Protein AF-A0A8B9WIS3-F1 (afdb_monomer_lite)

Foldseek 3Di:
DDDDDDDDDDDDDDDYDDDDPDVVVVVVVVVVVVVVVVVVVVVVVVVVVVVVVVVVVVVVVVVVVVVVVVVVVVVVVVVVVVVVVVVVVVVVVVVVVVVVVVVVVVVVVVVVVVVVVVVVVVVVVVVVVVVVVVVVVVVVVVVVVVVVVVVVVVVVVVVVVVVVVVVVVVVVVVVVVVVVVVVVVVVVVVVVVVVVVVVVVVVVVVVVVVVVPVPDDDDDDPPPVVVVVVVVVVVVVVVVVVVVVVVVVVVVVVVVVVVVVVVVVVVVVVVVVVVVVVVVVVVVPDDPPVVVVVVVVVVVVVVVVVVVVVVVVVVVVVVVVVVVVVVVVVVVVVLVVVVVVLCVVCVVQDFDPPDDSVVRVVSSVVSVVVVVVPDDDDDCVVVVVVVVVVVVVVVVVVVVVVVVVVVVVVVVVVVVVVVVVVVVVVVVVVVVVVVVVVVVVVVVVVVVVVVVVVVVVVVVVVVVVVVVVVVVVVVVVVVVVVVVVVVVVVVVVVVVVVVVVVVVVVVVVVVVVVVVVVVVVVVVVVVVVVVVVVVVVVVVPDDDDDDDDDDDDDDVPPVVVVVVVVVVVVVVVVVVVVVVVVVVVVVVVVVVVVD

Secondary structure (DSSP, 8-state):
--------------------SSHHHHHHHHHHHHHHHHHHHHHHHHHHHHHHHHHHHHHHHHHHHHHHHHHHHHHHHHHHHHHHHHHHHHHHHHHHHHHHHHHHHHHHHHHHHHHHHHHHHHHHHHHHHHHHHHHHHHHHHHHHHHHHHHHHHHHHHHHHHHHHHHHHHHHHHHHHHHHHHHHHHHHHHHHHHHHHHHHHHHHHHHHHHHHHHSSS-----SHHHHHHHHHHHHHHHHHHHHHHHHHHHHHHHHHHHHHHHHHHHHHHHHHHHHHHHHHHHHHHSSPPHHHHHHHHHHHHHHHHHHHHHHHHHHHHHHHHHHHHHHHHHHHHHHHHHHHHHHHHH-TT----TTS-HHHHHHHHHHHHHHHHTT----STHHHHHHHHHHHHHHHHHHHHHHHHHHHHHHHHHHHHHHHHHHHHHHHHHHHHHHHHHHHHHHHHHHHHHHHHHHHHHHHHHHHHHHHHHHHHHHHHHHHHHHHHHHHHHHHHHHHHHHHHHHHHHHHHHHHHHHHHHHHHHHHHHHHHHHHHHHHHHHHTS-------------SSHHHHHHHHHHHHHHHHHHHHHHHHHHHHHHHHHHHHT--

pLDDT: mean 82.74, std 16.6, range [29.22, 98.38]

Radius of gyration: 84.64 Å; chains: 1; bounding box: 271×91×196 Å

Sequence (595 aa):
MVPSCCFFRCRKQKDNKYQPNKDVLEQMERCIQEKDEKLKTVEELLETGLIQVATKEEELNAIRTENSSLAKEVQDLKAKQNDQVSFASLVEELKKVIHEKDGKIKSVEELLEAELLKVANKEKTIQDLKQEIEALKEEIGNIQLEKAQQLSITSQVQELQNLLKGKEEQMNNMKTVLEEKEKDLHNRGRRLQDLQEENESLKTHVQEFAQHKFQEACSASQFEELQIVLKEKENEMKRLETMLKERESDLSYKTKLLQEVQDENKLFKSQIEELKQQNYQQASSFPPHEELLKVISEREKEITDLKNELDSLKDALEHQRKKNNERQQHVEAVQLEAKEVLKKLFPKVSVPSNLSYSEWLHEFEKKAKECVAAASGSEEVKDLEHKLKEADEMHTLLQLECEKYKSVLAETEGILQKLQRSVEQEENKWKVKVDESQKTIKQMQLSFTSLEQELDRLRRENKDTENLRREREHLEMELEKAEMERSTYVTEVRELKKQLNETHAKLRTEQSERQKVAGDLHKAQQSLDLIQSKIVKAAGDTTVIENSDVSQETESSEKETMSVSLNQTVTQLQQLLQAVNQQLTKEKEHYQVLE

InterPro domains:
  IPR024854 Kinectin [PTHR18864] (18-326)

Organism: Bos mutus grunniens (NCBI:txid30521)

Structure (mmCIF, N/CA/C/O backbone):
data_AF-A0A8B9WIS3-F1
#
_entry.id   AF-A0A8B9WIS3-F1
#
loop_
_atom_site.group_PDB
_atom_site.id
_atom_site.type_symbol
_atom_site.label_atom_id
_atom_site.label_alt_id
_atom_site.label_comp_id
_atom_site.label_asym_id
_atom_site.label_entity_id
_atom_site.label_seq_id
_atom_site.pdbx_PDB_ins_code
_atom_site.Cartn_x
_atom_site.Cartn_y
_atom_site.Cartn_z
_atom_site.occupancy
_atom_site.B_iso_or_equiv
_atom_site.auth_seq_id
_atom_site.auth_comp_id
_atom_site.auth_asym_id
_atom_site.auth_atom_id
_atom_site.pdbx_PDB_model_num
ATOM 1 N N . MET A 1 1 ? -176.287 -42.538 -71.273 1.00 44.88 1 MET A N 1
ATOM 2 C CA . MET A 1 1 ? -177.318 -43.446 -71.822 1.00 44.88 1 MET A CA 1
ATOM 3 C C . MET A 1 1 ? -176.622 -44.477 -72.713 1.00 44.88 1 MET A C 1
ATOM 5 O O . MET A 1 1 ? -175.680 -44.120 -73.399 1.00 44.88 1 MET A O 1
ATOM 9 N N . VAL A 1 2 ? -177.029 -45.738 -72.579 1.00 59.72 2 VAL A N 1
ATOM 10 C CA . VAL A 1 2 ? -176.623 -47.014 -73.245 1.00 59.72 2 VAL A CA 1
ATOM 11 C C . VAL A 1 2 ? -176.911 -46.980 -74.783 1.00 59.72 2 VAL A C 1
ATOM 13 O O . VAL A 1 2 ? -177.664 -46.061 -75.121 1.00 59.72 2 VAL A O 1
ATOM 16 N N . PRO A 1 3 ? -176.463 -47.890 -75.722 1.00 73.00 3 PRO A N 1
ATOM 17 C CA . PRO A 1 3 ? -175.775 -49.228 -75.645 1.00 73.00 3 PRO A CA 1
ATOM 18 C C . PRO A 1 3 ? -174.610 -49.597 -76.643 1.00 73.00 3 PRO A C 1
ATOM 20 O O . PRO A 1 3 ? -174.435 -48.943 -77.662 1.00 73.00 3 PRO A O 1
ATOM 23 N N . SER A 1 4 ? -173.990 -50.786 -76.384 1.00 48.97 4 SER A N 1
ATOM 24 C CA . SER A 1 4 ? -173.438 -51.876 -77.279 1.00 48.97 4 SER A CA 1
ATOM 25 C C . SER A 1 4 ? -172.237 -51.628 -78.232 1.00 48.97 4 SER A C 1
ATOM 27 O O . SER A 1 4 ? -172.102 -50.533 -78.745 1.00 48.97 4 SER A O 1
ATOM 29 N N . CYS A 1 5 ? -171.340 -52.567 -78.627 1.00 42.47 5 CYS A N 1
ATOM 30 C CA . CYS A 1 5 ? -171.064 -54.013 -78.402 1.00 42.47 5 CYS A CA 1
ATOM 31 C C . CYS A 1 5 ? -169.615 -54.372 -78.904 1.00 42.47 5 CYS A C 1
ATOM 33 O O . CYS A 1 5 ? -169.164 -53.728 -79.840 1.00 42.47 5 CYS A O 1
ATOM 35 N N . CYS A 1 6 ? -168.953 -55.403 -78.319 1.00 55.97 6 CYS A N 1
ATOM 36 C CA . CYS A 1 6 ? -168.168 -56.562 -78.880 1.00 55.97 6 CYS A CA 1
ATOM 37 C C . CYS A 1 6 ? -167.321 -56.458 -80.201 1.00 55.97 6 CYS A C 1
ATOM 39 O O . CYS A 1 6 ? -167.746 -55.783 -81.118 1.00 55.97 6 CYS A O 1
ATOM 41 N N . PHE A 1 7 ? -166.195 -57.159 -80.505 1.00 45.06 7 PHE A N 1
ATOM 42 C CA . PHE A 1 7 ? -165.603 -58.480 -80.143 1.00 45.06 7 PHE A CA 1
ATOM 43 C C . PHE A 1 7 ? -164.114 -58.635 -80.665 1.00 45.06 7 PHE A C 1
ATOM 45 O O . PHE A 1 7 ? -163.591 -57.745 -81.323 1.00 45.06 7 PHE A O 1
ATOM 52 N N . PHE A 1 8 ? -163.488 -59.801 -80.389 1.00 58.62 8 PHE A N 1
ATOM 53 C CA . PHE A 1 8 ? -162.146 -60.426 -80.663 1.00 58.62 8 PHE A CA 1
ATOM 54 C C . PHE A 1 8 ? -161.255 -60.170 -81.934 1.00 58.62 8 PHE A C 1
ATOM 56 O O . PHE A 1 8 ? -161.771 -60.014 -83.033 1.00 58.62 8 PHE A O 1
ATOM 63 N N . ARG A 1 9 ? -159.925 -60.465 -81.776 1.00 42.25 9 ARG A N 1
ATOM 64 C CA . ARG A 1 9 ? -159.011 -61.438 -82.505 1.00 42.25 9 ARG A CA 1
ATOM 65 C C . ARG A 1 9 ? -157.679 -60.928 -83.164 1.00 42.25 9 ARG A C 1
ATOM 67 O O . ARG A 1 9 ? -157.688 -60.036 -83.987 1.00 42.25 9 ARG A O 1
ATOM 74 N N . CYS A 1 10 ? -156.574 -61.647 -82.859 1.00 46.16 10 CYS A N 1
ATOM 75 C CA . CYS A 1 10 ? -155.385 -62.123 -83.641 1.00 46.16 10 CYS A CA 1
ATOM 76 C C . CYS A 1 10 ? -154.589 -61.313 -84.722 1.00 46.16 10 CYS A C 1
ATOM 78 O O . CYS A 1 10 ? -155.143 -60.902 -85.728 1.00 46.16 10 CYS A O 1
ATOM 80 N N . ARG A 1 11 ? -153.242 -61.480 -84.629 1.00 39.94 11 ARG A N 1
ATOM 81 C CA . ARG A 1 11 ? -152.211 -61.871 -85.654 1.00 39.94 11 ARG A CA 1
ATOM 82 C C . ARG A 1 11 ? -151.411 -60.834 -86.501 1.00 39.94 11 ARG A C 1
ATOM 84 O O . ARG A 1 11 ? -151.938 -60.216 -87.406 1.00 39.94 11 ARG A O 1
ATOM 91 N N . LYS A 1 12 ? -150.075 -60.923 -86.301 1.00 47.91 12 LYS A N 1
ATOM 92 C CA . LYS A 1 12 ? -148.908 -61.029 -87.236 1.00 47.91 12 LYS A CA 1
ATOM 93 C C . LYS A 1 12 ? -148.512 -59.917 -88.253 1.00 47.91 12 LYS A C 1
ATOM 95 O O . LYS A 1 12 ? -149.203 -59.704 -89.231 1.00 47.91 12 LYS A O 1
ATOM 100 N N . GLN A 1 13 ? -147.236 -59.501 -88.099 1.00 46.41 13 GLN A N 1
ATOM 101 C CA . GLN A 1 13 ? -146.096 -59.383 -89.057 1.00 46.41 13 GLN A CA 1
ATOM 102 C C . GLN A 1 13 ? -146.046 -58.371 -90.237 1.00 46.41 13 GLN A C 1
ATOM 104 O O . GLN A 1 13 ? -146.910 -58.396 -91.102 1.00 46.41 13 GLN A O 1
ATOM 109 N N . LYS A 1 14 ? -144.840 -57.747 -90.342 1.00 46.91 14 LYS A N 1
ATOM 110 C CA . LYS A 1 14 ? -144.046 -57.288 -91.529 1.00 46.91 14 LYS A CA 1
ATOM 111 C C . LYS A 1 14 ? -144.443 -55.959 -92.211 1.00 46.91 14 LYS A C 1
ATOM 113 O O . LYS A 1 14 ? -145.623 -55.671 -92.282 1.00 46.91 14 LYS A O 1
ATOM 118 N N . ASP A 1 15 ? -143.560 -55.120 -92.787 1.00 50.41 15 ASP A N 1
ATOM 119 C CA . ASP A 1 15 ? -142.086 -55.046 -92.991 1.00 50.41 15 ASP A CA 1
ATOM 120 C C . ASP A 1 15 ? -141.709 -53.639 -93.592 1.00 50.41 15 ASP A C 1
ATOM 122 O O . ASP A 1 15 ? -142.486 -53.144 -94.400 1.00 50.41 15 ASP A O 1
ATOM 126 N N . ASN A 1 16 ? -140.494 -53.102 -93.291 1.00 52.12 16 ASN A N 1
ATOM 127 C CA . ASN A 1 16 ? -139.504 -52.332 -94.134 1.00 52.12 16 ASN A CA 1
ATOM 128 C C . ASN A 1 16 ? -139.817 -50.926 -94.779 1.00 52.12 16 ASN A C 1
ATOM 130 O O . ASN A 1 16 ? -140.960 -50.679 -95.123 1.00 52.12 16 ASN A O 1
ATOM 134 N N . LYS A 1 17 ? -138.896 -49.956 -95.082 1.00 48.88 17 LYS A N 1
ATOM 135 C CA . LYS A 1 17 ? -137.399 -49.863 -95.200 1.00 48.88 17 LYS A CA 1
ATOM 136 C C . LYS A 1 17 ? -136.862 -48.401 -95.473 1.00 48.88 17 LYS A C 1
ATOM 138 O O . LYS A 1 17 ? -137.573 -47.645 -96.122 1.00 48.88 17 LYS A O 1
ATOM 143 N N . TYR A 1 18 ? -135.573 -48.129 -95.138 1.00 46.66 18 TYR A N 1
ATOM 144 C CA . TYR A 1 18 ? -134.562 -47.107 -95.610 1.00 46.66 18 TYR A CA 1
ATOM 145 C C . TYR A 1 18 ? -134.243 -45.786 -94.837 1.00 46.66 18 TYR A C 1
ATOM 147 O O . TYR A 1 18 ? -135.028 -44.851 -94.875 1.00 46.66 18 TYR A O 1
ATOM 155 N N . GLN A 1 19 ? -133.003 -45.689 -94.286 1.00 57.69 19 GLN A N 1
ATOM 156 C CA . GLN A 1 19 ? -132.217 -44.473 -93.906 1.00 57.69 19 GLN A CA 1
ATOM 157 C C . GLN A 1 19 ? -130.708 -44.842 -93.640 1.00 57.69 19 GLN A C 1
ATOM 159 O O . GLN A 1 19 ? -130.515 -45.719 -92.796 1.00 57.69 19 GLN A O 1
ATOM 164 N N . PRO A 1 20 ? -129.653 -44.315 -94.354 1.00 53.38 20 PRO A N 1
ATOM 165 C CA . PRO A 1 20 ? -128.285 -44.213 -93.749 1.00 53.38 20 PRO A CA 1
ATOM 166 C C . PRO A 1 20 ? -127.227 -43.135 -94.224 1.00 53.38 20 PRO A C 1
ATOM 168 O O . PRO A 1 20 ? -126.070 -43.309 -93.865 1.00 53.38 20 PRO A O 1
ATOM 171 N N . ASN A 1 21 ? -127.484 -42.054 -95.001 1.00 57.31 21 ASN A N 1
ATOM 172 C CA . ASN A 1 21 ? -126.378 -41.302 -95.694 1.00 57.31 21 ASN A CA 1
ATOM 173 C C . ASN A 1 21 ? -126.046 -39.834 -95.287 1.00 57.31 21 ASN A C 1
ATOM 175 O O . ASN A 1 21 ? -125.207 -39.213 -95.932 1.00 57.31 21 ASN A O 1
ATOM 179 N N . LYS A 1 22 ? -126.675 -39.236 -94.266 1.00 66.25 22 LYS A N 1
ATOM 180 C CA . LYS A 1 22 ? -126.443 -37.814 -93.900 1.00 66.25 22 LYS A CA 1
ATOM 181 C C . LYS A 1 22 ? -125.331 -37.621 -92.860 1.00 66.25 22 LYS A C 1
ATOM 183 O O . LYS A 1 22 ? -124.581 -36.653 -92.926 1.00 66.25 22 LYS A O 1
ATOM 188 N N . ASP A 1 23 ? -125.177 -38.581 -91.960 1.00 69.88 23 ASP A N 1
ATOM 189 C CA . ASP A 1 23 ? -124.314 -38.421 -90.788 1.00 69.88 23 ASP A CA 1
ATOM 190 C C . ASP A 1 23 ? -122.810 -38.478 -91.126 1.00 69.88 23 ASP A C 1
ATOM 192 O O . ASP A 1 23 ? -121.995 -37.936 -90.387 1.00 69.88 23 ASP A O 1
ATOM 196 N N . VAL A 1 24 ? -122.427 -39.068 -92.269 1.00 73.12 24 VAL A N 1
ATOM 197 C CA . VAL A 1 24 ? -121.014 -39.249 -92.669 1.00 73.12 24 VAL A CA 1
ATOM 198 C C . VAL A 1 24 ? -120.368 -37.948 -93.172 1.00 73.12 24 VAL A C 1
ATOM 200 O O . VAL A 1 24 ? -119.209 -37.678 -92.861 1.00 73.12 24 VAL A O 1
ATOM 203 N N . LEU A 1 25 ? -121.099 -37.109 -93.916 1.00 74.50 25 LEU A N 1
ATOM 204 C CA . LEU A 1 25 ? -120.571 -35.839 -94.443 1.00 74.50 25 LEU A CA 1
ATOM 205 C C . LEU A 1 25 ? -120.341 -34.814 -93.325 1.00 74.50 25 LEU A C 1
ATOM 207 O O . LEU A 1 25 ? -119.262 -34.231 -93.241 1.00 74.50 25 LEU A O 1
ATOM 211 N N . GLU A 1 26 ? -121.301 -34.685 -92.405 1.00 76.00 26 GLU A N 1
ATOM 212 C CA . GLU A 1 26 ? -121.160 -33.841 -91.208 1.00 76.00 26 GLU A CA 1
ATOM 213 C C . GLU A 1 26 ? -120.055 -34.345 -90.259 1.00 76.00 26 GLU A C 1
ATOM 215 O O . GLU A 1 26 ? -119.556 -33.600 -89.411 1.00 76.00 26 GLU A O 1
ATOM 220 N N . GLN A 1 27 ? -119.670 -35.620 -90.356 1.00 79.56 27 GLN A N 1
ATOM 221 C CA . GLN A 1 27 ? -118.542 -36.174 -89.609 1.00 79.56 27 GLN A CA 1
ATOM 222 C C . GLN A 1 27 ? -117.199 -35.827 -90.270 1.00 79.56 27 GLN A C 1
ATOM 224 O O . GLN A 1 27 ? -116.234 -35.517 -89.573 1.00 79.56 27 GLN A O 1
ATOM 229 N N . MET A 1 28 ? -117.141 -35.822 -91.604 1.00 80.81 28 MET A N 1
ATOM 230 C CA . MET A 1 28 ? -115.929 -35.491 -92.355 1.00 80.81 28 MET A CA 1
ATOM 231 C C . MET A 1 28 ? -115.600 -33.992 -92.300 1.00 80.81 28 MET A C 1
ATOM 233 O O . MET A 1 28 ? -114.440 -33.634 -92.117 1.00 80.81 28 MET A O 1
ATOM 237 N N . GLU A 1 29 ? -116.609 -33.122 -92.382 1.00 81.81 29 GLU A N 1
ATOM 238 C CA . GLU A 1 29 ? -116.431 -31.663 -92.314 1.00 81.81 29 GLU A CA 1
ATOM 239 C C . GLU A 1 29 ? -115.945 -31.204 -90.931 1.00 81.81 29 GLU A C 1
ATOM 241 O O . GLU A 1 29 ? -114.991 -30.431 -90.832 1.00 81.81 29 GLU A O 1
ATOM 246 N N . ARG A 1 30 ? -116.487 -31.796 -89.856 1.00 81.94 30 ARG A N 1
ATOM 247 C CA . ARG A 1 30 ? -115.936 -31.632 -88.500 1.00 81.94 30 ARG A CA 1
ATOM 248 C C . ARG A 1 30 ? -114.494 -32.113 -88.396 1.00 81.94 30 ARG A C 1
ATOM 250 O O . ARG A 1 30 ? -113.697 -31.459 -87.740 1.00 81.94 30 ARG A O 1
ATOM 257 N N . CYS A 1 31 ? -114.152 -33.230 -89.038 1.00 86.62 31 CYS A N 1
ATOM 258 C CA . CYS A 1 31 ? -112.796 -33.776 -88.991 1.00 86.62 31 CYS A CA 1
ATOM 259 C C . CYS A 1 31 ? -111.771 -32.860 -89.680 1.00 86.62 31 CYS A C 1
ATOM 261 O O . CYS A 1 31 ? -110.639 -32.759 -89.213 1.00 86.62 31 CYS A O 1
ATOM 263 N N . ILE A 1 32 ? -112.150 -32.187 -90.771 1.00 85.69 32 ILE A N 1
ATOM 264 C CA . ILE A 1 32 ? -111.270 -31.240 -91.469 1.00 85.69 32 ILE A CA 1
ATOM 265 C C . ILE A 1 32 ? -111.082 -29.975 -90.635 1.00 85.69 32 ILE A C 1
ATOM 267 O O . ILE A 1 32 ? -109.942 -29.616 -90.362 1.00 85.69 32 ILE A O 1
ATOM 271 N N . GLN A 1 33 ? -112.170 -29.367 -90.149 1.00 85.88 33 GLN A N 1
ATOM 272 C CA . GLN A 1 33 ? -112.071 -28.202 -89.262 1.00 85.88 33 GLN A CA 1
ATOM 273 C C . GLN A 1 33 ? -111.247 -28.515 -88.010 1.00 85.88 33 GLN A C 1
ATOM 275 O O . GLN A 1 33 ? -110.385 -27.736 -87.622 1.00 85.88 33 GLN A O 1
ATOM 280 N N . GLU A 1 34 ? -111.435 -29.694 -87.415 1.00 86.69 34 GLU A N 1
ATOM 281 C CA . GLU A 1 34 ? -110.630 -30.136 -86.276 1.00 86.69 34 GLU A CA 1
ATOM 282 C C . GLU A 1 34 ? -109.142 -30.283 -86.637 1.00 86.69 34 GLU A C 1
ATOM 284 O O . GLU A 1 34 ? -108.275 -29.995 -85.813 1.00 86.69 34 GLU A O 1
ATOM 289 N N . LYS A 1 35 ? -108.821 -30.733 -87.854 1.00 87.56 35 LYS A N 1
ATOM 290 C CA . LYS A 1 35 ? -107.435 -30.834 -88.327 1.00 87.56 35 LYS A CA 1
ATOM 291 C C . LYS A 1 35 ? -106.804 -29.476 -88.613 1.00 87.56 35 LYS A C 1
ATOM 293 O O . LYS A 1 35 ? -105.634 -29.319 -88.285 1.00 87.56 35 LYS A O 1
ATOM 298 N N . ASP A 1 36 ? -107.546 -28.524 -89.166 1.00 90.12 36 ASP A N 1
ATOM 299 C CA . ASP A 1 36 ? -107.038 -27.176 -89.438 1.00 90.12 36 ASP A CA 1
ATOM 300 C C . ASP A 1 36 ? -106.820 -26.392 -88.139 1.00 90.12 36 ASP A C 1
ATOM 302 O O . ASP A 1 36 ? -105.774 -25.773 -87.966 1.00 90.12 36 ASP A O 1
ATOM 306 N N . GLU A 1 37 ? -107.731 -26.508 -87.168 1.00 90.31 37 GLU A N 1
ATOM 307 C CA . GLU A 1 37 ? -107.530 -25.953 -85.822 1.00 90.31 37 GLU A CA 1
ATOM 308 C C . GLU A 1 37 ? -106.319 -26.596 -85.123 1.00 90.31 37 GLU A C 1
ATOM 310 O O . GLU A 1 37 ? -105.527 -25.907 -84.473 1.00 90.31 37 GLU A O 1
ATOM 315 N N . LYS A 1 38 ? -106.108 -27.911 -85.303 1.00 91.12 38 LYS A N 1
ATOM 316 C CA . LYS A 1 38 ? -104.893 -28.604 -84.832 1.00 91.12 38 LYS A CA 1
ATOM 317 C C . LYS A 1 38 ? -103.632 -28.126 -85.546 1.00 91.12 38 LYS A C 1
ATOM 319 O O . LYS A 1 38 ? -102.588 -28.022 -84.914 1.00 91.12 38 LYS A O 1
ATOM 324 N N . LEU A 1 39 ? -103.700 -27.853 -86.845 1.00 91.50 39 LEU A N 1
ATOM 325 C CA . LEU A 1 39 ? -102.554 -27.357 -87.601 1.00 91.50 39 LEU A CA 1
ATOM 326 C C . LEU A 1 39 ? -102.188 -25.946 -87.147 1.00 91.50 39 LEU A C 1
ATOM 328 O O . LEU A 1 39 ? -101.027 -25.687 -86.859 1.00 91.50 39 LEU A O 1
ATOM 332 N N . LYS A 1 40 ? -103.186 -25.076 -86.991 1.00 92.50 40 LYS A N 1
ATOM 333 C CA . LYS A 1 40 ? -102.991 -23.707 -86.521 1.00 92.50 40 LYS A CA 1
ATOM 334 C C . LYS A 1 40 ? -102.408 -23.667 -85.110 1.00 92.50 40 LYS A C 1
ATOM 336 O O . LYS A 1 40 ? -101.456 -22.937 -84.862 1.00 92.50 40 LYS A O 1
ATOM 341 N N . THR A 1 41 ? -102.900 -24.516 -84.206 1.00 90.31 41 THR A N 1
ATOM 342 C CA . THR A 1 41 ? -102.291 -24.662 -82.872 1.00 90.31 41 THR A CA 1
ATOM 343 C C . THR A 1 41 ? -100.865 -25.210 -82.939 1.00 90.31 41 THR A C 1
ATOM 345 O O . THR A 1 41 ? -100.018 -24.772 -82.167 1.00 90.31 41 THR A O 1
ATOM 348 N N . VAL A 1 42 ? -100.555 -26.127 -83.863 1.00 90.31 42 VAL A N 1
ATOM 349 C CA . VAL A 1 42 ? -99.175 -26.595 -84.084 1.00 90.31 42 VAL A CA 1
ATOM 350 C C . VAL A 1 42 ? -98.279 -25.473 -84.617 1.00 90.31 42 VAL A C 1
ATOM 352 O O . VAL A 1 42 ? -97.154 -25.339 -84.145 1.00 90.31 42 VAL A O 1
ATOM 355 N N . GLU A 1 43 ? -98.752 -24.655 -85.553 1.00 89.75 43 GLU A N 1
ATOM 356 C CA . GLU A 1 43 ? -97.998 -23.520 -86.099 1.00 89.75 43 GLU A CA 1
ATOM 357 C C . GLU A 1 43 ? -97.739 -22.444 -85.038 1.00 89.75 43 GLU A C 1
ATOM 359 O O . GLU A 1 43 ? -96.591 -22.042 -84.862 1.00 89.75 43 GLU A O 1
ATOM 364 N N . GLU A 1 44 ? -98.755 -22.056 -84.260 1.00 91.31 44 GLU A N 1
ATOM 365 C CA . GLU A 1 44 ? -98.607 -21.113 -83.141 1.00 91.31 44 GLU A CA 1
ATOM 366 C C . GLU A 1 44 ? -97.624 -21.644 -82.079 1.00 91.31 44 GLU A C 1
ATOM 368 O O . GLU A 1 44 ? -96.806 -20.890 -81.544 1.00 91.31 44 GLU A O 1
ATOM 373 N N . LEU A 1 45 ? -97.638 -22.955 -81.799 1.00 92.06 45 LEU A N 1
ATOM 374 C CA . LEU A 1 45 ? -96.668 -23.599 -80.906 1.00 92.06 45 LEU A CA 1
ATOM 375 C C . LEU A 1 45 ? -95.250 -23.609 -81.487 1.00 92.06 45 LEU A C 1
ATOM 377 O O . LEU A 1 45 ? -94.292 -23.434 -80.734 1.00 92.06 45 LEU A O 1
ATOM 381 N N . LEU A 1 46 ? -95.097 -23.810 -82.798 1.00 92.44 46 LEU A N 1
ATOM 382 C CA . LEU A 1 46 ? -93.796 -23.777 -83.468 1.00 92.44 46 LEU A CA 1
ATOM 383 C C . LEU A 1 46 ? -93.222 -22.362 -83.509 1.00 92.44 46 LEU A C 1
ATOM 385 O O . LEU A 1 46 ? -92.043 -22.191 -83.213 1.00 92.44 46 LEU A O 1
ATOM 389 N N . GLU A 1 47 ? -94.036 -21.352 -83.812 1.00 92.50 47 GLU A N 1
ATOM 390 C CA . GLU A 1 47 ? -93.621 -19.947 -83.778 1.00 92.50 47 GLU A CA 1
ATOM 391 C C . GLU A 1 47 ? -93.229 -19.533 -82.354 1.00 92.50 47 GLU A C 1
ATOM 393 O O . GLU A 1 47 ? -92.130 -19.020 -82.136 1.00 92.50 47 GLU A O 1
ATOM 398 N N . THR A 1 48 ? -94.061 -19.873 -81.361 1.00 92.25 48 THR A N 1
ATOM 399 C CA . THR A 1 48 ? -93.740 -19.667 -79.939 1.00 92.25 48 THR A CA 1
ATOM 400 C C . THR A 1 48 ? -92.450 -20.396 -79.551 1.00 92.25 48 THR A C 1
ATOM 402 O O . THR A 1 48 ? -91.613 -19.843 -78.836 1.00 92.25 48 THR A O 1
ATOM 405 N N . GLY A 1 49 ? -92.252 -21.621 -80.044 1.00 92.75 49 GLY A N 1
ATOM 406 C CA . GLY A 1 49 ? -91.049 -22.414 -79.814 1.00 92.75 49 GLY A CA 1
ATOM 407 C C . GLY A 1 49 ? -89.795 -21.785 -80.422 1.00 92.75 49 GLY A C 1
ATOM 408 O O . GLY A 1 49 ? -88.765 -21.717 -79.756 1.00 92.75 49 GLY A O 1
ATOM 409 N N . LEU A 1 50 ? -89.872 -21.276 -81.653 1.00 94.25 50 LEU A N 1
ATOM 410 C CA . LEU A 1 50 ? -88.752 -20.616 -82.326 1.00 94.25 50 LEU A CA 1
ATOM 411 C C . LEU A 1 50 ? -88.378 -19.293 -81.654 1.00 94.25 50 LEU A C 1
ATOM 413 O O . LEU A 1 50 ? -87.191 -19.045 -81.454 1.00 94.25 50 LEU A O 1
ATOM 417 N N . ILE A 1 51 ? -89.362 -18.486 -81.242 1.00 93.56 51 ILE A N 1
ATOM 418 C CA . ILE A 1 51 ? -89.112 -17.263 -80.465 1.00 93.56 51 ILE A CA 1
ATOM 419 C C . ILE A 1 51 ? -88.430 -17.621 -79.141 1.00 93.56 51 ILE A C 1
ATOM 421 O O . ILE A 1 51 ? -87.402 -17.037 -78.816 1.00 93.56 51 ILE A O 1
ATOM 425 N N . GLN A 1 52 ? -88.924 -18.631 -78.414 1.00 92.06 52 GLN A N 1
ATOM 426 C CA . GLN A 1 52 ? -88.278 -19.089 -77.178 1.00 92.06 52 GLN A CA 1
ATOM 427 C C . GLN A 1 52 ? -86.843 -19.576 -77.404 1.00 92.06 52 GLN A C 1
ATOM 429 O O . GLN A 1 52 ? -85.987 -19.346 -76.552 1.00 92.06 52 GLN A O 1
ATOM 434 N N . VAL A 1 53 ? -86.559 -20.251 -78.521 1.00 92.94 53 VAL A N 1
ATOM 435 C CA . VAL A 1 53 ? -85.194 -20.675 -78.869 1.00 92.94 53 VAL A CA 1
ATOM 436 C C . VAL A 1 53 ? -84.309 -19.468 -79.178 1.00 92.94 53 VAL A C 1
ATOM 438 O O . VAL A 1 53 ? -83.186 -19.426 -78.687 1.00 92.94 53 VAL A O 1
ATOM 441 N N . ALA A 1 54 ? -84.803 -18.474 -79.918 1.00 91.31 54 ALA A N 1
ATOM 442 C CA . ALA A 1 54 ? -84.056 -17.250 -80.203 1.00 91.31 54 ALA A CA 1
ATOM 443 C C . ALA A 1 54 ? -83.760 -16.453 -78.922 1.00 91.31 54 ALA A C 1
ATOM 445 O O . ALA A 1 54 ? -82.609 -16.098 -78.683 1.00 91.31 54 ALA A O 1
ATOM 446 N N . THR A 1 55 ? -84.758 -16.266 -78.049 1.00 92.25 55 THR A N 1
ATOM 447 C CA . THR A 1 55 ? -84.567 -15.613 -76.744 1.00 92.25 55 THR A CA 1
ATOM 448 C C . THR A 1 55 ? -83.558 -16.375 -75.884 1.00 92.25 55 THR A C 1
ATOM 450 O O . THR A 1 55 ? -82.647 -15.770 -75.329 1.00 92.25 55 THR A O 1
ATOM 453 N N . LYS A 1 56 ? -83.644 -17.712 -75.827 1.00 94.75 56 LYS A N 1
ATOM 454 C CA . LYS A 1 56 ? -82.661 -18.532 -75.098 1.00 94.75 56 LYS A CA 1
ATOM 455 C C . LYS A 1 56 ? -81.257 -18.465 -75.700 1.00 94.75 56 LYS A C 1
ATOM 457 O O . LYS A 1 56 ? -80.285 -18.527 -74.955 1.00 94.75 56 LYS A O 1
ATOM 462 N N . GLU A 1 57 ? -81.123 -18.355 -77.020 1.00 92.56 57 GLU A N 1
ATOM 463 C CA . GLU A 1 57 ? -79.819 -18.202 -77.675 1.00 92.56 57 GLU A CA 1
ATOM 464 C C . GLU A 1 57 ? -79.207 -16.821 -77.388 1.00 92.56 57 GLU A C 1
ATOM 466 O O . GLU A 1 57 ? -78.003 -16.717 -77.148 1.00 92.56 57 GLU A O 1
ATOM 471 N N . GLU A 1 58 ? -80.016 -15.761 -77.338 1.00 92.56 58 GLU A N 1
ATOM 472 C CA . GLU A 1 58 ? -79.577 -14.429 -76.902 1.00 92.56 58 GLU A CA 1
ATOM 473 C C . GLU A 1 58 ? -79.134 -14.431 -75.432 1.00 92.56 58 GLU A C 1
ATOM 475 O O . GLU A 1 58 ? -78.043 -13.945 -75.126 1.00 92.56 58 GLU A O 1
ATOM 480 N N . GLU A 1 59 ? -79.913 -15.049 -74.536 1.00 93.56 59 GLU A N 1
ATOM 481 C CA . GLU A 1 59 ? -79.545 -15.241 -73.125 1.00 93.56 59 GLU A CA 1
ATOM 482 C C . GLU A 1 59 ? -78.234 -16.031 -72.983 1.00 93.56 59 GLU A C 1
ATOM 484 O O . GLU A 1 59 ? -77.339 -15.631 -72.235 1.00 93.56 59 GLU A O 1
ATOM 489 N N . LEU A 1 60 ? -78.068 -17.123 -73.738 1.00 93.00 60 LEU A N 1
ATOM 490 C CA . LEU A 1 60 ? -76.830 -17.906 -73.747 1.00 93.00 60 LEU A CA 1
ATOM 491 C C . LEU A 1 60 ? -75.636 -17.090 -74.242 1.00 93.00 60 LEU A C 1
ATOM 493 O O . LEU A 1 60 ? -74.539 -17.223 -73.694 1.00 93.00 60 LEU A O 1
ATOM 497 N N . ASN A 1 61 ? -75.818 -16.247 -75.257 1.00 93.19 61 ASN A N 1
ATOM 498 C CA . ASN A 1 61 ? -74.751 -15.386 -75.754 1.00 93.19 61 ASN A CA 1
ATOM 499 C C . ASN A 1 61 ? -74.403 -14.273 -74.759 1.00 93.19 61 ASN A C 1
ATOM 501 O O . ASN A 1 61 ? -73.215 -14.037 -74.537 1.00 93.19 61 ASN A O 1
ATOM 505 N N . ALA A 1 62 ? -75.385 -13.676 -74.078 1.00 93.44 62 ALA A N 1
ATOM 506 C CA . ALA A 1 62 ? -75.141 -12.742 -72.980 1.00 93.44 62 ALA A CA 1
ATOM 507 C C . ALA A 1 62 ? -74.325 -13.409 -71.858 1.00 93.44 62 ALA A C 1
ATOM 509 O O . ALA A 1 62 ? -73.256 -12.912 -71.497 1.00 93.44 62 ALA A O 1
ATOM 510 N N . ILE A 1 63 ? -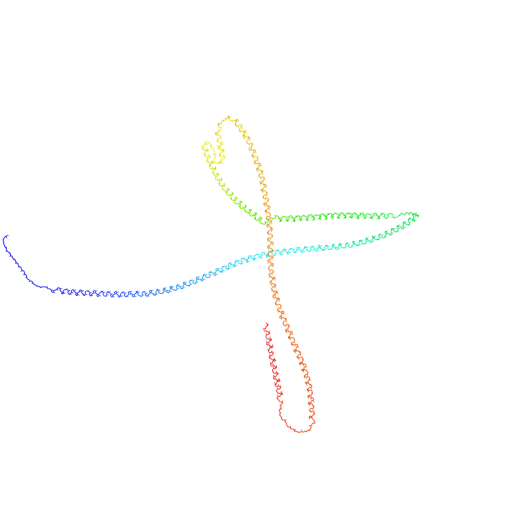74.733 -14.603 -71.413 1.00 92.81 63 ILE A N 1
ATOM 511 C CA . ILE A 1 63 ? -74.005 -15.392 -70.406 1.00 92.81 63 ILE A CA 1
ATOM 512 C C . ILE A 1 63 ? -72.592 -15.746 -70.890 1.00 92.81 63 ILE A C 1
ATOM 514 O O . ILE A 1 63 ? -71.641 -15.682 -70.115 1.00 92.81 63 ILE A O 1
ATOM 518 N N . ARG A 1 64 ? -72.400 -16.102 -72.167 1.00 93.00 64 ARG A N 1
ATOM 519 C CA . ARG A 1 64 ? -71.056 -16.354 -72.724 1.00 93.00 64 ARG A CA 1
ATOM 520 C C . ARG A 1 64 ? -70.183 -15.103 -72.685 1.00 93.00 64 ARG A C 1
ATOM 522 O O . ARG A 1 64 ? -69.007 -15.209 -72.337 1.00 93.00 64 ARG A O 1
ATOM 529 N N . THR A 1 65 ? -70.728 -13.938 -73.034 1.00 93.06 65 THR A N 1
ATOM 530 C CA . THR A 1 65 ? -69.972 -12.678 -72.983 1.00 93.06 65 THR A CA 1
ATOM 531 C C . THR A 1 65 ? -69.615 -12.289 -71.553 1.00 93.06 65 THR A C 1
ATOM 533 O O . THR A 1 65 ? -68.466 -11.933 -71.295 1.00 93.06 65 THR A O 1
ATOM 536 N N . GLU A 1 66 ? -70.545 -12.453 -70.612 1.00 93.25 66 GLU A N 1
ATOM 537 C CA . GLU A 1 66 ? -70.305 -12.220 -69.191 1.00 93.25 66 GLU A CA 1
ATOM 538 C C . GLU A 1 66 ? -69.257 -13.195 -68.648 1.00 93.25 66 GLU A C 1
ATOM 540 O O . GLU A 1 66 ? -68.277 -12.761 -68.054 1.00 93.25 66 GLU A O 1
ATOM 545 N N . ASN A 1 67 ? -69.362 -14.490 -68.962 1.00 90.00 67 ASN A N 1
ATOM 546 C CA . ASN A 1 67 ? -68.355 -15.489 -68.601 1.00 90.00 67 ASN A CA 1
ATOM 547 C C . ASN A 1 67 ? -66.974 -15.154 -69.175 1.00 90.00 67 ASN A C 1
ATOM 549 O O . ASN A 1 67 ? -65.966 -15.346 -68.499 1.00 90.00 67 ASN A O 1
ATOM 553 N N . SER A 1 68 ? -66.901 -14.628 -70.401 1.00 92.62 68 SER A N 1
ATOM 554 C CA . SER A 1 68 ? -65.634 -14.169 -70.972 1.00 92.62 68 SER A CA 1
ATOM 555 C C . SER A 1 68 ? -65.086 -12.929 -70.260 1.00 92.62 68 SER A C 1
ATOM 557 O O . SER A 1 68 ? -63.865 -12.793 -70.163 1.00 92.62 68 SER A O 1
ATOM 559 N N . SER A 1 69 ? -65.949 -12.023 -69.797 1.00 93.19 69 SER A N 1
ATOM 560 C CA . SER A 1 69 ? -65.551 -10.841 -69.026 1.00 93.19 69 SER A CA 1
ATOM 561 C C . SER A 1 69 ? -65.063 -11.237 -67.635 1.00 93.19 69 SER A C 1
ATOM 563 O O . SER A 1 69 ? -63.958 -10.868 -67.245 1.00 93.19 69 SER A O 1
ATOM 565 N N . LEU A 1 70 ? -65.830 -12.073 -66.932 1.00 94.25 70 LEU A N 1
ATOM 566 C CA . LEU A 1 70 ? -65.471 -12.629 -65.631 1.00 94.25 70 LEU A CA 1
ATOM 567 C C . LEU A 1 70 ? -64.172 -13.434 -65.712 1.00 94.25 70 LEU A C 1
ATOM 569 O O . LEU A 1 70 ? -63.323 -13.310 -64.838 1.00 94.25 70 LEU A O 1
ATOM 573 N N . ALA A 1 71 ? -63.956 -14.208 -66.780 1.00 91.38 71 ALA A N 1
ATOM 574 C CA . ALA A 1 71 ? -62.699 -14.927 -66.979 1.00 91.38 71 ALA A CA 1
ATOM 575 C C . ALA A 1 71 ? -61.491 -13.979 -67.090 1.00 91.38 71 ALA A C 1
ATOM 577 O O . ALA A 1 71 ? -60.444 -14.262 -66.505 1.00 91.38 71 ALA A O 1
ATOM 578 N N . LYS A 1 72 ? -61.633 -12.846 -67.795 1.00 93.25 72 LYS A N 1
ATOM 579 C CA . LYS A 1 72 ? -60.585 -11.814 -67.856 1.00 93.25 72 LYS A CA 1
ATOM 580 C C . LYS A 1 72 ? -60.359 -11.160 -66.496 1.00 93.25 72 LYS A C 1
ATOM 582 O O . LYS A 1 72 ? -59.218 -11.043 -66.072 1.00 93.25 72 LYS A O 1
ATOM 587 N N . GLU A 1 73 ? -61.423 -10.807 -65.783 1.00 91.38 73 GLU A N 1
ATOM 588 C CA . GLU A 1 73 ? -61.317 -10.189 -64.457 1.00 91.38 73 GLU A CA 1
ATOM 589 C C . GLU A 1 73 ? -60.664 -11.132 -63.434 1.00 91.38 73 GLU A C 1
ATOM 591 O O . GLU A 1 73 ? -59.784 -10.724 -62.676 1.00 91.38 73 GLU A O 1
ATOM 596 N N . VAL A 1 74 ? -61.002 -12.425 -63.470 1.00 88.19 74 VAL A N 1
ATOM 597 C CA . VAL A 1 74 ? -60.336 -13.465 -62.671 1.00 88.19 74 VAL A CA 1
ATOM 598 C C . VAL A 1 74 ? -58.852 -13.568 -63.027 1.00 88.19 74 VAL A C 1
ATOM 600 O O . VAL A 1 74 ? -58.018 -13.716 -62.132 1.00 88.19 74 VAL A O 1
ATOM 603 N N . GLN A 1 75 ? -58.492 -13.478 -64.310 1.00 89.69 75 GLN A N 1
ATOM 604 C CA . GLN A 1 75 ? -57.094 -13.494 -64.739 1.00 89.69 75 GLN A CA 1
ATOM 605 C C . GLN A 1 75 ? -56.327 -12.253 -64.251 1.00 89.69 75 GLN A C 1
ATOM 607 O O . GLN A 1 75 ? -55.215 -12.398 -63.739 1.00 89.69 75 GLN A O 1
ATOM 612 N N . ASP A 1 76 ? -56.926 -11.065 -64.333 1.00 88.69 76 ASP A N 1
ATOM 613 C CA . ASP A 1 76 ? -56.332 -9.809 -63.858 1.00 88.69 76 ASP A CA 1
ATOM 614 C C . ASP A 1 76 ? -56.169 -9.796 -62.331 1.00 88.69 76 ASP A C 1
ATOM 616 O O . ASP A 1 76 ? -55.131 -9.377 -61.811 1.00 88.69 76 ASP A O 1
ATOM 620 N N . LEU A 1 77 ? -57.157 -10.306 -61.588 1.00 86.56 77 LEU A N 1
ATOM 621 C CA . LEU A 1 77 ? -57.058 -10.487 -60.138 1.00 86.56 77 LEU A CA 1
ATOM 622 C C . LEU A 1 77 ? -55.970 -11.498 -59.772 1.00 86.56 77 LEU A C 1
ATOM 624 O O . LEU A 1 77 ? -55.220 -11.266 -58.826 1.00 86.56 77 LEU A O 1
ATOM 628 N N . LYS A 1 78 ? -55.826 -12.583 -60.540 1.00 85.69 78 LYS A N 1
ATOM 629 C CA . LYS A 1 78 ? -54.761 -13.572 -60.339 1.00 85.69 78 LYS A CA 1
ATOM 630 C C . LYS A 1 78 ? -53.373 -12.985 -60.610 1.00 85.69 78 LYS A C 1
ATOM 632 O O . LYS A 1 78 ? -52.441 -13.291 -59.870 1.00 85.69 78 LYS A O 1
ATOM 637 N N . ALA A 1 79 ? -53.232 -12.121 -61.617 1.00 83.31 79 ALA A N 1
ATOM 638 C CA . ALA A 1 79 ? -51.991 -11.387 -61.869 1.00 83.31 79 ALA A CA 1
ATOM 639 C C . ALA A 1 79 ? -51.655 -10.445 -60.699 1.00 83.31 79 ALA A C 1
ATOM 641 O O . ALA A 1 79 ? -50.560 -10.526 -60.148 1.00 83.31 79 ALA A O 1
ATOM 642 N N . LYS A 1 80 ? -52.630 -9.656 -60.226 1.00 84.69 80 LYS A N 1
ATOM 643 C CA . LYS A 1 80 ? -52.466 -8.785 -59.045 1.00 84.69 80 LYS A CA 1
ATOM 644 C C . LYS A 1 80 ? -52.141 -9.566 -57.766 1.00 84.69 80 LYS A C 1
ATOM 646 O O . LYS A 1 80 ? -51.327 -9.117 -56.965 1.00 84.69 80 LYS A O 1
ATOM 651 N N . GLN A 1 81 ? -52.744 -10.739 -57.570 1.00 79.06 81 GLN A N 1
ATOM 652 C CA . GLN A 1 81 ? -52.425 -11.629 -56.450 1.00 79.06 81 GLN A CA 1
ATOM 653 C C . GLN A 1 81 ? -50.977 -12.133 -56.535 1.00 79.06 81 GLN A C 1
ATOM 655 O O . GLN A 1 81 ? -50.291 -12.202 -55.518 1.00 79.06 81 GLN A O 1
ATOM 660 N N . ASN A 1 82 ? -50.490 -12.451 -57.735 1.00 76.12 82 ASN A N 1
ATOM 661 C CA . ASN A 1 82 ? -49.104 -12.865 -57.943 1.00 76.12 82 ASN A CA 1
ATOM 662 C C . ASN A 1 82 ? -48.114 -11.717 -57.657 1.00 76.12 82 ASN A C 1
ATOM 664 O O . ASN A 1 82 ? -47.082 -11.935 -57.023 1.00 76.12 82 ASN A O 1
ATOM 668 N N . ASP A 1 83 ? -48.465 -10.479 -58.014 1.00 78.06 83 ASP A N 1
ATOM 669 C CA . ASP A 1 83 ? -47.685 -9.292 -57.643 1.00 78.06 83 ASP A CA 1
ATOM 670 C C . ASP A 1 83 ? -47.698 -9.052 -56.122 1.00 78.06 83 ASP A C 1
ATOM 672 O O . ASP A 1 83 ? -46.672 -8.698 -55.539 1.00 78.06 83 ASP A O 1
ATOM 676 N N . GLN A 1 84 ? -48.809 -9.328 -55.430 1.00 75.75 84 GLN A N 1
ATOM 677 C CA . GLN A 1 84 ? -48.872 -9.282 -53.962 1.00 75.75 84 GLN A CA 1
ATOM 678 C C . GLN A 1 84 ? -47.931 -10.311 -53.304 1.00 75.75 84 GLN A C 1
ATOM 680 O O . GLN A 1 84 ? -47.326 -10.014 -52.272 1.00 75.75 84 GLN A O 1
ATOM 685 N N . VAL A 1 85 ? -47.744 -11.489 -53.913 1.00 70.62 85 VAL A N 1
ATOM 686 C CA . VAL A 1 85 ? -46.745 -12.481 -53.469 1.00 70.62 85 VAL A CA 1
ATOM 687 C C . VAL A 1 85 ? -45.315 -11.942 -53.635 1.00 70.62 85 VAL A C 1
ATOM 689 O O . VAL A 1 85 ? -44.467 -12.193 -52.778 1.00 70.62 85 VAL A O 1
ATOM 692 N N . SER A 1 86 ? -45.048 -11.123 -54.660 1.00 75.75 86 SER A N 1
ATOM 693 C CA . SER A 1 86 ? -43.745 -10.456 -54.826 1.00 75.75 86 SER A CA 1
ATOM 694 C C . SER A 1 86 ? -43.467 -9.415 -53.727 1.00 75.75 86 SER A C 1
ATOM 696 O O . SER A 1 86 ? -42.367 -9.378 -53.172 1.00 75.75 86 SER A O 1
ATOM 698 N N . PHE A 1 87 ? -44.483 -8.645 -53.312 1.00 75.56 87 PHE A N 1
ATOM 699 C CA . PHE A 1 87 ? -44.375 -7.740 -52.162 1.00 75.56 87 PHE A CA 1
ATOM 700 C C . PHE A 1 87 ? -44.184 -8.500 -50.848 1.00 75.56 87 PHE A C 1
ATOM 702 O O . PHE A 1 87 ? -43.394 -8.067 -50.011 1.00 75.56 87 PHE A O 1
ATOM 709 N N . ALA A 1 88 ? -44.850 -9.646 -50.669 1.00 79.50 88 ALA A N 1
ATOM 710 C CA . ALA A 1 88 ? -44.646 -10.495 -49.496 1.00 79.50 88 ALA A CA 1
ATOM 711 C C . ALA A 1 88 ? -43.191 -10.987 -49.397 1.00 79.50 88 ALA A C 1
ATOM 713 O O . ALA A 1 88 ? -42.611 -10.956 -48.313 1.00 79.50 88 ALA A O 1
ATOM 714 N N . SER A 1 89 ? -42.571 -11.352 -50.526 1.00 81.44 89 SER A N 1
ATOM 715 C CA . SER A 1 89 ? -41.149 -11.716 -50.571 1.00 81.44 89 SER A CA 1
ATOM 716 C C . SER A 1 89 ? -40.229 -10.547 -50.205 1.00 81.44 89 SER A C 1
ATOM 718 O O . SER A 1 89 ? -39.252 -10.750 -49.487 1.00 81.44 89 SER A O 1
ATOM 720 N N . LEU A 1 90 ? -40.525 -9.327 -50.668 1.00 84.50 90 LEU A N 1
ATOM 721 C CA . LEU A 1 90 ? -39.734 -8.139 -50.327 1.00 84.50 90 LEU A CA 1
ATOM 722 C C . LEU A 1 90 ? -39.857 -7.781 -48.839 1.00 84.50 90 LEU A C 1
ATOM 724 O O . LEU A 1 90 ? -38.868 -7.424 -48.203 1.00 84.50 90 LEU A O 1
ATOM 728 N N . VAL A 1 91 ? -41.061 -7.895 -48.275 1.00 84.56 91 VAL A N 1
ATOM 729 C CA . VAL A 1 91 ? -41.304 -7.680 -46.843 1.00 84.56 91 VAL A CA 1
ATOM 730 C C . VAL A 1 91 ? -40.534 -8.696 -46.005 1.00 84.56 91 VAL A C 1
ATOM 732 O O . VAL A 1 91 ? -39.969 -8.325 -44.979 1.00 84.56 91 VAL A O 1
ATOM 735 N N . GLU A 1 92 ? -40.473 -9.956 -46.432 1.00 86.25 92 GLU A N 1
ATOM 736 C CA . GLU A 1 92 ? -39.733 -10.984 -45.701 1.00 86.25 92 GLU A CA 1
ATOM 737 C C . GLU A 1 92 ? -38.214 -10.762 -45.762 1.00 86.25 92 GLU A C 1
ATOM 739 O O . GLU A 1 92 ? -37.536 -10.878 -44.740 1.00 86.25 92 GLU A O 1
ATOM 744 N N . GLU A 1 93 ? -37.682 -10.325 -46.908 1.00 88.19 93 GLU A N 1
ATOM 745 C CA . GLU A 1 93 ? -36.272 -9.931 -47.016 1.00 88.19 93 GLU A CA 1
ATOM 746 C C . GLU A 1 93 ? -35.963 -8.698 -46.148 1.00 88.19 93 GLU A C 1
ATOM 748 O O . GLU A 1 93 ? -34.967 -8.678 -45.427 1.00 88.19 93 GLU A O 1
ATOM 753 N N . LEU A 1 94 ? -36.849 -7.694 -46.123 1.00 91.38 94 LEU A N 1
ATOM 754 C CA . LEU A 1 94 ? -36.703 -6.533 -45.239 1.00 91.38 94 LEU A CA 1
ATOM 755 C C . LEU A 1 94 ? -36.725 -6.926 -43.758 1.00 91.38 94 LEU A C 1
ATOM 757 O O . LEU A 1 94 ? -35.904 -6.423 -42.993 1.00 91.38 94 LEU A O 1
ATOM 761 N N . LYS A 1 95 ? -37.602 -7.847 -43.339 1.00 91.12 95 LYS A N 1
ATOM 762 C CA . LYS A 1 95 ? -37.600 -8.370 -41.961 1.00 91.12 95 LYS A CA 1
ATOM 763 C C . LYS A 1 95 ? -36.291 -9.072 -41.624 1.00 91.12 95 LYS A C 1
ATOM 765 O O . LYS A 1 95 ? -35.766 -8.872 -40.532 1.00 91.12 95 LYS A O 1
ATOM 770 N N . LYS A 1 96 ? -35.755 -9.870 -42.550 1.00 91.75 96 LYS A N 1
ATOM 771 C CA . LYS A 1 96 ? -34.471 -10.553 -42.367 1.00 91.75 96 LYS A CA 1
ATOM 772 C C . LYS A 1 96 ? -33.328 -9.551 -42.204 1.00 91.75 96 LYS A C 1
ATOM 774 O O . LYS A 1 96 ? -32.529 -9.694 -41.281 1.00 91.75 96 LYS A O 1
ATOM 779 N N . VAL A 1 97 ? -33.290 -8.508 -43.037 1.00 94.06 97 VAL A N 1
ATOM 780 C CA . VAL A 1 97 ? -32.300 -7.426 -42.930 1.00 94.06 97 VAL A CA 1
ATOM 781 C C . VAL A 1 97 ? -32.451 -6.665 -41.614 1.00 94.06 97 VAL A C 1
ATOM 783 O O . VAL A 1 97 ? -31.445 -6.404 -40.962 1.00 94.06 97 VAL A O 1
ATOM 786 N N . ILE A 1 98 ? -33.675 -6.335 -41.190 1.00 91.69 98 ILE A N 1
ATOM 787 C CA . ILE A 1 98 ? -33.925 -5.686 -39.893 1.00 91.69 98 ILE A CA 1
ATOM 788 C C . ILE A 1 98 ? -33.406 -6.568 -38.759 1.00 91.69 98 ILE A C 1
ATOM 790 O O . ILE A 1 98 ? -32.637 -6.090 -37.936 1.00 91.69 98 ILE A O 1
ATOM 794 N N . HIS A 1 99 ? -33.720 -7.864 -38.765 1.00 91.19 99 HIS A N 1
ATOM 795 C CA . HIS A 1 99 ? -33.250 -8.785 -37.733 1.00 91.19 99 HIS A CA 1
ATOM 796 C C . HIS A 1 99 ? -31.717 -8.899 -37.694 1.00 91.19 99 HIS A C 1
ATOM 798 O O . HIS A 1 99 ? -31.117 -8.907 -36.620 1.00 91.19 99 HIS A O 1
ATOM 804 N N . GLU A 1 100 ? -31.061 -8.937 -38.858 1.00 92.62 100 GLU A N 1
ATOM 805 C CA . GLU A 1 100 ? -29.598 -8.925 -38.942 1.00 92.62 100 GLU A CA 1
ATOM 806 C C . GLU A 1 100 ? -29.010 -7.610 -38.407 1.00 92.62 100 GLU A C 1
ATOM 808 O O . GLU A 1 100 ? -28.002 -7.615 -37.698 1.00 92.62 100 GLU A O 1
ATOM 813 N N . LYS A 1 101 ? -29.631 -6.471 -38.734 1.00 93.50 101 LYS A N 1
ATOM 814 C CA . LYS A 1 101 ? -29.210 -5.152 -38.245 1.00 93.50 101 LYS A CA 1
ATOM 815 C C . LYS A 1 101 ? -29.421 -5.021 -36.741 1.00 93.50 101 LYS A C 1
ATOM 817 O O . LYS A 1 101 ? -28.498 -4.568 -36.078 1.00 93.50 101 LYS A O 1
ATOM 822 N N . ASP A 1 102 ? -30.543 -5.488 -36.206 1.00 93.12 102 ASP A N 1
ATOM 823 C CA . ASP A 1 102 ? -30.817 -5.529 -34.767 1.00 93.12 102 ASP A CA 1
ATOM 824 C C . ASP A 1 102 ? -29.799 -6.409 -34.036 1.00 93.12 102 ASP A C 1
ATOM 826 O O . ASP A 1 102 ? -29.299 -6.035 -32.978 1.00 93.12 102 ASP A O 1
ATOM 830 N N . GLY A 1 103 ? -29.429 -7.555 -34.619 1.00 94.06 103 GLY A N 1
ATOM 831 C CA . GLY A 1 103 ? -28.351 -8.398 -34.099 1.00 94.06 103 GLY A CA 1
ATOM 832 C C . GLY A 1 103 ? -27.010 -7.661 -34.053 1.00 94.06 103 GLY A C 1
ATOM 833 O O . GLY A 1 103 ? -26.333 -7.674 -33.028 1.00 94.06 103 GLY A O 1
ATOM 834 N N . LYS A 1 104 ? -26.648 -6.955 -35.132 1.00 94.38 104 LYS A N 1
ATOM 835 C CA . LYS A 1 104 ? -25.423 -6.136 -35.178 1.00 94.38 104 LYS A CA 1
ATOM 836 C C . LYS A 1 104 ? -25.457 -4.978 -34.182 1.00 94.38 104 LYS A C 1
ATOM 838 O O . LYS A 1 104 ? -24.428 -4.694 -33.581 1.00 94.38 104 LYS A O 1
ATOM 843 N N . ILE A 1 105 ? -26.607 -4.327 -34.006 1.00 92.62 105 ILE A N 1
ATOM 844 C CA . ILE A 1 105 ? -26.794 -3.254 -33.021 1.00 92.62 105 ILE A CA 1
ATOM 845 C C . ILE A 1 105 ? -26.532 -3.798 -31.619 1.00 92.62 105 ILE A C 1
ATOM 847 O O . ILE A 1 105 ? -25.687 -3.243 -30.927 1.00 92.62 105 ILE A O 1
ATOM 851 N N . LYS A 1 106 ? -27.131 -4.939 -31.255 1.00 94.75 106 LYS A N 1
ATOM 852 C CA . LYS A 1 106 ? -26.887 -5.582 -29.955 1.00 94.75 106 LYS A CA 1
ATOM 853 C C . LYS A 1 106 ? -25.415 -5.916 -29.732 1.00 94.75 106 LYS A C 1
ATOM 855 O O . LYS A 1 106 ? -24.874 -5.600 -28.682 1.00 94.75 106 LYS A O 1
ATOM 860 N N . SER A 1 107 ? -24.732 -6.483 -30.730 1.00 92.44 107 SER A N 1
ATOM 861 C CA . SER A 1 107 ? -23.293 -6.758 -30.608 1.00 92.44 107 SER A CA 1
ATOM 862 C C . SER A 1 107 ? -22.457 -5.484 -30.430 1.00 92.44 107 SER A C 1
ATOM 864 O O . SER A 1 107 ? -21.464 -5.501 -29.710 1.00 92.44 107 SER A O 1
ATOM 866 N N . VAL A 1 108 ? -22.833 -4.374 -31.072 1.00 93.25 108 VAL A N 1
ATOM 867 C CA . VAL A 1 108 ? -22.157 -3.079 -30.884 1.00 93.25 108 VAL A CA 1
ATOM 868 C C . VAL A 1 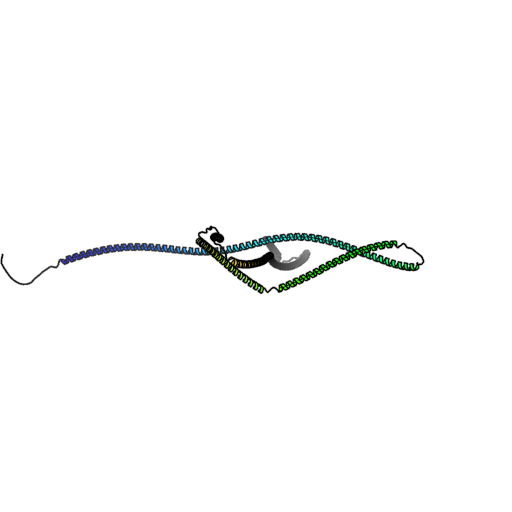108 ? -22.451 -2.494 -29.502 1.00 93.25 108 VAL A C 1
ATOM 870 O O . VAL A 1 108 ? -21.536 -1.962 -28.882 1.00 93.25 108 VAL A O 1
ATOM 873 N N . GLU A 1 109 ? -23.682 -2.609 -29.006 1.00 90.81 109 GLU A N 1
ATOM 874 C CA . GLU A 1 109 ? -24.067 -2.181 -27.654 1.00 90.81 109 GLU A CA 1
ATOM 875 C C . GLU A 1 109 ? -23.284 -2.953 -26.584 1.00 90.81 109 GLU A C 1
ATOM 877 O O . GLU A 1 109 ? -22.681 -2.335 -25.710 1.00 90.81 109 GLU A O 1
ATOM 882 N N . GLU A 1 110 ? -23.190 -4.280 -26.710 1.00 93.94 110 GLU A N 1
ATOM 883 C CA . GLU A 1 110 ? -22.396 -5.134 -25.815 1.00 93.94 110 GLU A CA 1
ATOM 884 C C . GLU A 1 110 ? -20.903 -4.762 -25.841 1.00 93.94 110 GLU A C 1
ATOM 886 O O . GLU A 1 110 ? -20.253 -4.676 -24.795 1.00 93.94 110 GLU A O 1
ATOM 891 N N . LEU A 1 111 ? -20.344 -4.497 -27.030 1.00 95.25 111 LEU A N 1
ATOM 892 C CA . LEU A 1 111 ? -18.960 -4.033 -27.163 1.00 95.25 111 LEU A CA 1
ATOM 893 C C . LEU A 1 111 ? -18.755 -2.653 -26.528 1.00 95.25 111 LEU A C 1
ATOM 895 O O . LEU A 1 111 ? -17.736 -2.431 -25.873 1.00 95.25 111 LEU A O 1
ATOM 899 N N . LEU A 1 112 ? -19.703 -1.731 -26.702 1.00 93.00 112 LEU A N 1
ATOM 900 C CA . LEU A 1 112 ? -19.633 -0.393 -26.121 1.00 93.00 112 LEU A CA 1
ATOM 901 C C . LEU A 1 112 ? -19.702 -0.451 -24.592 1.00 93.00 112 LEU A C 1
ATOM 903 O O . LEU A 1 112 ? -18.931 0.234 -23.924 1.00 93.00 112 LEU A O 1
ATOM 907 N N . GLU A 1 113 ? -20.567 -1.295 -24.032 1.00 94.31 113 GLU A N 1
ATOM 908 C CA . GLU A 1 113 ? -20.674 -1.500 -22.586 1.00 94.31 113 GLU A CA 1
ATOM 909 C C . GLU A 1 113 ? -19.394 -2.121 -22.003 1.00 94.31 113 GLU A C 1
ATOM 911 O O . GLU A 1 113 ? -18.881 -1.661 -20.978 1.00 94.31 113 GLU A O 1
ATOM 916 N N . ALA A 1 114 ? -18.796 -3.087 -22.707 1.00 93.50 114 ALA A N 1
ATOM 917 C CA . ALA A 1 114 ? -17.495 -3.637 -22.335 1.00 93.50 114 ALA A CA 1
ATOM 918 C C . ALA A 1 114 ? -16.378 -2.575 -22.365 1.00 93.50 114 ALA A C 1
ATOM 920 O O . ALA A 1 114 ? -15.521 -2.553 -21.478 1.00 93.50 114 ALA A O 1
ATOM 921 N N . GLU A 1 115 ? -16.375 -1.677 -23.355 1.00 89.88 115 GLU A N 1
ATOM 922 C CA . GLU A 1 115 ? -15.417 -0.568 -23.411 1.00 89.88 115 GLU A CA 1
ATOM 923 C C . GLU A 1 115 ? -15.667 0.483 -22.320 1.00 89.88 115 GLU A C 1
ATOM 925 O O . GLU A 1 115 ? -14.704 0.958 -21.720 1.00 89.88 115 GLU A O 1
ATOM 930 N N . LEU A 1 116 ? -16.922 0.792 -21.974 1.00 92.31 116 LEU A N 1
ATOM 931 C CA . LEU A 1 116 ? -17.243 1.674 -20.845 1.00 92.31 116 LEU A CA 1
ATOM 932 C C . LEU A 1 116 ? -16.710 1.112 -19.522 1.00 92.31 116 LEU A C 1
ATOM 934 O O . LEU A 1 116 ? -16.094 1.847 -18.749 1.00 92.31 116 LEU A O 1
ATOM 938 N N . LEU A 1 117 ? -16.853 -0.197 -19.290 1.00 94.19 117 LEU A N 1
ATOM 939 C CA . LEU A 1 117 ? -16.264 -0.861 -18.123 1.00 94.19 117 LEU A CA 1
ATOM 940 C C . LEU A 1 117 ? -14.729 -0.795 -18.134 1.00 94.19 117 LEU A C 1
ATOM 942 O O . LEU A 1 117 ? -14.111 -0.545 -17.096 1.00 94.19 117 LEU A O 1
ATOM 946 N N . LYS A 1 118 ? -14.085 -0.968 -19.296 1.00 94.50 118 LYS A N 1
ATOM 947 C CA . LYS A 1 118 ? -12.624 -0.808 -19.418 1.00 94.50 118 LYS A CA 1
ATOM 948 C C . LYS A 1 118 ? -12.178 0.624 -19.138 1.00 94.50 118 LYS A C 1
ATOM 950 O O . LYS A 1 118 ? -11.149 0.807 -18.491 1.00 94.50 118 LYS A O 1
ATOM 955 N N . VAL A 1 119 ? -12.914 1.626 -19.617 1.00 93.06 119 VAL A N 1
ATOM 956 C CA . VAL A 1 119 ? -12.622 3.043 -19.359 1.00 93.06 119 VAL A CA 1
ATOM 957 C C . VAL A 1 119 ? -12.780 3.358 -17.875 1.00 93.06 119 VAL A C 1
ATOM 959 O O . VAL A 1 119 ? -11.853 3.917 -17.299 1.00 93.06 119 VAL A O 1
ATOM 962 N N . ALA A 1 120 ? -13.861 2.913 -17.233 1.00 94.25 120 ALA A N 1
ATOM 963 C CA . ALA A 1 120 ? -14.065 3.097 -15.795 1.00 94.25 120 ALA A CA 1
ATOM 964 C C . ALA A 1 120 ? -12.938 2.458 -14.960 1.00 94.25 120 ALA A C 1
ATOM 966 O O . ALA A 1 120 ? -12.425 3.068 -14.022 1.00 94.25 120 ALA A O 1
ATOM 967 N N . ASN A 1 121 ? -12.486 1.256 -15.337 1.00 92.69 121 ASN A N 1
ATOM 968 C CA . ASN A 1 121 ? -11.343 0.609 -14.689 1.00 92.69 121 ASN A CA 1
ATOM 969 C C . ASN A 1 121 ? -10.044 1.401 -14.888 1.00 92.69 121 ASN A C 1
ATOM 971 O O . ASN A 1 121 ? -9.299 1.602 -13.931 1.00 92.69 121 ASN A O 1
ATOM 975 N N . LYS A 1 122 ? -9.778 1.887 -16.109 1.00 93.94 122 LYS A N 1
ATOM 976 C CA . LYS A 1 122 ? -8.617 2.748 -16.386 1.00 93.94 122 LYS A CA 1
ATOM 977 C C . LYS A 1 122 ? -8.677 4.046 -15.580 1.00 93.94 122 LYS A C 1
ATOM 979 O O . LYS A 1 122 ? -7.665 4.463 -15.029 1.00 93.94 122 LYS A O 1
ATOM 984 N N . GLU A 1 123 ? -9.846 4.660 -15.460 1.00 92.31 123 GLU A N 1
ATOM 985 C CA . GLU A 1 123 ? -10.039 5.886 -14.685 1.00 92.31 123 GLU A CA 1
ATOM 986 C C . GLU A 1 123 ? -9.763 5.667 -13.196 1.00 92.31 123 GLU A C 1
ATOM 988 O O . GLU A 1 123 ? -9.026 6.447 -12.592 1.00 92.31 123 GLU A O 1
ATOM 993 N N . LYS A 1 124 ? -10.224 4.541 -12.636 1.00 93.81 124 LYS A N 1
ATOM 994 C CA . LYS A 1 124 ? -9.864 4.134 -11.274 1.00 93.81 124 LYS A CA 1
ATOM 995 C C . LYS A 1 124 ? -8.348 3.978 -11.110 1.00 93.81 124 LYS A C 1
ATOM 997 O O . LYS A 1 124 ? -7.779 4.565 -10.199 1.00 93.81 124 LYS A O 1
ATOM 1002 N N . THR A 1 125 ? -7.673 3.287 -12.036 1.00 92.19 125 THR A N 1
ATOM 1003 C CA . THR A 1 125 ? -6.205 3.145 -11.966 1.00 92.19 125 THR A CA 1
ATOM 1004 C C . THR A 1 125 ? -5.470 4.482 -12.076 1.00 92.19 125 THR A C 1
ATOM 1006 O O . THR A 1 125 ? -4.458 4.682 -11.412 1.00 92.19 125 THR A O 1
ATOM 1009 N N . ILE A 1 126 ? -5.978 5.429 -12.872 1.00 90.81 126 ILE A N 1
ATOM 1010 C CA . ILE A 1 126 ? -5.407 6.779 -12.970 1.00 90.81 126 ILE A CA 1
ATOM 1011 C C . ILE A 1 126 ? -5.596 7.539 -11.652 1.00 90.81 126 ILE A C 1
ATOM 1013 O O . ILE A 1 126 ? -4.692 8.258 -11.227 1.00 90.81 126 ILE A O 1
ATOM 1017 N N . GLN A 1 127 ? -6.747 7.387 -10.996 1.00 92.94 127 GLN A N 1
ATOM 1018 C CA . GLN A 1 127 ? -7.007 8.000 -9.697 1.00 92.94 127 GLN A CA 1
ATOM 1019 C C . GLN A 1 127 ? -6.076 7.445 -8.611 1.00 92.94 127 GLN A C 1
ATOM 1021 O O . GLN A 1 127 ? -5.516 8.235 -7.850 1.00 92.94 127 GLN A O 1
ATOM 1026 N N . ASP A 1 128 ? -5.861 6.129 -8.590 1.00 92.06 128 ASP A N 1
ATOM 1027 C CA . ASP A 1 128 ? -4.949 5.467 -7.652 1.00 92.06 128 ASP A CA 1
ATOM 1028 C C . ASP A 1 128 ? -3.497 5.940 -7.877 1.00 92.06 128 ASP A C 1
ATOM 1030 O O . ASP A 1 128 ? -2.842 6.408 -6.944 1.00 92.06 128 ASP A O 1
ATOM 1034 N N . LEU A 1 129 ? -3.028 5.966 -9.134 1.00 94.00 129 LEU A N 1
ATOM 1035 C CA . LEU A 1 129 ? -1.699 6.493 -9.489 1.00 94.00 129 LEU A CA 1
ATOM 1036 C C . LEU A 1 129 ? -1.535 7.974 -9.119 1.00 94.00 129 LEU A C 1
ATOM 1038 O O . LEU A 1 129 ? -0.455 8.411 -8.725 1.00 94.00 129 LEU A O 1
ATOM 1042 N N . LYS A 1 130 ? -2.597 8.777 -9.235 1.00 94.44 130 LYS A N 1
ATOM 1043 C CA . LYS A 1 130 ? -2.563 10.190 -8.842 1.00 94.44 130 LYS A CA 1
ATOM 1044 C C . LYS A 1 130 ? -2.378 10.356 -7.331 1.00 94.44 130 LYS A C 1
ATOM 1046 O O . LYS A 1 130 ? -1.677 11.278 -6.921 1.00 94.44 130 LYS A O 1
ATOM 1051 N N . GLN A 1 131 ? -2.996 9.496 -6.520 1.00 93.75 131 GLN A N 1
ATOM 1052 C CA . GLN A 1 131 ? -2.811 9.501 -5.066 1.00 93.75 131 GLN A CA 1
ATOM 1053 C C . GLN A 1 131 ? -1.391 9.070 -4.684 1.00 93.75 131 GLN A C 1
ATOM 1055 O O . GLN A 1 131 ? -0.772 9.716 -3.843 1.00 93.75 131 GLN A O 1
ATOM 1060 N N . GLU A 1 132 ? -0.849 8.051 -5.355 1.00 94.31 132 GLU A N 1
ATOM 1061 C CA . GLU A 1 132 ? 0.534 7.595 -5.166 1.00 94.31 132 GLU A CA 1
ATOM 1062 C C . GLU A 1 132 ? 1.554 8.695 -5.505 1.00 94.31 132 GLU A C 1
ATOM 1064 O O . GLU A 1 132 ? 2.465 8.958 -4.724 1.00 94.31 132 GLU A O 1
ATOM 1069 N N . ILE A 1 133 ? 1.363 9.420 -6.616 1.00 89.75 133 ILE A N 1
ATOM 1070 C CA . ILE A 1 133 ? 2.223 10.560 -6.981 1.00 89.75 133 ILE A CA 1
ATOM 1071 C C . ILE A 1 133 ? 2.210 11.647 -5.899 1.00 89.75 133 ILE A C 1
ATOM 1073 O O . ILE A 1 133 ? 3.246 12.254 -5.632 1.00 89.75 133 ILE A O 1
ATOM 1077 N N . GLU A 1 134 ? 1.056 11.932 -5.295 1.00 93.94 134 GLU A N 1
ATOM 1078 C CA . GLU A 1 134 ? 0.961 12.966 -4.264 1.00 93.94 134 GLU A CA 1
ATOM 1079 C C . GLU A 1 134 ? 1.631 12.527 -2.953 1.00 93.94 134 GLU A C 1
ATOM 1081 O O . GLU A 1 134 ? 2.363 13.315 -2.358 1.00 93.94 134 GLU A O 1
ATOM 1086 N N . ALA A 1 135 ? 1.484 11.254 -2.570 1.00 93.56 135 ALA A N 1
ATOM 1087 C CA . ALA A 1 135 ? 2.190 10.676 -1.426 1.00 93.56 135 ALA A CA 1
ATOM 1088 C C . ALA A 1 135 ? 3.718 10.698 -1.621 1.00 93.56 135 ALA A C 1
ATOM 1090 O O . ALA A 1 135 ? 4.451 11.142 -0.736 1.00 93.56 135 ALA A O 1
ATOM 1091 N N . LEU A 1 136 ? 4.206 10.316 -2.808 1.00 93.38 136 LEU A N 1
ATOM 1092 C CA . LEU A 1 136 ? 5.636 10.355 -3.131 1.00 93.38 136 LEU A CA 1
ATOM 1093 C C . LEU A 1 136 ? 6.203 11.782 -3.108 1.00 93.38 136 LEU A C 1
ATOM 1095 O O . LEU A 1 136 ? 7.342 11.989 -2.692 1.00 93.38 136 LEU A O 1
ATOM 1099 N N . LYS A 1 137 ? 5.432 12.795 -3.526 1.00 93.69 137 LYS A N 1
ATOM 1100 C CA . LYS A 1 137 ? 5.864 14.199 -3.400 1.00 93.69 137 LYS A CA 1
ATOM 1101 C C . LYS A 1 137 ? 6.030 14.621 -1.943 1.00 93.69 137 LYS A C 1
ATOM 1103 O O . LYS A 1 137 ? 6.978 15.344 -1.640 1.00 93.69 137 LYS A O 1
ATOM 1108 N N . GLU A 1 138 ? 5.121 14.201 -1.066 1.00 93.25 138 GLU A N 1
ATOM 1109 C CA . GLU A 1 138 ? 5.207 14.491 0.367 1.00 93.25 138 GLU A CA 1
ATOM 1110 C C . GLU A 1 138 ? 6.433 13.809 0.990 1.00 93.25 138 GLU A C 1
ATOM 1112 O O . GLU A 1 138 ? 7.200 14.451 1.711 1.00 93.25 138 GLU A O 1
ATOM 1117 N N . GLU A 1 139 ? 6.697 12.553 0.625 1.00 95.00 139 GLU A N 1
ATOM 1118 C CA . GLU A 1 139 ? 7.880 11.813 1.070 1.00 95.00 139 GLU A CA 1
ATOM 1119 C C . GLU A 1 139 ? 9.188 12.462 0.591 1.00 95.00 139 GLU A C 1
ATOM 1121 O O . GLU A 1 139 ? 10.101 12.676 1.390 1.00 95.00 139 GLU A O 1
ATOM 1126 N N . ILE A 1 140 ? 9.265 12.886 -0.677 1.00 91.25 140 ILE A N 1
ATOM 1127 C CA . ILE A 1 140 ? 10.410 13.652 -1.196 1.00 91.25 140 ILE A CA 1
ATOM 1128 C C . ILE A 1 140 ? 10.601 14.955 -0.404 1.00 91.25 140 ILE A C 1
ATOM 1130 O O . ILE A 1 140 ? 11.738 15.323 -0.096 1.00 91.25 140 ILE A O 1
ATOM 1134 N N . GLY A 1 141 ? 9.513 15.649 -0.055 1.00 92.75 141 GLY A N 1
ATOM 1135 C CA . GLY A 1 141 ? 9.556 16.847 0.786 1.00 92.75 141 GLY A CA 1
ATOM 1136 C C . GLY A 1 141 ? 10.144 16.573 2.174 1.00 92.75 141 GLY A C 1
ATOM 1137 O O . GLY A 1 141 ? 11.023 17.309 2.630 1.00 92.75 141 GLY A O 1
ATOM 1138 N N . ASN A 1 142 ? 9.728 15.477 2.811 1.00 93.19 142 ASN A N 1
ATOM 1139 C CA . ASN A 1 142 ? 10.240 15.053 4.116 1.00 93.19 142 ASN A CA 1
ATOM 1140 C C . ASN A 1 142 ? 11.724 14.662 4.054 1.00 93.19 142 ASN A C 1
ATOM 1142 O O . ASN A 1 142 ? 12.514 15.144 4.867 1.00 93.19 142 ASN A O 1
ATOM 1146 N N . ILE A 1 143 ? 12.139 13.889 3.043 1.00 93.12 143 ILE A N 1
ATOM 1147 C CA . ILE A 1 143 ? 13.547 13.509 2.832 1.00 93.12 143 ILE A CA 1
ATOM 1148 C C . ILE A 1 143 ? 14.429 14.752 2.638 1.00 93.12 143 ILE A C 1
ATOM 1150 O O . ILE A 1 143 ? 15.553 14.810 3.140 1.00 93.12 143 ILE A O 1
ATOM 1154 N N . GLN A 1 144 ? 13.947 15.777 1.928 1.00 89.19 144 GLN A N 1
ATOM 1155 C CA . GLN A 1 144 ? 14.690 17.033 1.775 1.00 89.19 144 GLN A CA 1
ATOM 1156 C C . GLN A 1 144 ? 14.860 17.775 3.107 1.00 89.19 144 GLN A C 1
ATOM 1158 O O . GLN A 1 144 ? 15.941 18.312 3.368 1.00 89.19 144 GLN A O 1
ATOM 1163 N N . LEU A 1 145 ? 13.829 17.782 3.957 1.00 92.44 145 LEU A N 1
ATOM 1164 C CA . LEU A 1 145 ? 13.889 18.384 5.288 1.00 92.44 145 LEU A CA 1
ATOM 1165 C C . LEU A 1 145 ? 14.868 17.629 6.202 1.00 92.44 145 LEU A C 1
ATOM 1167 O O . LEU A 1 145 ? 15.719 18.256 6.837 1.00 92.44 145 LEU A O 1
ATOM 1171 N N . GLU A 1 146 ? 14.815 16.296 6.213 1.00 90.81 146 GLU A N 1
ATOM 1172 C CA . GLU A 1 146 ? 15.766 15.452 6.947 1.00 90.81 146 GLU A CA 1
ATOM 1173 C C . GLU A 1 146 ? 17.201 15.647 6.450 1.00 90.81 146 GLU A C 1
ATOM 1175 O O . GLU A 1 146 ? 18.122 15.794 7.253 1.00 90.81 146 GLU A O 1
ATOM 1180 N N . LYS A 1 147 ? 17.411 15.746 5.132 1.00 92.69 147 LYS A N 1
ATOM 1181 C CA . LYS A 1 147 ? 18.730 16.039 4.554 1.00 92.69 147 LYS A CA 1
ATOM 1182 C C . LYS A 1 147 ? 19.262 17.398 5.013 1.00 92.69 147 LYS A C 1
ATOM 1184 O O . LYS A 1 147 ? 20.447 17.515 5.328 1.00 92.69 147 LYS A O 1
ATOM 1189 N N . ALA A 1 148 ? 18.412 18.424 5.084 1.00 89.88 148 ALA A N 1
ATOM 1190 C CA . ALA A 1 148 ? 18.802 19.733 5.607 1.00 89.88 148 ALA A CA 1
ATOM 1191 C C . ALA A 1 148 ? 19.199 19.656 7.094 1.00 89.88 148 ALA A C 1
ATOM 1193 O O . ALA A 1 148 ? 20.212 20.234 7.497 1.00 89.88 148 ALA A O 1
ATOM 1194 N N . GLN A 1 149 ? 18.459 18.886 7.897 1.00 93.19 149 GLN A N 1
ATOM 1195 C CA . GLN A 1 149 ? 18.807 18.627 9.296 1.00 93.19 149 GLN A CA 1
ATOM 1196 C C . GLN A 1 149 ? 20.129 17.855 9.424 1.00 93.19 149 GLN A C 1
ATOM 1198 O O . GLN A 1 149 ? 20.984 18.233 10.226 1.00 93.19 149 GLN A O 1
ATOM 1203 N N . GLN A 1 150 ? 20.355 16.830 8.598 1.00 91.19 150 GLN A N 1
ATOM 1204 C CA . GLN A 1 150 ? 21.593 16.049 8.593 1.00 91.19 150 GLN A CA 1
ATOM 1205 C C . GLN A 1 150 ? 22.817 16.915 8.257 1.00 91.19 150 GLN A C 1
ATOM 1207 O O . GLN A 1 150 ? 23.862 16.781 8.899 1.00 91.19 150 GLN A O 1
ATOM 1212 N N . LEU A 1 151 ? 22.694 17.828 7.287 1.00 89.69 151 LEU A N 1
ATOM 1213 C CA . LEU A 1 151 ? 23.750 18.788 6.947 1.00 89.69 151 LEU A CA 1
ATOM 1214 C C . LEU A 1 151 ? 24.068 19.718 8.126 1.00 89.69 151 LEU A C 1
ATOM 1216 O O . LEU A 1 151 ? 25.241 19.947 8.422 1.00 89.69 151 LEU A O 1
ATOM 1220 N N . SER A 1 152 ? 23.045 20.190 8.845 1.00 92.88 152 SER A N 1
ATOM 1221 C CA . SER A 1 152 ? 23.232 20.985 10.066 1.00 92.88 152 SER A CA 1
ATOM 1222 C C . SER A 1 152 ? 23.971 20.198 11.153 1.00 92.88 152 SER A C 1
ATOM 1224 O O . SER A 1 152 ? 24.914 20.713 11.753 1.00 92.88 152 SER A O 1
ATOM 1226 N N . ILE A 1 153 ? 23.584 18.941 11.394 1.00 91.81 153 ILE A N 1
ATOM 1227 C CA . ILE A 1 153 ? 24.248 18.071 12.380 1.00 91.81 153 ILE A CA 1
ATOM 1228 C C . ILE A 1 153 ? 25.697 17.801 11.964 1.00 91.81 153 ILE A C 1
ATOM 1230 O O . ILE A 1 153 ? 26.599 17.872 12.792 1.00 91.81 153 ILE A O 1
ATOM 1234 N N . THR A 1 154 ? 25.946 17.554 10.678 1.00 92.12 154 THR A N 1
ATOM 1235 C CA . THR A 1 154 ? 27.297 17.307 10.155 1.00 92.12 154 THR A CA 1
ATOM 1236 C C . THR A 1 154 ? 28.198 18.526 10.354 1.00 92.12 154 THR A C 1
ATOM 1238 O O . THR A 1 154 ? 29.343 18.368 10.771 1.00 92.12 154 THR A O 1
ATOM 1241 N N . SER A 1 155 ? 27.677 19.742 10.152 1.00 90.25 155 SER A N 1
ATOM 1242 C CA . SER A 1 155 ? 28.412 20.976 10.458 1.00 90.25 155 SER A CA 1
ATOM 1243 C C . SER A 1 155 ? 28.780 21.071 11.942 1.00 90.25 155 SER A C 1
ATOM 1245 O O . SER A 1 155 ? 29.933 21.344 12.270 1.00 90.25 155 SER A O 1
ATOM 1247 N N . GLN A 1 156 ? 27.837 20.784 12.847 1.00 94.56 156 GLN A N 1
ATOM 1248 C CA . GLN A 1 156 ? 28.100 20.799 14.294 1.00 94.56 156 GLN A CA 1
ATOM 1249 C C . GLN A 1 156 ? 29.131 19.739 14.705 1.00 94.56 156 GLN A C 1
ATOM 1251 O O . GLN A 1 156 ? 30.027 20.013 15.503 1.00 94.56 156 GLN A O 1
ATOM 1256 N N . VAL A 1 157 ? 29.049 18.532 14.139 1.00 91.12 157 VAL A N 1
ATOM 1257 C CA . VAL A 1 157 ? 30.033 17.467 14.383 1.00 91.12 157 VAL A CA 1
ATOM 1258 C C . VAL A 1 157 ? 31.419 17.889 13.893 1.00 91.12 157 VAL A C 1
ATOM 1260 O O . VAL A 1 157 ? 32.399 17.673 14.605 1.00 91.12 157 VAL A O 1
ATOM 1263 N N . GLN A 1 158 ? 31.514 18.535 12.728 1.00 92.50 158 GLN A N 1
ATOM 1264 C CA . GLN A 1 158 ? 32.783 19.038 12.200 1.00 92.50 158 GLN A CA 1
ATOM 1265 C C . GLN A 1 158 ? 33.398 20.115 13.108 1.00 92.50 158 GLN A C 1
ATOM 1267 O O . GLN A 1 158 ? 34.606 20.097 13.356 1.00 92.50 158 GLN A O 1
ATOM 1272 N N . GLU A 1 159 ? 32.586 21.033 13.639 1.00 93.56 159 GLU A N 1
ATOM 1273 C CA . GLU A 1 159 ? 33.038 22.037 14.610 1.00 93.56 159 GLU A CA 1
ATOM 1274 C C . GLU A 1 159 ? 33.567 21.389 15.896 1.00 93.56 159 GLU A C 1
ATOM 1276 O O . GLU A 1 159 ? 34.661 21.729 16.356 1.00 93.56 159 GLU A O 1
ATOM 1281 N N . LEU A 1 160 ? 32.845 20.405 16.441 1.00 93.62 160 LEU A N 1
ATOM 1282 C CA . LEU A 1 160 ? 33.275 19.665 17.630 1.00 93.62 160 LEU A CA 1
ATOM 1283 C C . LEU A 1 160 ? 34.564 18.869 17.386 1.00 93.62 160 LEU A C 1
ATOM 1285 O O . LEU A 1 160 ? 35.441 18.856 18.250 1.00 93.62 160 LEU A O 1
ATOM 1289 N N . GLN A 1 161 ? 34.723 18.250 16.214 1.00 92.75 161 GLN A N 1
ATOM 1290 C CA . GLN A 1 161 ? 35.957 17.552 15.837 1.00 92.75 161 GLN A CA 1
ATOM 1291 C C . GLN A 1 161 ? 37.153 18.506 15.749 1.00 92.75 161 GLN A C 1
ATOM 1293 O O . GLN A 1 161 ? 38.230 18.186 16.252 1.00 92.75 161 GLN A O 1
ATOM 1298 N N . ASN A 1 162 ? 36.967 19.693 15.164 1.00 93.00 162 ASN A N 1
ATOM 1299 C CA . ASN A 1 162 ? 38.017 20.711 15.103 1.00 93.00 162 ASN A CA 1
ATOM 1300 C C . ASN A 1 162 ? 38.425 21.175 16.510 1.00 93.00 162 ASN A C 1
ATOM 1302 O O . ASN A 1 162 ? 39.616 21.312 16.800 1.00 93.00 162 ASN A O 1
ATOM 1306 N N . LEU A 1 163 ? 37.448 21.366 17.405 1.00 95.50 163 LEU A N 1
ATOM 1307 C CA . LEU A 1 163 ? 37.702 21.731 18.798 1.00 95.50 163 LEU A CA 1
ATOM 1308 C C . LEU A 1 163 ? 38.463 20.624 19.547 1.00 95.50 163 LEU A C 1
ATOM 1310 O O . LEU A 1 163 ? 39.413 20.913 20.277 1.00 95.50 163 LEU A O 1
ATOM 1314 N N . LEU A 1 164 ? 38.069 19.361 19.344 1.00 92.31 164 LEU A N 1
ATOM 1315 C CA . LEU A 1 164 ? 38.722 18.191 19.934 1.00 92.31 164 LEU A CA 1
ATOM 1316 C C . LEU A 1 164 ? 40.181 18.086 19.476 1.00 92.31 164 LEU A C 1
ATOM 1318 O O . LEU A 1 164 ? 41.069 17.958 20.315 1.00 92.31 164 LEU A O 1
ATOM 1322 N N . LYS A 1 165 ? 40.438 18.227 18.170 1.00 93.75 165 LYS A N 1
ATOM 1323 C CA . LYS A 1 165 ? 41.794 18.209 17.607 1.00 93.75 165 LYS A CA 1
ATOM 1324 C C . LYS A 1 165 ? 42.673 19.307 18.211 1.00 93.75 165 LYS A C 1
ATOM 1326 O O . LYS A 1 165 ? 43.794 19.036 18.630 1.00 93.75 165 LYS A O 1
ATOM 1331 N N . GLY A 1 166 ? 42.144 20.525 18.347 1.00 91.44 166 GLY A N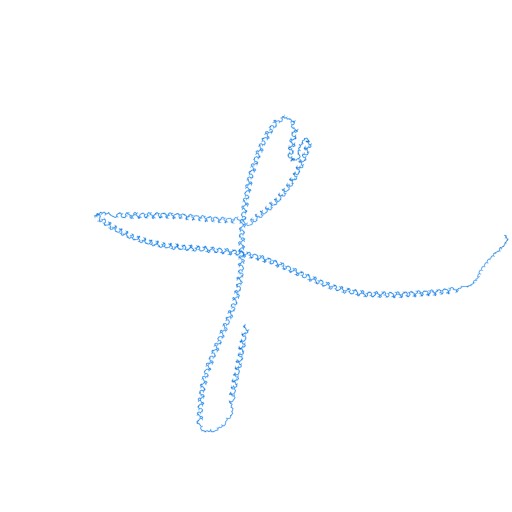 1
ATOM 1332 C CA . GLY A 1 166 ? 42.859 21.615 19.017 1.00 91.44 166 GLY A CA 1
ATOM 1333 C C . GLY A 1 166 ? 43.178 21.310 20.488 1.00 91.44 166 GLY A C 1
ATOM 1334 O O . GLY A 1 166 ? 44.244 21.678 20.985 1.00 91.44 166 GLY A O 1
ATOM 1335 N N . LYS A 1 167 ? 42.290 20.601 21.200 1.00 91.38 167 LYS A N 1
ATOM 1336 C CA . LYS A 1 167 ? 42.546 20.143 22.577 1.00 91.38 167 LYS A CA 1
ATOM 1337 C C . LYS A 1 167 ? 43.577 19.020 22.650 1.00 91.38 167 LYS A C 1
ATOM 1339 O O . LYS A 1 167 ? 44.381 19.012 23.579 1.00 91.38 167 LYS A O 1
ATOM 1344 N N . GLU A 1 168 ? 43.590 18.116 21.681 1.00 91.19 168 GLU A N 1
ATOM 1345 C CA . GLU A 1 168 ? 44.581 17.044 21.577 1.00 91.19 168 GLU A CA 1
ATOM 1346 C C . GLU A 1 168 ? 45.985 17.596 21.289 1.00 91.19 168 GLU A C 1
ATOM 1348 O O . GLU A 1 168 ? 46.948 17.219 21.956 1.00 91.19 168 GLU A O 1
ATOM 1353 N N . GLU A 1 169 ? 46.103 18.576 20.390 1.00 93.31 169 GLU A N 1
ATOM 1354 C CA . GLU A 1 169 ? 47.357 19.300 20.143 1.00 93.31 169 GLU A CA 1
ATOM 1355 C C . GLU A 1 169 ? 47.855 20.020 21.410 1.00 93.31 169 GLU A C 1
ATOM 1357 O O . GLU A 1 169 ? 49.034 19.926 21.759 1.00 93.31 169 GLU A O 1
ATOM 1362 N N . GLN A 1 170 ? 46.956 20.672 22.162 1.00 93.44 170 GLN A N 1
ATOM 1363 C CA . GLN A 1 170 ? 47.296 21.266 23.463 1.00 93.44 170 GLN A CA 1
ATOM 1364 C C . GLN A 1 170 ? 47.788 20.217 24.472 1.00 93.44 170 GLN A C 1
ATOM 1366 O O . GLN A 1 170 ? 48.757 20.468 25.191 1.00 93.44 170 GLN A O 1
ATOM 1371 N N . MET A 1 171 ? 47.148 19.047 24.527 1.00 90.69 171 MET A N 1
ATOM 1372 C CA . MET A 1 171 ? 47.538 17.954 25.419 1.00 90.69 171 MET A CA 1
ATOM 1373 C C . MET A 1 171 ? 48.915 17.389 25.054 1.00 90.69 171 MET A C 1
ATOM 1375 O O . MET A 1 171 ? 49.740 17.186 25.944 1.00 90.69 171 MET A O 1
ATOM 1379 N N . ASN A 1 172 ? 49.190 17.195 23.764 1.00 92.06 172 ASN A N 1
ATOM 1380 C CA . ASN A 1 172 ? 50.484 16.716 23.281 1.00 92.06 172 ASN A CA 1
ATOM 1381 C C . ASN A 1 172 ? 51.610 17.706 23.601 1.00 92.06 172 ASN A C 1
ATOM 1383 O O . ASN A 1 172 ? 52.638 17.293 24.132 1.00 92.06 172 ASN A O 1
ATOM 1387 N N . ASN A 1 173 ? 51.386 19.007 23.388 1.00 93.19 173 ASN A N 1
ATOM 1388 C CA . ASN A 1 173 ? 52.344 20.047 23.778 1.00 93.19 173 ASN A CA 1
ATOM 1389 C C . ASN A 1 173 ? 52.595 20.059 25.295 1.00 93.19 173 ASN A C 1
ATOM 1391 O O . ASN A 1 173 ? 53.727 20.229 25.745 1.00 93.19 173 ASN A O 1
ATOM 1395 N N . MET A 1 174 ? 51.552 19.862 26.109 1.00 91.12 174 MET A N 1
ATOM 1396 C CA . MET A 1 174 ? 51.710 19.771 27.563 1.00 91.12 174 MET A CA 1
ATOM 1397 C C . MET A 1 174 ? 52.511 18.525 27.964 1.00 91.12 174 MET A C 1
ATOM 1399 O O . MET A 1 174 ? 53.377 18.601 28.833 1.00 91.12 174 MET A O 1
ATOM 1403 N N . LYS A 1 175 ? 52.264 17.385 27.309 1.00 93.69 175 LYS A N 1
ATOM 1404 C CA . LYS A 1 175 ? 52.986 16.131 27.547 1.00 93.69 175 LYS A CA 1
ATOM 1405 C C . LYS A 1 175 ? 54.479 16.265 27.243 1.00 93.69 175 LYS A C 1
ATOM 1407 O O . LYS A 1 175 ? 55.289 15.877 28.079 1.00 93.69 175 LYS A O 1
ATOM 1412 N N . THR A 1 176 ? 54.853 16.861 26.110 1.00 90.19 176 THR A N 1
ATOM 1413 C CA . THR A 1 176 ? 56.270 17.076 25.769 1.00 90.19 176 THR A CA 1
ATOM 1414 C C . THR A 1 176 ? 56.968 17.978 26.785 1.00 90.19 176 THR A C 1
ATOM 1416 O O . THR A 1 176 ? 58.083 17.679 27.205 1.00 90.19 176 THR A O 1
ATOM 1419 N N . VAL A 1 177 ? 56.293 19.037 27.252 1.00 93.50 177 VAL A N 1
ATOM 1420 C CA . VAL A 1 177 ? 56.828 19.916 28.306 1.00 93.50 177 VAL A CA 1
ATOM 1421 C C . VAL A 1 177 ? 57.032 19.151 29.618 1.00 93.50 177 VAL A C 1
ATOM 1423 O O . VAL A 1 177 ? 58.036 19.359 30.297 1.00 93.50 177 VAL A O 1
ATOM 1426 N N . LEU A 1 178 ? 56.113 18.253 29.985 1.00 90.44 178 LEU A N 1
ATOM 1427 C CA . LEU A 1 178 ? 56.264 17.420 31.181 1.00 90.44 178 LEU A CA 1
ATOM 1428 C C . LEU A 1 178 ? 57.448 16.449 31.063 1.00 90.44 178 LEU A C 1
ATOM 1430 O O . LEU A 1 178 ? 58.250 16.377 31.991 1.00 90.44 178 LEU A O 1
ATOM 1434 N N . GLU A 1 179 ? 57.622 15.777 29.924 1.00 92.31 179 GLU A N 1
ATOM 1435 C CA . GLU A 1 179 ? 58.759 14.872 29.683 1.00 92.31 179 GLU A CA 1
ATOM 1436 C C . GLU A 1 179 ? 60.113 15.605 29.740 1.00 92.31 179 GLU A C 1
ATOM 1438 O O . GLU A 1 179 ? 61.100 15.080 30.264 1.00 92.31 179 GLU A O 1
ATOM 1443 N N . GLU A 1 180 ? 60.184 16.839 29.231 1.00 92.38 180 GLU A N 1
ATOM 1444 C CA . GLU A 1 180 ? 61.368 17.693 29.378 1.00 92.38 180 GLU A CA 1
ATOM 1445 C C . GLU A 1 180 ? 61.641 18.034 30.847 1.00 92.38 180 GLU A C 1
ATOM 1447 O O . GLU A 1 180 ? 62.780 17.922 31.309 1.00 92.38 180 GLU A O 1
ATOM 1452 N N . LYS A 1 181 ? 60.600 18.382 31.616 1.00 92.50 181 LYS A N 1
ATOM 1453 C CA . LYS A 1 181 ? 60.737 18.653 33.054 1.00 92.50 181 LYS A CA 1
ATOM 1454 C C . LYS A 1 181 ? 61.173 17.426 33.845 1.00 92.50 181 LYS A C 1
ATOM 1456 O O . LYS A 1 181 ? 61.984 17.567 34.758 1.00 92.50 181 LYS A O 1
ATOM 1461 N N . GLU A 1 182 ? 60.701 16.236 33.495 1.00 90.50 182 GLU A N 1
ATOM 1462 C CA . GLU A 1 182 ? 61.156 14.985 34.107 1.00 90.50 182 GLU A CA 1
ATOM 1463 C C . GLU A 1 182 ? 62.642 14.723 33.833 1.00 90.50 182 GLU A C 1
ATOM 1465 O O . GLU A 1 182 ? 63.387 14.391 34.757 1.00 90.50 182 GLU A O 1
ATOM 1470 N N . LYS A 1 183 ? 63.112 14.948 32.597 1.00 92.44 183 LYS A N 1
ATOM 1471 C CA . LYS A 1 183 ? 64.542 14.845 32.254 1.00 92.44 183 LYS A CA 1
ATOM 1472 C C . LYS A 1 183 ? 65.387 15.858 33.028 1.00 92.44 183 LYS A C 1
ATOM 1474 O O . LYS A 1 183 ? 66.436 15.491 33.561 1.00 92.44 183 LYS A O 1
ATOM 1479 N N . ASP A 1 184 ? 64.927 17.104 33.136 1.00 91.62 184 ASP A N 1
ATOM 1480 C CA . ASP A 1 184 ? 65.583 18.145 33.936 1.00 91.62 184 ASP A CA 1
ATOM 1481 C C . ASP A 1 184 ? 65.679 17.751 35.415 1.00 91.62 184 ASP A C 1
ATOM 1483 O O . ASP A 1 184 ? 66.733 17.907 36.039 1.00 91.62 184 ASP A O 1
ATOM 1487 N N . LEU A 1 185 ? 64.593 17.221 35.986 1.00 90.25 185 LEU A N 1
ATOM 1488 C CA . LEU A 1 185 ? 64.562 16.742 37.367 1.00 90.25 185 LEU A CA 1
ATOM 1489 C C . LEU A 1 185 ? 65.500 15.555 37.571 1.00 90.25 185 LEU A C 1
ATOM 1491 O O . LEU A 1 185 ? 66.234 15.536 38.555 1.00 90.25 185 LEU A O 1
ATOM 1495 N N . HIS A 1 186 ? 65.541 14.609 36.635 1.00 90.31 186 HIS A N 1
ATOM 1496 C CA . HIS A 1 186 ? 66.457 13.474 36.697 1.00 90.31 186 HIS A CA 1
ATOM 1497 C C . HIS A 1 186 ? 67.928 13.916 36.620 1.00 90.31 186 HIS A C 1
ATOM 1499 O O . HIS A 1 186 ? 68.757 13.455 37.404 1.00 90.31 186 HIS A O 1
ATOM 1505 N N . ASN A 1 187 ? 68.255 14.866 35.736 1.00 92.69 187 ASN A N 1
ATOM 1506 C CA . ASN A 1 187 ? 69.593 15.462 35.652 1.00 92.69 187 ASN A CA 1
ATOM 1507 C C . ASN A 1 187 ? 69.984 16.182 36.950 1.00 92.69 187 ASN A C 1
ATOM 1509 O O . ASN A 1 187 ? 71.108 16.028 37.429 1.00 92.69 187 ASN A O 1
ATOM 1513 N N . ARG A 1 188 ? 69.054 16.942 37.546 1.00 92.31 188 ARG A N 1
ATOM 1514 C CA . ARG A 1 188 ? 69.256 17.560 38.865 1.00 92.31 188 ARG A CA 1
ATOM 1515 C C . ARG A 1 188 ? 69.435 16.509 39.958 1.00 92.31 188 ARG A C 1
ATOM 1517 O O . ARG A 1 188 ? 70.293 16.697 40.809 1.00 92.31 188 ARG A O 1
ATOM 1524 N N . GLY A 1 189 ? 68.679 15.414 39.909 1.00 90.25 189 GLY A N 1
ATOM 1525 C CA . GLY A 1 189 ? 68.803 14.275 40.817 1.00 90.25 189 GLY A CA 1
ATOM 1526 C C . GLY A 1 189 ? 70.185 13.630 40.758 1.00 90.25 189 GLY A C 1
ATOM 1527 O O . GLY A 1 189 ? 70.809 13.472 41.799 1.00 90.25 189 GLY A O 1
ATOM 1528 N N . ARG A 1 190 ? 70.713 13.358 39.556 1.00 90.38 190 ARG A N 1
ATOM 1529 C CA . ARG A 1 190 ? 72.096 12.875 39.390 1.00 90.38 190 ARG A CA 1
ATOM 1530 C C . ARG A 1 190 ? 73.116 13.843 39.968 1.00 90.38 190 ARG A C 1
ATOM 1532 O O . ARG A 1 190 ? 73.944 13.434 40.762 1.00 90.38 190 ARG A O 1
ATOM 1539 N N . ARG A 1 191 ? 73.000 15.138 39.660 1.00 91.62 191 ARG A N 1
ATOM 1540 C CA . ARG A 1 191 ? 73.910 16.146 40.219 1.00 91.62 191 ARG A CA 1
ATOM 1541 C C . ARG A 1 191 ? 73.842 16.205 41.747 1.00 91.62 191 ARG A C 1
ATOM 1543 O O . ARG A 1 191 ? 74.859 16.427 42.389 1.00 91.62 191 ARG A O 1
ATOM 1550 N N . LEU A 1 192 ? 72.654 16.036 42.329 1.00 88.31 192 LEU A N 1
ATOM 1551 C CA . LEU A 1 192 ? 72.493 15.941 43.779 1.00 88.31 192 LEU A CA 1
ATOM 1552 C C . LEU A 1 192 ? 73.142 14.673 44.336 1.00 88.31 192 LEU A C 1
ATOM 1554 O O . LEU A 1 192 ? 73.763 14.756 45.386 1.00 88.31 192 LEU A O 1
ATOM 1558 N N . GLN A 1 193 ? 73.037 13.542 43.638 1.00 88.81 193 GLN A N 1
ATOM 1559 C CA . GLN A 1 193 ? 73.716 12.306 44.014 1.00 88.81 193 GLN A CA 1
ATOM 1560 C C . GLN A 1 193 ? 75.240 12.457 43.937 1.00 88.81 193 GLN A C 1
ATOM 1562 O O . GLN A 1 193 ? 75.902 12.143 44.917 1.00 88.81 193 GLN A O 1
ATOM 1567 N N . ASP A 1 194 ? 75.782 13.009 42.848 1.00 87.38 194 ASP A N 1
ATOM 1568 C CA . ASP A 1 194 ? 77.218 13.285 42.703 1.00 87.38 194 ASP A CA 1
ATOM 1569 C C . ASP A 1 194 ? 77.710 14.180 43.852 1.00 87.38 194 ASP A C 1
ATOM 1571 O O . ASP A 1 194 ? 78.710 13.887 44.501 1.00 87.38 194 ASP A O 1
ATOM 1575 N N . LEU A 1 195 ? 76.955 15.242 44.165 1.00 90.31 195 LEU A N 1
ATOM 1576 C CA . LEU A 1 195 ? 77.235 16.117 45.305 1.00 90.31 195 LEU A CA 1
ATOM 1577 C C . LEU A 1 195 ? 77.095 15.392 46.647 1.00 90.31 195 LEU A C 1
ATOM 1579 O O . LEU A 1 195 ? 77.759 15.763 47.608 1.00 90.31 195 LEU A O 1
ATOM 1583 N N . GLN A 1 196 ? 76.217 14.399 46.765 1.00 88.12 196 GLN A N 1
ATOM 1584 C CA . GLN A 1 196 ? 76.038 13.625 47.990 1.00 88.12 196 GLN A CA 1
ATOM 1585 C C . GLN A 1 196 ? 77.169 12.610 48.180 1.00 88.12 196 GLN A C 1
ATOM 1587 O O . GLN A 1 196 ? 77.640 12.448 49.300 1.00 88.12 196 GLN A O 1
ATOM 1592 N N . GLU A 1 197 ? 77.647 11.986 47.106 1.00 86.62 197 GLU A N 1
ATOM 1593 C CA . GLU A 1 197 ? 78.835 11.130 47.101 1.00 86.62 197 GLU A CA 1
ATOM 1594 C C . GLU A 1 197 ? 80.098 11.948 47.393 1.00 86.62 197 GLU A C 1
ATOM 1596 O O . GLU A 1 197 ? 80.910 11.544 48.224 1.00 86.62 197 GLU A O 1
ATOM 1601 N N . GLU A 1 198 ? 80.225 13.142 46.805 1.00 87.94 198 GLU A N 1
ATOM 1602 C CA . GLU A 1 198 ? 81.279 14.101 47.141 1.00 87.94 198 GLU A CA 1
ATOM 1603 C C . GLU A 1 198 ? 81.185 14.522 48.611 1.00 87.94 198 GLU A C 1
ATOM 1605 O O . GLU A 1 198 ? 82.191 14.498 49.314 1.00 87.94 198 GLU A O 1
ATOM 1610 N N . ASN A 1 199 ? 79.988 14.838 49.116 1.00 82.25 199 ASN A N 1
ATOM 1611 C CA . ASN A 1 199 ? 79.793 15.186 50.523 1.00 82.25 199 ASN A CA 1
ATOM 1612 C C . ASN A 1 199 ? 80.081 14.017 51.466 1.00 82.25 199 ASN A C 1
ATOM 1614 O O . ASN A 1 199 ? 80.660 14.253 52.518 1.00 82.25 199 ASN A O 1
ATOM 1618 N N . GLU A 1 200 ? 79.717 12.777 51.136 1.00 86.81 200 GLU A N 1
ATOM 1619 C CA . GLU A 1 200 ? 80.069 11.614 51.959 1.00 86.81 200 GLU A CA 1
ATOM 1620 C C . GLU A 1 200 ? 81.573 11.325 51.887 1.00 86.81 200 GLU A C 1
ATOM 1622 O O . GLU A 1 200 ? 82.169 11.056 52.923 1.00 86.81 200 GLU A O 1
ATOM 1627 N N . SER A 1 201 ? 82.220 11.494 50.728 1.00 85.56 201 SER A N 1
ATOM 1628 C CA . SER A 1 201 ? 83.682 11.416 50.595 1.00 85.56 201 SER A CA 1
ATOM 1629 C C . SER A 1 201 ? 84.384 12.505 51.412 1.00 85.56 201 SER A C 1
ATOM 1631 O O . SER A 1 201 ? 85.364 12.244 52.114 1.00 85.56 201 SER A O 1
ATOM 1633 N N . LEU A 1 202 ? 83.880 13.740 51.352 1.00 86.12 202 LEU A N 1
ATOM 1634 C CA . LEU A 1 202 ? 84.353 14.856 52.163 1.00 86.12 202 LEU A CA 1
ATOM 1635 C C . LEU A 1 202 ? 84.061 14.615 53.637 1.00 86.12 202 LEU A C 1
ATOM 1637 O O . LEU A 1 202 ? 84.888 14.961 54.463 1.00 86.12 202 LEU A O 1
ATOM 1641 N N . LYS A 1 203 ? 82.940 13.990 53.992 1.00 86.31 203 LYS A N 1
ATOM 1642 C CA . LYS A 1 203 ? 82.592 13.629 55.365 1.00 86.31 203 LYS A CA 1
ATOM 1643 C C . LYS A 1 203 ? 83.469 12.507 55.890 1.00 86.31 203 LYS A C 1
ATOM 1645 O O . LYS A 1 203 ? 83.883 12.613 57.032 1.00 86.31 203 LYS A O 1
ATOM 1650 N N . THR A 1 204 ? 83.831 11.500 55.093 1.00 80.19 204 THR A N 1
ATOM 1651 C CA . THR A 1 204 ? 84.858 10.518 55.471 1.00 80.19 204 THR A CA 1
ATOM 1652 C C . THR A 1 204 ? 86.211 11.191 55.623 1.00 80.19 204 THR A C 1
ATOM 1654 O O . THR A 1 204 ? 86.867 10.968 56.630 1.00 80.19 204 THR A O 1
ATOM 1657 N N . HIS A 1 205 ? 86.580 12.111 54.726 1.00 80.56 205 HIS A N 1
ATOM 1658 C CA . HIS A 1 205 ? 87.819 12.875 54.859 1.00 80.56 205 HIS A CA 1
ATOM 1659 C C . HIS A 1 205 ? 87.801 13.782 56.096 1.00 80.56 205 HIS A C 1
ATOM 1661 O O . HIS A 1 205 ? 88.788 13.865 56.813 1.00 80.56 205 HIS A O 1
ATOM 1667 N N . VAL A 1 206 ? 86.666 14.414 56.406 1.00 75.50 206 VAL A N 1
ATOM 1668 C CA . VAL A 1 206 ? 86.436 15.217 57.612 1.00 75.50 206 VAL A CA 1
ATOM 1669 C C . VAL A 1 206 ? 86.355 14.331 58.847 1.00 75.50 206 VAL A C 1
ATOM 1671 O O . VAL A 1 206 ? 86.757 14.790 59.897 1.00 75.50 206 VAL A O 1
ATOM 1674 N N . GLN A 1 207 ? 85.892 13.084 58.773 1.00 72.00 207 GLN A N 1
ATOM 1675 C CA . GLN A 1 207 ? 85.822 12.145 59.896 1.00 72.00 207 GLN A CA 1
ATOM 1676 C C . GLN A 1 207 ? 87.191 11.518 60.187 1.00 72.00 207 GLN A C 1
ATOM 1678 O O . GLN A 1 207 ? 87.550 11.389 61.353 1.00 72.00 207 GLN A O 1
ATOM 1683 N N . GLU A 1 208 ? 87.989 11.232 59.157 1.00 69.94 208 GLU A N 1
ATOM 1684 C CA . GLU A 1 208 ? 89.413 10.890 59.251 1.00 69.94 208 GLU A CA 1
ATOM 1685 C C . GLU A 1 208 ? 90.215 12.087 59.784 1.00 69.94 208 GLU A C 1
ATOM 1687 O O . GLU A 1 208 ? 91.007 11.956 60.717 1.00 69.94 208 GLU A O 1
ATOM 1692 N N . PHE A 1 209 ? 89.935 13.291 59.278 1.00 62.53 209 PHE A N 1
ATOM 1693 C CA . PHE A 1 209 ? 90.524 14.538 59.760 1.00 62.53 209 PHE A CA 1
ATOM 1694 C C . PHE A 1 209 ? 90.033 14.919 61.165 1.00 62.53 209 PHE A C 1
ATOM 1696 O O . PHE A 1 209 ? 90.811 15.468 61.930 1.00 62.53 209 PHE A O 1
ATOM 1703 N N . ALA A 1 210 ? 88.797 14.602 61.563 1.00 56.69 210 ALA A N 1
ATOM 1704 C CA . ALA A 1 210 ? 88.225 14.873 62.889 1.00 56.69 210 ALA A CA 1
ATOM 1705 C C . ALA A 1 210 ? 88.627 13.813 63.923 1.00 56.69 210 ALA A C 1
ATOM 1707 O O . ALA A 1 210 ? 88.795 14.158 65.089 1.00 56.69 210 ALA A O 1
ATOM 1708 N N . GLN A 1 211 ? 88.889 12.564 63.515 1.00 54.31 211 GLN A N 1
ATOM 1709 C CA . GLN A 1 211 ? 89.655 11.601 64.319 1.00 54.31 211 GLN A CA 1
ATOM 1710 C C . GLN A 1 211 ? 91.105 12.068 64.515 1.00 54.31 211 GLN A C 1
ATOM 1712 O O . GLN A 1 211 ? 91.697 11.785 65.553 1.00 54.31 211 GLN A O 1
ATOM 1717 N N . HIS A 1 212 ? 91.646 12.848 63.574 1.00 47.50 212 HIS A N 1
ATOM 1718 C CA . HIS A 1 212 ? 92.975 13.461 63.654 1.00 47.50 212 HIS A CA 1
ATOM 1719 C C . HIS A 1 212 ? 92.992 14.864 64.319 1.00 47.50 212 HIS A C 1
ATOM 1721 O O . HIS A 1 212 ? 94.049 15.332 64.735 1.00 47.50 212 HIS A O 1
ATOM 1727 N N . LYS A 1 213 ? 91.842 15.544 64.459 1.00 44.38 213 LYS A N 1
ATOM 1728 C CA . LYS A 1 213 ? 91.696 16.902 65.034 1.00 44.38 213 LYS A CA 1
ATOM 1729 C C . LYS A 1 213 ? 90.714 17.008 66.208 1.00 44.38 213 LYS A C 1
ATOM 1731 O O . LYS A 1 213 ? 90.403 18.105 66.663 1.00 44.38 213 LYS A O 1
ATOM 1736 N N . PHE A 1 214 ? 90.389 15.886 66.854 1.00 41.28 214 PHE A N 1
ATOM 1737 C CA . PHE A 1 214 ? 90.153 15.835 68.309 1.00 41.28 214 PHE A CA 1
ATOM 1738 C C . PHE A 1 214 ? 91.497 15.908 69.078 1.00 41.28 214 PHE A C 1
ATOM 1740 O O . PHE A 1 214 ? 91.756 15.207 70.048 1.00 41.28 214 PHE A O 1
ATOM 1747 N N . GLN A 1 215 ? 92.358 16.789 68.570 1.00 37.22 215 GLN A N 1
ATOM 1748 C CA . GLN A 1 215 ? 93.452 17.528 69.161 1.00 37.22 215 GLN A CA 1
ATOM 1749 C C . GLN A 1 215 ? 93.387 18.856 68.376 1.00 37.22 215 GLN A C 1
ATOM 1751 O O . GLN A 1 215 ? 93.671 18.870 67.185 1.00 37.22 215 GLN A O 1
ATOM 1756 N N . GLU A 1 216 ? 92.894 19.918 69.031 1.00 33.69 216 GLU A N 1
ATOM 1757 C CA . GLU A 1 216 ? 92.587 21.275 68.504 1.00 33.69 216 GLU A CA 1
ATOM 1758 C C . GLU A 1 216 ? 91.162 21.582 67.970 1.00 33.69 216 GLU A C 1
ATOM 1760 O O . GLU A 1 216 ? 90.927 21.768 66.782 1.00 33.69 216 GLU A O 1
ATOM 1765 N N . ALA A 1 217 ? 90.253 21.774 68.937 1.00 33.94 217 ALA A N 1
ATOM 1766 C CA . ALA A 1 217 ? 89.385 22.953 69.144 1.00 33.94 217 ALA A CA 1
ATOM 1767 C C . ALA A 1 217 ? 88.331 23.433 68.096 1.00 33.94 217 ALA A C 1
ATOM 1769 O O . ALA A 1 217 ? 88.649 24.018 67.071 1.00 33.94 217 ALA A O 1
ATOM 1770 N N . CYS A 1 218 ? 87.066 23.370 68.555 1.00 29.22 218 CYS A N 1
ATOM 1771 C CA . CYS A 1 218 ? 85.986 24.390 68.600 1.00 29.22 218 CYS A CA 1
ATOM 1772 C C . CYS A 1 218 ? 85.270 25.018 67.368 1.00 29.22 218 CYS A C 1
ATOM 1774 O O . CYS A 1 218 ? 85.867 25.617 66.482 1.00 29.22 218 CYS A O 1
ATOM 1776 N N . SER A 1 219 ? 83.930 25.085 67.557 1.00 41.16 219 SER A N 1
ATOM 1777 C CA . SER A 1 219 ? 82.888 26.070 67.142 1.00 41.16 219 SER A CA 1
ATOM 1778 C C . SER A 1 219 ? 82.458 26.143 65.663 1.00 41.16 219 SER A C 1
ATOM 1780 O O . SER A 1 219 ? 83.250 26.489 64.802 1.00 41.16 219 SER A O 1
ATOM 1782 N N . ALA A 1 220 ? 81.238 25.735 65.271 1.00 49.38 220 ALA A N 1
ATOM 1783 C CA . ALA A 1 220 ? 79.883 26.247 65.590 1.00 49.38 220 ALA A CA 1
ATOM 1784 C C . ALA A 1 220 ? 79.509 27.546 64.839 1.00 49.38 220 ALA A C 1
ATOM 1786 O O . ALA A 1 220 ? 79.497 28.623 65.422 1.00 49.38 220 ALA A O 1
ATOM 1787 N N . SER A 1 221 ? 79.188 27.427 63.541 1.00 49.38 221 SER A N 1
ATOM 1788 C CA . SER A 1 221 ? 78.553 28.510 62.759 1.00 49.38 221 SER A CA 1
ATOM 1789 C C . SER A 1 221 ? 77.711 28.052 61.541 1.00 49.38 221 SER A C 1
ATOM 1791 O O . SER A 1 221 ? 77.155 28.904 60.860 1.00 49.38 221 SER A O 1
ATOM 1793 N N . GLN A 1 222 ? 77.572 26.749 61.242 1.00 49.94 222 GLN A N 1
ATOM 1794 C CA . GLN A 1 222 ? 76.869 26.253 60.030 1.00 49.94 222 GLN A CA 1
ATOM 1795 C C . GLN A 1 222 ? 75.516 25.553 60.294 1.00 49.94 222 GLN A C 1
ATOM 1797 O O . GLN A 1 222 ? 74.914 24.997 59.380 1.00 49.94 222 GLN A O 1
ATOM 1802 N N . PHE A 1 223 ? 75.014 25.563 61.534 1.00 53.03 223 PHE A N 1
ATOM 1803 C CA . PHE A 1 223 ? 73.795 24.825 61.905 1.00 53.03 223 PHE A CA 1
ATOM 1804 C C . PHE A 1 223 ? 72.492 25.609 61.642 1.00 53.03 223 PHE A C 1
ATOM 1806 O O . PHE A 1 223 ? 71.463 25.006 61.349 1.00 53.03 223 PHE A O 1
ATOM 1813 N N . GLU A 1 224 ? 72.534 26.945 61.676 1.00 54.19 224 GLU A N 1
ATOM 1814 C CA . GLU A 1 224 ? 71.340 27.803 61.554 1.00 54.19 224 GLU A CA 1
ATOM 1815 C C . GLU A 1 224 ? 70.763 27.816 60.121 1.00 54.19 224 GLU A C 1
ATOM 1817 O O . GLU A 1 224 ? 69.549 27.800 59.921 1.00 54.19 224 GLU A O 1
ATOM 1822 N N . GLU A 1 225 ? 71.626 27.783 59.100 1.00 54.75 225 GLU A N 1
ATOM 1823 C CA . GLU A 1 225 ? 71.225 27.912 57.689 1.00 54.75 225 GLU A CA 1
ATOM 1824 C C . GLU A 1 225 ? 70.617 26.610 57.134 1.00 54.75 225 GLU A C 1
ATOM 1826 O O . GLU A 1 225 ? 69.615 26.626 56.414 1.00 54.75 225 GLU A O 1
ATOM 1831 N N . LEU A 1 226 ? 71.150 25.457 57.555 1.00 59.06 226 LEU A N 1
ATOM 1832 C CA . LEU A 1 226 ? 70.621 24.138 57.193 1.00 59.06 226 LEU A CA 1
ATOM 1833 C C . LEU A 1 226 ? 69.278 23.836 57.875 1.00 59.06 226 LEU A C 1
ATOM 1835 O O . LEU A 1 226 ? 68.451 23.121 57.308 1.00 59.06 226 LEU A O 1
ATOM 1839 N N . GLN A 1 227 ? 69.016 24.418 59.049 1.00 64.38 227 GLN A N 1
ATOM 1840 C CA . GLN A 1 227 ? 67.756 24.228 59.767 1.00 64.38 227 GLN A CA 1
ATOM 1841 C C . GLN A 1 227 ? 66.571 24.932 59.082 1.00 64.38 227 GLN A C 1
ATOM 1843 O O . GLN A 1 227 ? 65.451 24.415 59.105 1.00 64.38 227 GLN A O 1
ATOM 1848 N N . ILE A 1 228 ? 66.805 26.073 58.423 1.00 68.62 228 ILE A N 1
ATOM 1849 C CA . ILE A 1 228 ? 65.767 26.814 57.686 1.00 68.62 228 ILE A CA 1
ATOM 1850 C C . ILE A 1 228 ? 65.399 26.082 56.389 1.00 68.62 228 ILE A C 1
ATOM 1852 O O . ILE A 1 228 ? 64.218 25.854 56.121 1.00 68.62 228 ILE A O 1
ATOM 1856 N N . VAL A 1 229 ? 66.400 25.631 55.628 1.00 67.94 229 VAL A N 1
ATOM 1857 C CA . VAL A 1 229 ? 66.189 24.935 54.347 1.00 67.94 229 VAL A CA 1
ATOM 1858 C C . VAL A 1 229 ? 65.535 23.561 54.546 1.00 67.94 229 VAL A C 1
ATOM 1860 O O . VAL A 1 229 ? 64.651 23.182 53.773 1.00 67.94 229 VAL A O 1
ATOM 1863 N N . LEU A 1 230 ? 65.893 22.831 55.611 1.00 73.12 230 LEU A N 1
ATOM 1864 C CA . LEU A 1 230 ? 65.223 21.574 55.969 1.00 73.12 230 LEU A CA 1
ATOM 1865 C C . LEU A 1 230 ? 63.742 21.788 56.297 1.00 73.12 230 LEU A C 1
ATOM 1867 O O . LEU A 1 230 ? 62.896 21.033 55.822 1.00 73.12 230 LEU A O 1
ATOM 1871 N N . LYS A 1 231 ? 63.411 22.850 57.039 1.00 76.50 231 LYS A N 1
ATOM 1872 C CA . LYS A 1 231 ? 62.026 23.153 57.423 1.00 76.50 231 LYS A CA 1
ATOM 1873 C C . LYS A 1 231 ? 61.157 23.539 56.222 1.00 76.50 231 LYS A C 1
ATOM 1875 O O . LYS A 1 231 ? 59.980 23.190 56.175 1.00 76.50 231 LYS A O 1
ATOM 1880 N N . GLU A 1 232 ? 61.726 24.218 55.228 1.00 73.38 232 GLU A N 1
ATOM 1881 C CA . GLU A 1 232 ? 61.025 24.571 53.989 1.00 73.38 232 GLU A CA 1
ATOM 1882 C C . GLU A 1 232 ? 60.754 23.346 53.104 1.00 73.38 232 GLU A C 1
ATOM 1884 O O . GLU A 1 232 ? 59.640 23.168 52.607 1.00 73.38 232 GLU A O 1
ATOM 1889 N N . LYS A 1 233 ? 61.737 22.447 52.966 1.00 74.19 233 LYS A N 1
ATOM 1890 C CA . LYS A 1 233 ? 61.570 21.194 52.214 1.00 74.19 233 LYS A CA 1
ATOM 1891 C C . LYS A 1 233 ? 60.629 20.212 52.893 1.00 74.19 233 LYS A C 1
ATOM 1893 O O . LYS A 1 233 ? 59.867 19.541 52.201 1.00 74.19 233 LYS A O 1
ATOM 1898 N N . GLU A 1 234 ? 60.616 20.175 54.219 1.00 77.50 234 GLU A N 1
ATOM 1899 C CA . GLU A 1 234 ? 59.666 19.356 54.965 1.00 77.50 234 GLU A CA 1
ATOM 1900 C C . GLU A 1 234 ? 58.219 19.848 54.786 1.00 77.50 234 GLU A C 1
ATOM 1902 O O . GLU A 1 234 ? 57.298 19.043 54.647 1.00 77.50 234 GLU A O 1
ATOM 1907 N N . ASN A 1 235 ? 58.002 21.164 54.708 1.00 77.31 235 ASN A N 1
ATOM 1908 C CA . ASN A 1 235 ? 56.678 21.725 54.430 1.00 77.31 235 ASN A CA 1
ATOM 1909 C C . ASN A 1 235 ? 56.213 21.453 52.992 1.00 77.31 235 ASN A C 1
ATOM 1911 O O . ASN A 1 235 ? 55.039 21.159 52.772 1.00 77.31 235 ASN A O 1
ATOM 1915 N N . GLU A 1 236 ? 57.120 21.513 52.017 1.00 77.62 236 GLU A N 1
ATOM 1916 C CA . GLU A 1 236 ? 56.808 21.182 50.623 1.00 77.62 236 GLU A CA 1
ATOM 1917 C C . GLU A 1 236 ? 56.495 19.683 50.454 1.00 77.62 236 GLU A C 1
ATOM 1919 O O . GLU A 1 236 ? 55.547 19.315 49.759 1.00 77.62 236 GLU A O 1
ATOM 1924 N N . MET A 1 237 ? 57.228 18.818 51.163 1.00 77.88 237 MET A N 1
ATOM 1925 C CA . MET A 1 237 ? 56.972 17.376 51.205 1.00 77.88 237 MET A CA 1
ATOM 1926 C C . MET A 1 237 ? 55.593 17.070 51.798 1.00 77.88 237 MET A C 1
ATOM 1928 O O . MET A 1 237 ? 54.833 16.315 51.195 1.00 77.88 237 MET A O 1
ATOM 1932 N N . LYS A 1 238 ? 55.215 17.736 52.898 1.00 84.62 238 LYS A N 1
ATOM 1933 C CA . LYS A 1 238 ? 53.875 17.604 53.497 1.00 84.62 238 LYS A CA 1
ATOM 1934 C C . LYS A 1 238 ? 52.754 18.024 52.539 1.00 84.62 238 LYS A C 1
ATOM 1936 O O . LYS A 1 238 ? 51.716 17.372 52.511 1.00 84.62 238 LYS A O 1
ATOM 1941 N N . ARG A 1 239 ? 52.954 19.067 51.718 1.00 81.56 239 ARG A N 1
ATOM 1942 C CA . ARG A 1 239 ? 51.969 19.498 50.700 1.00 81.56 239 ARG A CA 1
ATOM 1943 C C . ARG A 1 239 ? 51.792 18.466 49.585 1.00 81.56 239 ARG A C 1
ATOM 1945 O O . ARG A 1 239 ? 50.664 18.170 49.189 1.00 81.56 239 ARG A O 1
ATOM 1952 N N . LEU A 1 240 ? 52.895 17.916 49.081 1.00 77.25 240 LEU A N 1
ATOM 1953 C CA . LEU A 1 240 ? 52.850 16.874 48.053 1.00 77.25 240 LEU A CA 1
ATOM 1954 C C . LEU A 1 240 ? 52.192 15.599 48.587 1.00 77.25 240 LEU A C 1
ATOM 1956 O O . LEU A 1 240 ? 51.352 15.024 47.902 1.00 77.25 240 LEU A O 1
ATOM 1960 N N . GLU A 1 241 ? 52.501 15.216 49.824 1.00 85.25 241 GLU A N 1
ATOM 1961 C CA . GLU A 1 241 ? 51.902 14.061 50.494 1.00 85.25 241 GLU A CA 1
ATOM 1962 C C . GLU A 1 241 ? 50.379 14.218 50.656 1.00 85.25 241 GLU A C 1
ATOM 1964 O O . GLU A 1 241 ? 49.630 13.284 50.364 1.00 85.25 241 GLU A O 1
ATOM 1969 N N . THR A 1 242 ? 49.890 15.415 51.011 1.00 82.06 242 THR A N 1
ATOM 1970 C CA . THR A 1 242 ? 48.442 15.684 51.059 1.00 82.06 242 THR A CA 1
ATOM 1971 C C . THR A 1 242 ? 47.762 15.568 49.693 1.00 82.06 242 THR A C 1
ATOM 1973 O O . THR A 1 242 ? 46.722 14.919 49.596 1.00 82.06 242 THR A O 1
ATOM 1976 N N . MET A 1 243 ? 48.358 16.106 48.622 1.00 83.25 243 MET A N 1
ATOM 1977 C CA . MET A 1 243 ? 47.776 15.996 47.275 1.00 83.25 243 MET A CA 1
ATOM 1978 C C . MET A 1 243 ? 47.771 14.555 46.753 1.00 83.25 243 MET A C 1
ATOM 1980 O O . MET A 1 243 ? 46.841 14.150 46.056 1.00 83.25 243 MET A O 1
ATOM 1984 N N . LEU A 1 244 ? 48.800 13.770 47.077 1.00 81.25 244 LEU A N 1
ATOM 1985 C CA . LEU A 1 244 ? 48.891 12.368 46.669 1.00 81.25 244 LEU A CA 1
ATOM 1986 C C . LEU A 1 244 ? 47.794 11.545 47.353 1.00 81.25 244 LEU A C 1
ATOM 1988 O O . LEU A 1 244 ? 47.081 10.799 46.686 1.00 81.25 244 LEU A O 1
ATOM 1992 N N . LYS A 1 245 ? 47.566 11.789 48.648 1.00 87.62 245 LYS A N 1
ATOM 1993 C CA . LYS A 1 245 ? 46.502 11.146 49.425 1.00 87.62 245 LYS A CA 1
ATOM 1994 C C . LYS A 1 245 ? 45.097 11.493 48.917 1.00 87.62 245 LYS A C 1
ATOM 1996 O O . LYS A 1 245 ? 44.233 10.619 48.860 1.00 87.62 245 LYS A O 1
ATOM 2001 N N . GLU A 1 246 ? 44.865 12.740 48.502 1.00 86.19 246 GLU A N 1
ATOM 2002 C CA . GLU A 1 246 ? 43.608 13.147 47.853 1.00 86.19 246 GLU A CA 1
ATOM 2003 C C . GLU A 1 246 ? 43.399 12.405 46.525 1.00 86.19 246 GLU A C 1
ATOM 2005 O O . GLU A 1 246 ? 42.333 11.833 46.294 1.00 86.19 246 GLU A O 1
ATOM 2010 N N . ARG A 1 247 ? 44.431 12.316 45.676 1.00 84.00 247 ARG A N 1
ATOM 2011 C CA . ARG A 1 247 ? 44.342 11.594 44.394 1.00 84.00 247 ARG A CA 1
ATOM 2012 C C . ARG A 1 247 ? 44.176 10.087 44.559 1.00 84.00 247 ARG A C 1
ATOM 2014 O O . ARG A 1 247 ? 43.426 9.484 43.794 1.00 84.00 247 ARG A O 1
ATOM 2021 N N . GLU A 1 248 ? 44.815 9.483 45.556 1.00 83.56 248 GLU A N 1
ATOM 2022 C CA . GLU A 1 248 ? 44.585 8.082 45.928 1.00 83.56 248 GLU A CA 1
ATOM 2023 C C . GLU A 1 248 ? 43.136 7.853 46.370 1.00 83.56 248 GLU A C 1
ATOM 2025 O O . GLU A 1 248 ? 42.519 6.861 45.974 1.00 83.56 248 GLU A O 1
ATOM 2030 N N . SER A 1 249 ? 42.559 8.787 47.133 1.00 87.81 249 SER A N 1
ATOM 2031 C CA . SER A 1 249 ? 41.158 8.702 47.550 1.00 87.81 249 SER A CA 1
ATOM 2032 C C . SER A 1 249 ? 40.181 8.831 46.371 1.00 87.81 249 SER A C 1
ATOM 2034 O O . SER A 1 249 ? 39.254 8.026 46.262 1.00 87.81 249 SER A O 1
ATOM 2036 N N . ASP A 1 250 ? 40.445 9.740 45.425 1.00 89.44 250 ASP A N 1
ATOM 2037 C CA . ASP A 1 250 ? 39.661 9.903 44.193 1.00 89.44 250 ASP A CA 1
ATOM 2038 C C . ASP A 1 250 ? 39.738 8.666 43.290 1.00 89.44 250 ASP A C 1
ATOM 2040 O O . ASP A 1 250 ? 38.727 8.221 42.739 1.00 89.44 250 ASP A O 1
ATOM 2044 N N . LEU A 1 251 ? 40.932 8.087 43.128 1.00 86.38 251 LEU A N 1
ATOM 2045 C CA . LEU A 1 251 ? 41.121 6.858 42.355 1.00 86.38 251 LEU A CA 1
ATOM 2046 C C . LEU A 1 251 ? 40.421 5.671 43.019 1.00 86.38 251 LEU A C 1
ATOM 2048 O O . LEU A 1 251 ? 39.789 4.872 42.327 1.00 86.38 251 LEU A O 1
ATOM 2052 N N . SER A 1 252 ? 40.472 5.578 44.349 1.00 92.00 252 SER A N 1
ATOM 2053 C CA . SER A 1 252 ? 39.744 4.563 45.115 1.00 92.00 252 SER A CA 1
ATOM 2054 C C . SER A 1 252 ? 38.229 4.694 44.928 1.00 92.00 252 SER A C 1
ATOM 2056 O O . SER A 1 252 ? 37.550 3.700 44.662 1.00 92.00 252 SER A O 1
ATOM 2058 N N . TYR A 1 253 ? 37.694 5.919 44.966 1.00 92.88 253 TYR A N 1
ATOM 2059 C CA . TYR A 1 253 ? 36.278 6.186 44.706 1.00 92.88 253 TYR A CA 1
ATOM 2060 C C . TYR A 1 253 ? 35.867 5.802 43.277 1.00 92.88 253 TYR A C 1
ATOM 2062 O O . TYR A 1 253 ? 34.904 5.059 43.089 1.00 92.88 253 TYR A O 1
ATOM 2070 N N . LYS A 1 254 ? 36.635 6.225 42.264 1.00 90.69 254 LYS A N 1
ATOM 2071 C CA . LYS A 1 254 ? 36.370 5.860 40.862 1.00 90.69 254 LYS A CA 1
ATOM 2072 C C . LYS A 1 254 ? 36.456 4.353 40.625 1.00 90.69 254 LYS A C 1
ATOM 2074 O O . LYS A 1 254 ? 35.648 3.820 39.874 1.00 90.69 254 LYS A O 1
ATOM 2079 N N . THR A 1 255 ? 37.387 3.664 41.285 1.00 87.19 255 THR A N 1
ATOM 2080 C CA . THR A 1 255 ? 37.520 2.200 41.198 1.00 87.19 255 THR A CA 1
ATOM 2081 C C . THR A 1 255 ? 36.281 1.496 41.754 1.00 87.19 255 THR A C 1
ATOM 2083 O O . THR A 1 255 ? 35.796 0.551 41.138 1.00 87.19 255 THR A O 1
ATOM 2086 N N . LYS A 1 256 ? 35.717 1.984 42.869 1.00 91.19 256 LYS A N 1
ATOM 2087 C CA . LYS A 1 256 ? 34.455 1.459 43.419 1.00 91.19 256 LYS A CA 1
ATOM 2088 C C . LYS A 1 256 ? 33.271 1.685 42.479 1.00 91.19 256 LYS A C 1
ATOM 2090 O O . LYS A 1 256 ? 32.537 0.741 42.218 1.00 91.19 256 LYS A O 1
ATOM 2095 N N . LEU A 1 257 ? 33.135 2.885 41.913 1.00 90.00 257 LEU A N 1
ATOM 2096 C CA . LEU A 1 257 ? 32.055 3.191 40.968 1.00 90.00 257 LEU A CA 1
ATOM 2097 C C . LEU A 1 257 ? 32.124 2.304 39.710 1.00 90.00 257 LEU A C 1
ATOM 2099 O O . LEU A 1 257 ? 31.110 1.840 39.199 1.00 90.00 257 LEU A O 1
ATOM 2103 N N . LEU A 1 258 ? 33.336 2.025 39.223 1.00 86.12 258 LEU A N 1
ATOM 2104 C CA . LEU A 1 258 ? 33.550 1.150 38.069 1.00 86.12 258 LEU A CA 1
ATOM 2105 C C . LEU A 1 258 ? 33.201 -0.314 38.394 1.00 86.12 258 LEU A C 1
ATOM 2107 O O . LEU A 1 258 ? 32.635 -1.009 37.552 1.00 86.12 258 LEU A O 1
ATOM 2111 N N . GLN A 1 259 ? 33.470 -0.754 39.628 1.00 89.25 259 GLN A N 1
ATOM 2112 C CA . GLN A 1 259 ? 33.073 -2.071 40.130 1.00 89.25 259 GLN A CA 1
ATOM 2113 C C . GLN A 1 259 ? 31.544 -2.213 40.227 1.00 89.25 259 GLN A C 1
ATOM 2115 O O . GLN A 1 259 ? 31.008 -3.227 39.786 1.00 89.25 259 GLN A O 1
ATOM 2120 N N . GLU A 1 260 ? 30.837 -1.188 40.715 1.00 90.81 260 GLU A N 1
ATOM 2121 C CA . GLU A 1 260 ? 29.365 -1.160 40.779 1.00 90.81 260 GLU A CA 1
ATOM 2122 C C . GLU A 1 260 ? 28.738 -1.297 39.383 1.00 90.81 260 GLU A C 1
ATOM 2124 O O . GLU A 1 260 ? 27.917 -2.185 39.155 1.00 90.81 260 GLU A O 1
ATOM 2129 N N . VAL A 1 261 ? 29.210 -0.516 38.405 1.00 84.81 261 VAL A N 1
ATOM 2130 C CA . VAL A 1 261 ? 28.755 -0.609 37.002 1.00 84.81 261 VAL A CA 1
ATOM 2131 C C . VAL A 1 261 ? 29.055 -1.984 36.388 1.00 84.81 261 VAL A C 1
ATOM 2133 O O . VAL A 1 261 ? 28.304 -2.492 35.545 1.00 84.81 261 VAL A O 1
ATOM 2136 N N . GLN A 1 262 ? 30.162 -2.613 36.783 1.00 85.69 262 GLN A N 1
ATOM 2137 C CA . GLN A 1 262 ? 30.521 -3.945 36.307 1.00 85.69 262 GLN A CA 1
ATOM 2138 C C . GLN A 1 262 ? 29.618 -5.032 36.905 1.00 85.69 262 GLN A C 1
ATOM 2140 O O . GLN A 1 262 ? 29.283 -5.995 36.207 1.00 85.69 262 GLN A O 1
ATOM 2145 N N . ASP A 1 263 ? 29.193 -4.878 38.157 1.00 90.25 263 ASP A N 1
ATOM 2146 C CA . ASP A 1 263 ? 28.278 -5.806 38.817 1.00 90.25 263 ASP A CA 1
ATOM 2147 C C . ASP A 1 263 ? 26.826 -5.621 38.338 1.00 90.25 263 ASP A C 1
ATOM 2149 O O . ASP A 1 263 ? 26.153 -6.618 38.067 1.00 90.25 263 ASP A O 1
ATOM 2153 N N . GLU A 1 264 ? 26.383 -4.388 38.068 1.00 89.00 264 GLU A N 1
ATOM 2154 C CA . GLU A 1 264 ? 25.110 -4.114 37.380 1.00 89.00 264 GLU A CA 1
ATOM 2155 C C . GLU A 1 264 ? 25.065 -4.752 35.982 1.00 89.00 264 GLU A C 1
ATOM 2157 O O . GLU A 1 264 ? 24.087 -5.404 35.617 1.00 89.00 264 GLU A O 1
ATOM 2162 N N . ASN A 1 265 ? 26.153 -4.670 35.209 1.00 81.75 265 ASN A N 1
ATOM 2163 C CA . ASN A 1 265 ? 26.234 -5.335 33.904 1.00 81.75 265 ASN A CA 1
ATOM 2164 C C . ASN A 1 265 ? 26.132 -6.866 33.995 1.00 81.75 265 ASN A C 1
ATOM 2166 O O . ASN A 1 265 ? 25.550 -7.502 33.110 1.00 81.75 265 ASN A O 1
ATOM 2170 N N . LYS A 1 266 ? 26.689 -7.488 35.044 1.00 90.81 266 LYS A N 1
ATOM 2171 C CA . LYS A 1 266 ? 26.523 -8.934 35.283 1.00 90.81 266 LYS A CA 1
ATOM 2172 C C . LYS A 1 266 ? 25.078 -9.272 35.649 1.00 90.81 266 LYS A C 1
ATOM 2174 O O . LYS A 1 266 ? 24.563 -10.294 35.188 1.00 90.81 266 LYS A O 1
ATOM 2179 N N . LEU A 1 267 ? 24.427 -8.415 36.436 1.00 91.75 267 LEU A N 1
ATOM 2180 C CA . LEU A 1 267 ? 23.024 -8.573 36.806 1.00 91.75 267 LEU A CA 1
ATOM 2181 C C . LEU A 1 267 ? 22.115 -8.487 35.572 1.00 91.75 267 LEU A C 1
ATOM 2183 O O . LEU A 1 267 ? 21.312 -9.392 35.351 1.00 91.75 267 LEU A O 1
ATOM 2187 N N . PHE A 1 268 ? 22.305 -7.480 34.714 1.00 86.69 268 PHE A N 1
ATOM 2188 C CA . PHE A 1 268 ? 21.545 -7.349 33.466 1.00 86.69 268 PHE A CA 1
ATOM 2189 C C . PHE A 1 268 ? 21.765 -8.529 32.520 1.00 86.69 268 PHE A C 1
ATOM 2191 O O . PHE A 1 268 ? 20.806 -9.038 31.944 1.00 86.69 268 PHE A O 1
ATOM 2198 N N . LYS A 1 269 ? 23.000 -9.030 32.393 1.00 88.88 269 LYS A N 1
ATOM 2199 C CA . LYS A 1 269 ? 23.268 -10.245 31.605 1.00 88.88 269 LYS A CA 1
ATOM 2200 C C . LYS A 1 269 ? 22.512 -11.463 32.134 1.00 88.88 269 LYS A C 1
ATOM 2202 O O . LYS A 1 269 ? 21.973 -12.221 31.336 1.00 88.88 269 LYS A O 1
ATOM 2207 N N . SER A 1 270 ? 22.448 -11.626 33.454 1.00 87.31 270 SER A N 1
ATOM 2208 C CA . SER A 1 270 ? 21.724 -12.738 34.081 1.00 87.31 270 SER A CA 1
ATOM 2209 C C . SER A 1 270 ? 20.210 -12.622 33.854 1.00 87.31 270 SER A C 1
ATOM 2211 O O . SER A 1 270 ? 19.579 -13.607 33.486 1.00 87.31 270 SER A O 1
ATOM 2213 N N . GLN A 1 271 ? 19.645 -11.413 33.962 1.00 88.62 271 GLN A N 1
ATOM 2214 C CA . GLN A 1 271 ? 18.227 -11.156 33.665 1.00 88.62 271 GLN A CA 1
ATOM 2215 C C . GLN A 1 271 ? 17.872 -11.412 32.192 1.00 88.62 271 GLN A C 1
ATOM 2217 O O . GLN A 1 271 ? 16.817 -11.970 31.898 1.00 88.62 271 GLN A O 1
ATOM 2222 N N . ILE A 1 272 ? 18.747 -11.039 31.252 1.00 79.19 272 ILE A N 1
ATOM 2223 C CA . ILE A 1 272 ? 18.535 -11.303 29.818 1.00 79.19 272 ILE A CA 1
ATOM 2224 C C . ILE A 1 272 ? 18.517 -12.811 29.532 1.00 79.19 272 ILE A C 1
ATOM 2226 O O . ILE A 1 272 ? 17.706 -13.274 28.728 1.00 79.19 272 ILE A O 1
ATOM 2230 N N . GLU A 1 273 ? 19.393 -13.581 30.180 1.00 84.75 273 GLU A N 1
ATOM 2231 C CA . GLU A 1 273 ? 19.452 -15.036 30.010 1.00 84.75 273 GLU A CA 1
ATOM 2232 C C . GLU A 1 273 ? 18.219 -15.734 30.611 1.00 84.75 273 GLU A C 1
ATOM 2234 O O . GLU A 1 273 ? 17.650 -16.637 29.995 1.00 84.75 273 GLU A O 1
ATOM 2239 N N . GLU A 1 274 ? 17.736 -15.259 31.763 1.00 87.00 274 GLU A N 1
ATOM 2240 C CA . GLU A 1 274 ? 16.511 -15.754 32.402 1.00 87.00 274 GLU A CA 1
ATOM 2241 C C . GLU A 1 274 ? 15.263 -15.477 31.545 1.00 87.00 274 GLU A C 1
ATOM 2243 O O . GLU A 1 274 ? 14.455 -16.380 31.309 1.00 87.00 274 GLU A O 1
ATOM 2248 N N . LEU A 1 275 ? 15.146 -14.269 30.979 1.00 79.50 275 LEU A N 1
ATOM 2249 C CA . LEU A 1 275 ? 14.063 -13.923 30.050 1.00 79.50 275 LEU A CA 1
ATOM 2250 C C . LEU A 1 275 ? 14.103 -14.771 28.772 1.00 79.50 275 LEU A C 1
ATOM 2252 O O . LEU A 1 275 ? 13.055 -15.171 28.263 1.00 79.50 275 LEU A O 1
ATOM 2256 N N . LYS A 1 276 ? 15.297 -15.098 28.260 1.00 78.44 276 LYS A N 1
ATOM 2257 C CA . LYS A 1 276 ? 15.440 -16.018 27.121 1.00 78.44 276 LYS A CA 1
ATOM 2258 C C . LYS A 1 276 ? 14.960 -17.428 27.456 1.00 78.44 276 LYS A C 1
ATOM 2260 O O . LYS A 1 276 ? 14.259 -18.021 26.637 1.00 78.44 276 LYS A O 1
ATOM 2265 N N . GLN A 1 277 ? 15.291 -17.956 28.636 1.00 80.06 277 GLN A N 1
ATOM 2266 C CA . GLN A 1 277 ? 14.809 -19.273 29.068 1.00 80.06 277 GLN A CA 1
ATOM 2267 C C . GLN A 1 277 ? 13.292 -19.299 29.277 1.00 80.06 277 GLN A C 1
ATOM 2269 O O . GLN A 1 277 ? 12.645 -20.249 28.832 1.00 80.06 277 GLN A O 1
ATOM 2274 N N . GLN A 1 278 ? 12.709 -18.254 29.873 1.00 77.12 278 GLN A N 1
ATOM 2275 C CA . GLN A 1 278 ? 11.252 -18.137 30.016 1.00 77.12 278 GLN A CA 1
ATOM 2276 C C . GLN A 1 278 ? 10.543 -18.121 28.658 1.00 77.12 278 GLN A C 1
ATOM 2278 O O . GLN A 1 278 ? 9.536 -18.805 28.481 1.00 77.12 278 GLN A O 1
ATOM 2283 N N . ASN A 1 279 ? 11.098 -17.407 27.678 1.00 70.62 279 ASN A N 1
ATOM 2284 C CA . ASN A 1 279 ? 10.528 -17.333 26.334 1.00 70.62 279 ASN A CA 1
ATOM 2285 C C . ASN A 1 279 ? 10.618 -18.688 25.596 1.00 70.62 279 ASN A C 1
ATOM 2287 O O . ASN A 1 279 ? 9.677 -19.106 24.924 1.00 70.62 279 ASN A O 1
ATOM 2291 N N . TYR A 1 280 ? 11.707 -19.440 25.799 1.00 69.06 280 TYR A N 1
ATOM 2292 C CA . TYR A 1 280 ? 11.855 -20.796 25.252 1.00 69.06 280 TYR A CA 1
ATOM 2293 C C . TYR A 1 280 ? 10.866 -21.796 25.878 1.00 69.06 280 TYR A C 1
ATOM 2295 O O . TYR A 1 280 ? 10.318 -22.650 25.181 1.00 69.06 280 TYR A O 1
ATOM 2303 N N . GLN A 1 281 ? 10.591 -21.674 27.181 1.00 67.88 281 GLN A N 1
ATOM 2304 C CA . GLN A 1 281 ? 9.599 -22.506 27.870 1.00 67.88 281 GLN A CA 1
ATOM 2305 C C . GLN A 1 281 ? 8.162 -22.150 27.454 1.00 67.88 281 GLN A C 1
ATOM 2307 O O . GLN A 1 281 ? 7.372 -23.062 27.206 1.00 67.88 281 GLN A O 1
ATOM 2312 N N . GLN A 1 282 ? 7.848 -20.860 27.278 1.00 58.69 282 GLN A N 1
ATOM 2313 C CA . GLN A 1 282 ? 6.550 -20.392 26.768 1.00 58.69 282 GLN A CA 1
ATOM 2314 C C . GLN A 1 282 ? 6.277 -20.842 25.326 1.00 58.69 282 GLN A C 1
ATOM 2316 O O . GLN A 1 282 ? 5.147 -21.202 25.005 1.00 58.69 282 GLN A O 1
ATOM 2321 N N . ALA A 1 283 ? 7.298 -20.895 24.465 1.00 54.97 283 ALA A N 1
ATOM 2322 C CA . ALA A 1 283 ? 7.152 -21.406 23.101 1.00 54.97 283 ALA A CA 1
ATOM 2323 C C . ALA A 1 283 ? 6.860 -22.921 23.050 1.00 54.97 283 ALA A C 1
ATOM 2325 O O . ALA A 1 283 ? 6.217 -23.388 22.114 1.00 54.97 283 ALA A O 1
ATOM 2326 N N . SER A 1 284 ? 7.291 -23.689 24.061 1.00 54.69 284 SER A N 1
ATOM 2327 C CA . SER A 1 284 ? 7.050 -25.140 24.146 1.00 54.69 284 SER A CA 1
ATOM 2328 C C . SER A 1 284 ? 5.705 -25.526 24.777 1.00 54.69 284 SER A C 1
ATOM 2330 O O . SER A 1 284 ? 5.275 -26.667 24.632 1.00 54.69 284 SER A O 1
ATOM 2332 N N . SER A 1 285 ? 5.036 -24.592 25.468 1.00 53.16 285 SER A N 1
ATOM 2333 C CA . SER A 1 285 ? 3.736 -24.825 26.111 1.00 53.16 285 SER A CA 1
ATOM 2334 C C . SER A 1 285 ? 2.542 -24.420 25.243 1.00 53.16 285 SER A C 1
ATOM 2336 O O . SER A 1 285 ? 1.409 -24.458 25.722 1.00 53.16 285 SER A O 1
ATOM 2338 N N . PHE A 1 286 ? 2.772 -23.985 23.999 1.00 50.28 286 PHE A N 1
ATOM 2339 C CA . PHE A 1 286 ? 1.686 -23.731 23.061 1.00 50.28 286 PHE A CA 1
ATOM 2340 C C . PHE A 1 286 ? 1.136 -25.071 22.557 1.00 50.28 286 PHE A C 1
ATOM 2342 O O . PHE A 1 286 ? 1.898 -25.858 21.987 1.00 50.28 286 PHE A O 1
ATOM 2349 N N . PRO A 1 287 ? -0.163 -25.358 22.761 1.00 57.16 287 PRO A N 1
ATOM 2350 C CA . PRO A 1 287 ? -0.755 -26.578 22.245 1.00 57.16 287 PRO A CA 1
ATOM 2351 C C . PRO A 1 287 ? -0.696 -26.569 20.709 1.00 57.16 287 PRO A C 1
ATOM 2353 O O . PRO A 1 287 ? -0.735 -25.491 20.100 1.00 57.16 287 PRO A O 1
ATOM 2356 N N . PRO A 1 288 ? -0.596 -27.742 20.058 1.00 63.69 288 PRO A N 1
ATOM 2357 C CA . PRO A 1 288 ? -0.634 -27.829 18.606 1.00 63.69 288 PRO A CA 1
ATOM 2358 C C . PRO A 1 288 ? -1.873 -27.100 18.080 1.00 63.69 288 PRO A C 1
ATOM 2360 O O . PRO A 1 288 ? -2.943 -27.172 18.681 1.00 63.69 288 PRO A O 1
ATOM 2363 N N . HIS A 1 289 ? -1.741 -26.424 16.939 1.00 61.03 289 HIS A N 1
ATOM 2364 C CA . HIS A 1 289 ? -2.798 -25.648 16.271 1.00 61.03 289 HIS A CA 1
ATOM 2365 C C . HIS A 1 289 ? -4.166 -26.375 16.182 1.00 61.03 289 HIS A C 1
ATOM 2367 O O . HIS A 1 289 ? -5.220 -25.746 16.136 1.00 61.03 289 HIS A O 1
ATOM 2373 N N . GLU A 1 290 ? -4.156 -27.707 16.208 1.00 61.50 290 GLU A N 1
ATOM 2374 C CA . GLU A 1 290 ? -5.328 -28.584 16.201 1.00 61.50 290 GLU A CA 1
ATOM 2375 C C . GLU A 1 290 ? -6.146 -28.571 17.509 1.00 61.50 290 GLU A C 1
ATOM 2377 O O . GLU A 1 290 ? -7.375 -28.607 17.469 1.00 61.50 290 GLU A O 1
ATOM 2382 N N . GLU A 1 291 ? -5.503 -28.427 18.671 1.00 67.12 291 GLU A N 1
ATOM 2383 C CA . GLU A 1 291 ? -6.189 -28.295 19.965 1.00 67.12 291 GLU A CA 1
ATOM 2384 C C . GLU A 1 291 ? -6.867 -26.925 20.093 1.00 67.12 291 GLU A C 1
ATOM 2386 O O . GLU A 1 291 ? -7.983 -26.820 20.601 1.00 67.12 291 GLU A O 1
ATOM 2391 N N . LEU A 1 292 ? -6.236 -25.880 19.547 1.00 71.31 292 LEU A N 1
ATOM 2392 C CA . LEU A 1 292 ? -6.798 -24.532 19.525 1.00 71.31 292 LEU A CA 1
ATOM 2393 C C . LEU A 1 292 ? -8.047 -24.459 18.630 1.00 71.31 292 LEU A C 1
ATOM 2395 O O . LEU A 1 292 ? -9.051 -23.877 19.029 1.00 71.31 292 LEU A O 1
ATOM 2399 N N . LEU A 1 293 ? -8.014 -25.099 17.455 1.00 72.38 293 LEU A N 1
ATOM 2400 C CA . LEU A 1 293 ? -9.175 -25.209 16.563 1.00 72.38 293 LEU A CA 1
ATOM 2401 C C . LEU A 1 293 ? -10.336 -25.969 17.213 1.00 72.38 293 LEU A C 1
ATOM 2403 O O . LEU A 1 293 ? -11.491 -25.572 17.061 1.00 72.38 293 LEU A O 1
ATOM 2407 N N . LYS A 1 294 ? -10.039 -27.030 17.972 1.00 78.75 294 LYS A N 1
ATOM 2408 C CA . LYS A 1 294 ? -11.056 -27.790 18.705 1.00 78.75 294 LYS A CA 1
ATOM 2409 C C . LYS A 1 294 ? -11.712 -26.949 19.801 1.00 78.75 294 LYS A C 1
ATOM 2411 O O . LYS A 1 294 ? -12.936 -26.922 19.887 1.00 78.75 294 LYS A O 1
ATOM 2416 N N . VAL A 1 295 ? -10.917 -26.208 20.574 1.00 78.38 295 VAL A N 1
ATOM 2417 C CA . VAL A 1 295 ? -11.433 -25.289 21.601 1.00 78.38 295 VAL A CA 1
ATOM 2418 C C . VAL A 1 295 ? -12.262 -24.171 20.968 1.00 78.38 295 VAL A C 1
ATOM 2420 O O . VAL A 1 295 ? -13.325 -23.844 21.485 1.00 78.38 295 VAL A O 1
ATOM 2423 N N . ILE A 1 296 ? -11.833 -23.611 19.833 1.00 76.25 296 ILE A N 1
ATOM 2424 C CA . ILE A 1 296 ? -12.609 -22.589 19.115 1.00 76.25 296 ILE A CA 1
ATOM 2425 C C . ILE A 1 296 ? -13.956 -23.163 18.655 1.00 76.25 296 ILE A C 1
ATOM 2427 O O . ILE A 1 296 ? -14.986 -22.555 18.926 1.00 76.25 296 ILE A O 1
ATOM 2431 N N . SER A 1 297 ? -13.975 -24.363 18.067 1.00 81.81 297 SER A N 1
ATOM 2432 C CA . SER A 1 297 ? -15.216 -25.020 17.632 1.00 81.81 297 SER A CA 1
ATOM 2433 C C . SER A 1 297 ? -16.167 -25.344 18.796 1.00 81.81 297 SER A C 1
ATOM 2435 O O . SER A 1 297 ? -17.379 -25.154 18.678 1.00 81.81 297 SER A O 1
ATOM 2437 N N . GLU A 1 298 ? -15.642 -25.791 19.941 1.00 84.31 298 GLU A N 1
ATOM 2438 C CA . GLU A 1 298 ? -16.440 -26.037 21.151 1.00 84.31 298 GLU A CA 1
ATOM 2439 C C . GLU A 1 298 ? -17.041 -24.736 21.705 1.00 84.31 298 GLU A C 1
ATOM 2441 O O . GLU A 1 298 ? -18.222 -24.705 22.058 1.00 84.31 298 GLU A O 1
ATOM 2446 N N . ARG A 1 299 ? -16.272 -23.639 21.707 1.00 86.06 299 ARG A N 1
ATOM 2447 C CA . ARG A 1 299 ? -16.759 -22.321 22.144 1.00 86.06 299 ARG A CA 1
ATOM 2448 C C . ARG A 1 299 ? -17.771 -21.712 21.180 1.00 86.06 299 ARG A C 1
ATOM 2450 O O . ARG A 1 299 ? -18.731 -21.096 21.630 1.00 86.06 299 ARG A O 1
ATOM 2457 N N . GLU A 1 300 ? -17.607 -21.904 19.875 1.00 85.12 300 GLU A N 1
ATOM 2458 C CA . GLU A 1 300 ? -18.602 -21.488 18.879 1.00 85.12 300 GLU A CA 1
ATOM 2459 C C . GLU A 1 300 ? -19.936 -22.213 19.086 1.00 85.12 300 GLU A C 1
ATOM 2461 O O . GLU A 1 300 ? -20.995 -21.585 19.011 1.00 85.12 300 GLU A O 1
ATOM 2466 N N . LYS A 1 301 ? -19.888 -23.506 19.431 1.00 89.50 301 LYS A N 1
ATOM 2467 C CA . LYS A 1 301 ? -21.081 -24.291 19.757 1.00 89.50 301 LYS A CA 1
ATOM 2468 C C . LYS A 1 301 ? -21.771 -23.794 21.034 1.00 89.50 301 LYS A C 1
ATOM 2470 O O . LYS A 1 301 ? -22.982 -23.580 21.022 1.00 89.50 301 LYS A O 1
ATOM 2475 N N . GLU A 1 302 ? -21.014 -23.527 22.098 1.00 91.56 302 GLU A N 1
ATOM 2476 C CA . GLU A 1 302 ? -21.545 -22.924 23.333 1.00 91.56 302 GLU A CA 1
ATOM 2477 C C . GLU A 1 302 ? -22.218 -21.570 23.072 1.00 91.56 302 GLU A C 1
ATOM 2479 O O . GLU A 1 302 ? -23.295 -21.297 23.598 1.00 91.56 302 GLU A O 1
ATOM 2484 N N . ILE A 1 303 ? -21.625 -20.733 22.215 1.00 84.62 303 ILE A N 1
ATOM 2485 C CA . ILE A 1 303 ? -22.217 -19.447 21.833 1.00 84.62 303 ILE A CA 1
ATOM 2486 C C . ILE A 1 303 ? -23.548 -19.660 21.106 1.00 84.62 303 ILE A C 1
ATOM 2488 O O . ILE A 1 303 ? -24.502 -18.930 21.377 1.00 84.62 303 ILE A O 1
ATOM 2492 N N . THR A 1 304 ? -23.647 -20.643 20.204 1.00 87.38 304 THR A N 1
ATOM 2493 C CA . THR A 1 304 ? -24.921 -20.947 19.535 1.00 87.38 304 THR A CA 1
ATOM 2494 C C . THR A 1 304 ? -25.982 -21.475 20.498 1.00 87.38 304 THR A C 1
ATOM 2496 O O . THR A 1 304 ? -27.132 -21.047 20.408 1.00 87.38 304 THR A O 1
ATOM 2499 N N . ASP A 1 305 ? -25.605 -22.326 21.452 1.00 88.25 305 ASP A N 1
ATOM 2500 C CA . ASP A 1 305 ? -26.531 -22.889 22.439 1.00 88.25 305 ASP A CA 1
ATOM 2501 C C . ASP A 1 305 ? -27.062 -21.796 23.384 1.00 88.25 305 ASP A C 1
ATOM 2503 O O . ASP A 1 305 ? -28.276 -21.654 23.545 1.00 88.25 305 ASP A O 1
ATOM 2507 N N . LEU A 1 306 ? -26.184 -20.924 23.896 1.00 89.19 306 LEU A N 1
ATOM 2508 C CA . LEU A 1 306 ? -26.575 -19.773 24.722 1.00 89.19 306 LEU A CA 1
ATOM 2509 C C . LEU A 1 306 ? -27.470 -18.780 23.971 1.00 89.19 306 LEU A C 1
ATOM 2511 O O . LEU A 1 306 ? -28.364 -18.169 24.558 1.00 89.19 306 LEU A O 1
ATOM 2515 N N . LYS A 1 307 ? -27.253 -18.609 22.664 1.00 86.94 307 LYS A N 1
ATOM 2516 C CA . LYS A 1 307 ? -28.080 -17.729 21.831 1.00 86.94 307 LYS A CA 1
ATOM 2517 C C . LYS A 1 307 ? -29.502 -18.278 21.680 1.00 86.94 307 LYS A C 1
ATOM 2519 O O . LYS A 1 307 ? -30.458 -17.521 21.824 1.00 86.94 307 LYS A O 1
ATOM 2524 N N . ASN A 1 308 ? -29.634 -19.591 21.492 1.00 88.56 308 ASN A N 1
ATOM 2525 C CA . ASN A 1 308 ? -30.930 -20.272 21.441 1.00 88.56 308 ASN A CA 1
ATOM 2526 C C . ASN A 1 308 ? -31.662 -20.233 22.796 1.00 88.56 308 ASN A C 1
ATOM 2528 O O . ASN A 1 308 ? -32.884 -20.063 22.841 1.00 88.56 308 ASN A O 1
ATOM 2532 N N . GLU A 1 309 ? -30.933 -20.360 23.910 1.00 91.31 309 GLU A N 1
ATOM 2533 C CA . GLU A 1 309 ? -31.500 -20.202 25.255 1.00 91.31 309 GLU A CA 1
ATOM 2534 C C . GLU A 1 309 ? -31.991 -18.773 25.506 1.00 91.31 309 GLU A C 1
ATOM 2536 O O . GLU A 1 309 ? -33.072 -18.585 26.068 1.00 91.31 309 GLU A O 1
ATOM 2541 N N . LEU A 1 310 ? -31.243 -17.763 25.053 1.00 84.38 310 LEU A N 1
ATOM 2542 C CA . LEU A 1 310 ? -31.635 -16.361 25.182 1.00 84.38 310 LEU A CA 1
ATOM 2543 C C . LEU A 1 310 ? -32.923 -16.057 24.405 1.00 84.38 310 LEU A C 1
ATOM 2545 O O . LEU A 1 310 ? -33.812 -15.394 24.942 1.00 84.38 310 LEU A O 1
ATOM 2549 N N . ASP A 1 311 ? -33.048 -16.572 23.179 1.00 85.38 311 ASP A N 1
ATOM 2550 C CA . ASP A 1 311 ? -34.269 -16.438 22.377 1.00 85.38 311 ASP A CA 1
ATOM 2551 C C . ASP A 1 311 ? -35.456 -17.156 23.047 1.00 85.38 311 ASP A C 1
ATOM 2553 O O . ASP A 1 311 ? -36.538 -16.581 23.184 1.00 85.38 311 ASP A O 1
ATOM 2557 N N . SER A 1 312 ? -35.236 -18.355 23.597 1.00 89.31 312 SER A N 1
ATOM 2558 C CA . SER A 1 312 ? -36.264 -19.103 24.339 1.00 89.31 312 SER A CA 1
ATOM 2559 C C . SER A 1 312 ? -36.721 -18.379 25.616 1.00 89.31 312 SER A C 1
ATOM 2561 O O . SER A 1 312 ? -37.914 -18.337 25.932 1.00 89.31 312 SER A O 1
ATOM 2563 N N . LEU A 1 313 ? -35.787 -17.778 26.361 1.00 89.19 313 LEU A N 1
ATOM 2564 C CA . LEU A 1 313 ? -36.088 -16.980 27.554 1.00 89.19 313 LEU A CA 1
ATOM 2565 C C . LEU A 1 313 ? -36.842 -15.696 27.205 1.00 89.19 313 LEU A C 1
ATOM 2567 O O . LEU A 1 313 ? -37.734 -15.285 27.950 1.00 89.19 313 LEU A O 1
ATOM 2571 N N . LYS A 1 314 ? -36.516 -15.076 26.069 1.00 90.38 314 LYS A N 1
ATOM 2572 C CA . LYS A 1 314 ? -37.204 -13.886 25.568 1.00 90.38 314 LYS A CA 1
ATOM 2573 C C . LYS A 1 314 ? -38.664 -14.190 25.230 1.00 90.38 314 LYS A C 1
ATOM 2575 O O . LYS A 1 314 ? -39.547 -13.460 25.681 1.00 90.38 314 LYS A O 1
ATOM 2580 N N . ASP A 1 315 ? -38.928 -15.301 24.548 1.00 90.81 315 ASP A N 1
ATOM 2581 C CA . ASP A 1 315 ? -40.291 -15.755 24.250 1.00 90.81 315 ASP A CA 1
ATOM 2582 C C . ASP A 1 315 ? -41.075 -16.099 25.528 1.00 90.81 315 ASP A C 1
ATOM 2584 O O . ASP A 1 315 ? -42.247 -15.734 25.677 1.00 90.81 315 ASP A O 1
ATOM 2588 N N . ALA A 1 316 ? -40.422 -16.740 26.504 1.00 89.56 316 ALA A N 1
ATOM 2589 C CA . ALA A 1 316 ? -41.025 -17.031 27.804 1.00 89.56 316 ALA A CA 1
ATOM 2590 C C . ALA A 1 316 ? -41.376 -15.751 28.588 1.00 89.56 316 ALA A C 1
ATOM 2592 O O . ALA A 1 316 ? -42.432 -15.691 29.229 1.00 89.56 316 ALA A O 1
ATOM 2593 N N . LEU A 1 317 ? -40.529 -14.718 28.521 1.00 86.81 317 LEU A N 1
ATOM 2594 C CA . LEU A 1 317 ? -40.772 -13.415 29.142 1.00 86.81 317 LEU A CA 1
ATOM 2595 C C . LEU A 1 317 ? -41.961 -12.697 28.487 1.00 86.81 317 LEU A C 1
ATOM 2597 O O . LEU A 1 317 ? -42.837 -12.195 29.194 1.00 86.81 317 LEU A O 1
ATOM 2601 N N . GLU A 1 318 ? -42.030 -12.688 27.154 1.00 86.19 318 GLU A N 1
ATOM 2602 C CA . GLU A 1 318 ? -43.139 -12.098 26.391 1.00 86.19 318 GLU A CA 1
ATOM 2603 C C . GLU A 1 318 ? -44.467 -12.805 26.724 1.00 86.19 318 GLU A C 1
ATOM 2605 O O . GLU A 1 318 ? -45.492 -12.168 26.994 1.00 86.19 318 GLU A O 1
ATOM 2610 N N . HIS A 1 319 ? -44.434 -14.137 26.828 1.00 87.81 319 HIS A N 1
ATOM 2611 C CA . HIS A 1 319 ? -45.577 -14.937 27.253 1.00 87.81 319 HIS A CA 1
ATOM 2612 C C . HIS A 1 319 ? -46.004 -14.632 28.702 1.00 87.81 319 HIS A C 1
ATOM 2614 O O . HIS A 1 319 ? -47.197 -14.465 28.977 1.00 87.81 319 HIS A O 1
ATOM 2620 N N . GLN A 1 320 ? -45.058 -14.507 29.643 1.00 86.44 320 GLN A N 1
ATOM 2621 C CA . GLN A 1 320 ? -45.369 -14.102 31.022 1.00 86.44 320 GLN A CA 1
ATOM 2622 C C . GLN A 1 320 ? -45.949 -12.690 31.086 1.00 86.44 320 GLN A C 1
ATOM 2624 O O . GLN A 1 320 ? -46.899 -12.459 31.833 1.00 86.44 320 GLN A O 1
ATOM 2629 N N . ARG A 1 321 ? -45.447 -11.759 30.269 1.00 89.12 321 ARG A N 1
ATOM 2630 C CA . ARG A 1 321 ? -45.966 -10.391 30.186 1.00 89.12 321 ARG A CA 1
ATOM 2631 C C . ARG A 1 321 ? -47.430 -10.373 29.747 1.00 89.12 321 ARG A C 1
ATOM 2633 O O . ARG A 1 321 ? -48.247 -9.706 30.382 1.00 89.12 321 ARG A O 1
ATOM 2640 N N . LYS A 1 322 ? -47.786 -11.162 28.727 1.00 87.69 322 LYS A N 1
ATOM 2641 C CA . LYS A 1 322 ? -49.177 -11.315 28.273 1.00 87.69 322 LYS A CA 1
ATOM 2642 C C . LYS A 1 322 ? -50.072 -11.913 29.362 1.00 87.69 322 LYS A C 1
ATOM 2644 O O . LYS A 1 322 ? -51.121 -11.352 29.670 1.00 87.69 322 LYS A O 1
ATOM 2649 N N . LYS A 1 323 ? -49.621 -12.993 30.008 1.00 90.06 323 LYS A N 1
ATOM 2650 C CA . LYS A 1 323 ? -50.358 -13.645 31.101 1.00 90.06 323 LYS A CA 1
ATOM 2651 C C . LYS A 1 323 ? -50.552 -12.724 32.310 1.00 90.06 323 LYS A C 1
ATOM 2653 O O . LYS A 1 323 ? -51.585 -12.792 32.974 1.00 90.06 323 LYS A O 1
ATOM 2658 N N . ASN A 1 324 ? -49.580 -11.862 32.612 1.00 83.75 324 ASN A N 1
ATOM 2659 C CA . ASN A 1 324 ? -49.687 -10.905 33.711 1.00 83.75 324 ASN A CA 1
ATOM 2660 C C . ASN A 1 324 ? -50.717 -9.803 33.406 1.00 83.75 324 ASN A C 1
ATOM 2662 O O . ASN A 1 324 ? -51.510 -9.459 34.277 1.00 83.75 324 ASN A O 1
ATOM 2666 N N . ASN A 1 325 ? -50.785 -9.330 32.156 1.00 88.75 325 ASN A N 1
ATOM 2667 C CA . ASN A 1 325 ? -51.832 -8.401 31.718 1.00 88.75 325 ASN A CA 1
ATOM 2668 C C . ASN A 1 325 ? -53.240 -9.021 31.808 1.00 88.75 325 ASN A C 1
ATOM 2670 O O . ASN A 1 325 ? -54.165 -8.369 32.284 1.00 88.75 325 ASN A O 1
ATOM 2674 N N . GLU A 1 326 ? -53.409 -10.284 31.405 1.00 88.38 326 GLU A N 1
ATOM 2675 C CA . GLU A 1 326 ? -54.690 -11.004 31.529 1.00 88.38 326 GLU A CA 1
ATOM 2676 C C . GLU A 1 326 ? -55.100 -11.196 33.002 1.00 88.38 326 GLU A C 1
ATOM 2678 O O . GLU A 1 326 ? -56.260 -10.995 33.366 1.00 88.38 326 GLU A O 1
ATOM 2683 N N . ARG A 1 327 ? -54.142 -11.525 33.884 1.00 85.81 327 ARG A N 1
ATOM 2684 C CA . ARG A 1 327 ? -54.379 -11.603 35.336 1.00 85.81 327 ARG A CA 1
ATOM 2685 C C . ARG A 1 327 ? -54.775 -10.253 35.928 1.00 85.81 327 ARG A C 1
ATOM 2687 O O . ARG A 1 327 ? -55.686 -10.220 36.749 1.00 85.81 327 ARG A O 1
ATOM 2694 N N . GLN A 1 328 ? -54.138 -9.163 35.503 1.00 85.38 328 GLN A N 1
ATOM 2695 C CA . GLN A 1 328 ? -54.470 -7.812 35.958 1.00 85.38 328 GLN A CA 1
ATOM 2696 C C . GLN A 1 328 ? -55.917 -7.438 35.598 1.00 85.38 328 GLN A C 1
ATOM 2698 O O . GLN A 1 328 ? -56.660 -6.975 36.460 1.00 85.38 328 GLN A O 1
ATOM 2703 N N . GLN A 1 329 ? -56.357 -7.741 34.371 1.00 85.56 329 GLN A N 1
ATOM 2704 C CA . GLN A 1 329 ? -57.752 -7.544 33.955 1.00 85.56 329 GLN A CA 1
ATOM 2705 C C . GLN A 1 329 ? -58.734 -8.382 34.786 1.00 85.56 329 GLN A C 1
ATOM 2707 O O . GLN A 1 329 ? -59.802 -7.901 35.166 1.00 85.56 329 GLN A O 1
ATOM 2712 N N . HIS A 1 330 ? -58.378 -9.632 35.104 1.00 85.44 330 HIS A N 1
ATOM 2713 C CA . HIS A 1 330 ? -59.215 -10.486 35.946 1.00 85.44 330 HIS A CA 1
ATOM 2714 C C . HIS A 1 330 ? -59.322 -9.960 37.385 1.00 85.44 330 HIS A C 1
ATOM 2716 O O . HIS A 1 330 ? -60.413 -9.947 37.952 1.00 85.44 330 HIS A O 1
ATOM 2722 N N . VAL A 1 331 ? -58.216 -9.476 37.962 1.00 85.75 331 VAL A N 1
ATOM 2723 C CA . VAL A 1 331 ? -58.212 -8.845 39.290 1.00 85.75 331 VAL A CA 1
ATOM 2724 C C . VAL A 1 331 ? -59.123 -7.618 39.299 1.00 85.75 331 VAL A C 1
ATOM 2726 O O . VAL A 1 331 ? -59.959 -7.504 40.189 1.00 85.75 331 VAL A O 1
ATOM 2729 N N . GLU A 1 332 ? -59.041 -6.744 38.298 1.00 86.81 332 GLU A N 1
ATOM 2730 C CA . GLU A 1 332 ? -59.913 -5.565 38.189 1.00 86.81 332 GLU A CA 1
ATOM 2731 C C . GLU A 1 332 ? -61.402 -5.938 38.072 1.00 86.81 332 GLU A C 1
ATOM 2733 O O . GLU A 1 332 ? -62.253 -5.307 38.707 1.00 86.81 332 GLU A O 1
ATOM 2738 N N . ALA A 1 333 ? -61.726 -7.005 37.334 1.00 86.25 333 ALA A N 1
ATOM 2739 C CA . ALA A 1 333 ? -63.092 -7.514 37.221 1.00 86.25 333 ALA A CA 1
ATOM 2740 C C . ALA A 1 333 ? -63.636 -8.044 38.563 1.00 86.25 333 ALA A C 1
ATOM 2742 O O . ALA A 1 333 ? -64.736 -7.669 38.974 1.00 86.25 333 ALA A O 1
ATOM 2743 N N . VAL A 1 334 ? -62.851 -8.853 39.284 1.00 84.69 334 VAL A N 1
ATOM 2744 C CA . VAL A 1 334 ? -63.224 -9.374 40.614 1.00 84.69 334 VAL A CA 1
ATOM 2745 C C . VAL A 1 334 ? -63.349 -8.241 41.635 1.00 84.69 334 VAL A C 1
ATOM 2747 O O . VAL A 1 334 ? -64.250 -8.244 42.472 1.00 84.69 334 VAL A O 1
ATOM 2750 N N . GLN A 1 335 ? -62.481 -7.231 41.554 1.00 88.88 335 GLN A N 1
ATOM 2751 C CA . GLN A 1 335 ? -62.549 -6.036 42.393 1.00 88.88 335 GLN A CA 1
ATOM 2752 C C . GLN A 1 335 ? -63.857 -5.256 42.186 1.00 88.88 335 GLN A C 1
ATOM 2754 O O . GLN A 1 335 ? -64.482 -4.819 43.156 1.00 88.88 335 GLN A O 1
ATOM 2759 N N . LEU A 1 336 ? -64.300 -5.096 40.937 1.00 86.00 336 LEU A N 1
ATOM 2760 C CA . LEU A 1 336 ? -65.591 -4.484 40.608 1.00 86.00 336 LEU A CA 1
ATOM 2761 C C . LEU A 1 336 ? -66.765 -5.308 41.150 1.00 86.00 336 LEU A C 1
ATOM 2763 O O . LEU A 1 336 ? -67.656 -4.753 41.791 1.00 86.00 336 LEU A O 1
ATOM 2767 N N . GLU A 1 337 ? -66.744 -6.626 40.959 1.00 87.00 337 GLU A N 1
ATOM 2768 C CA . GLU A 1 337 ? -67.791 -7.521 41.459 1.00 87.00 337 GLU A CA 1
ATOM 2769 C C . GLU A 1 337 ? -67.883 -7.502 42.995 1.00 87.00 337 GLU A C 1
ATOM 2771 O O . GLU A 1 337 ? -68.971 -7.344 43.554 1.00 87.00 337 GLU A O 1
ATOM 2776 N N . ALA A 1 338 ? -66.744 -7.554 43.691 1.00 85.12 338 ALA A N 1
ATOM 2777 C CA . ALA A 1 338 ? -66.678 -7.462 45.148 1.00 85.12 338 ALA A CA 1
ATOM 2778 C C . ALA A 1 338 ? -67.228 -6.123 45.674 1.00 85.12 338 ALA A C 1
ATOM 2780 O O . ALA A 1 338 ? -67.979 -6.108 46.653 1.00 85.12 338 ALA A O 1
ATOM 2781 N N . LYS A 1 339 ? -66.911 -5.001 45.005 1.00 86.38 339 LYS A N 1
ATOM 2782 C CA . LYS A 1 339 ? -67.485 -3.679 45.319 1.00 86.38 339 LYS A CA 1
ATOM 2783 C C . LYS A 1 339 ? -69.012 -3.703 45.226 1.00 86.38 339 LYS A C 1
ATOM 2785 O O . LYS A 1 339 ? -69.688 -3.185 46.115 1.00 86.38 339 LYS A O 1
ATOM 2790 N N . GLU A 1 340 ? -69.562 -4.321 44.185 1.00 85.06 340 GLU A N 1
ATOM 2791 C CA . GLU A 1 340 ? -71.011 -4.411 43.977 1.00 85.06 340 GLU A CA 1
ATOM 2792 C C . GLU A 1 340 ? -71.708 -5.325 44.994 1.00 85.06 340 GLU A C 1
ATOM 2794 O O . GLU A 1 340 ? -72.779 -4.981 45.499 1.00 85.06 340 GLU A O 1
ATOM 2799 N N . VAL A 1 341 ? -71.101 -6.456 45.364 1.00 86.50 341 VAL A N 1
ATOM 2800 C CA . VAL A 1 341 ? -71.630 -7.340 46.419 1.00 86.50 341 VAL A CA 1
ATOM 2801 C C . VAL A 1 341 ? -71.636 -6.635 47.779 1.00 86.50 341 VAL A C 1
ATOM 2803 O O . VAL A 1 341 ? -72.648 -6.662 48.478 1.00 86.50 341 VAL A O 1
ATOM 2806 N N . LEU A 1 342 ? -70.551 -5.947 48.145 1.00 85.56 342 LEU A N 1
ATOM 2807 C CA . LEU A 1 342 ? -70.452 -5.231 49.421 1.00 85.56 342 LEU A CA 1
ATOM 2808 C C . LEU A 1 342 ? -71.456 -4.073 49.527 1.00 85.56 342 LEU A C 1
ATOM 2810 O O . LEU A 1 342 ? -72.101 -3.919 50.566 1.00 85.56 342 LEU A O 1
ATOM 2814 N N . LYS A 1 343 ? -71.676 -3.320 48.439 1.00 83.38 343 LYS A N 1
ATOM 2815 C CA . LYS A 1 343 ? -72.742 -2.303 48.368 1.00 83.38 343 LYS A CA 1
ATOM 2816 C C . LYS A 1 343 ? -74.140 -2.904 48.559 1.00 83.38 343 LYS A C 1
ATOM 2818 O O . LYS A 1 343 ? -74.982 -2.276 49.197 1.00 83.38 343 LYS A O 1
ATOM 2823 N N . LYS A 1 344 ? -74.396 -4.113 48.033 1.00 84.31 344 LYS A N 1
ATOM 2824 C CA . LYS A 1 344 ? -75.676 -4.828 48.212 1.00 84.31 344 LYS A CA 1
ATOM 2825 C C . LYS A 1 344 ? -75.884 -5.311 49.648 1.00 84.31 344 LYS A C 1
ATOM 2827 O O . LYS A 1 344 ? -77.004 -5.233 50.143 1.00 84.31 344 LYS A O 1
ATOM 2832 N N . LEU A 1 345 ? -74.835 -5.815 50.300 1.00 81.94 345 LEU A N 1
ATOM 2833 C CA . LEU A 1 345 ? -74.909 -6.348 51.667 1.00 81.94 345 LEU A CA 1
ATOM 2834 C C . LEU A 1 345 ? -75.036 -5.245 52.728 1.00 81.94 345 LEU A C 1
ATOM 2836 O O . LEU A 1 345 ? -75.716 -5.443 53.733 1.00 81.94 345 LEU A O 1
ATOM 2840 N N . PHE A 1 346 ? -74.439 -4.071 52.494 1.00 79.38 346 PHE A N 1
ATOM 2841 C CA . PHE A 1 346 ? -74.448 -2.950 53.440 1.00 79.38 346 PHE A CA 1
ATOM 2842 C C . PHE A 1 346 ? -74.928 -1.643 52.785 1.00 79.38 346 PHE A C 1
ATOM 2844 O O . PHE A 1 346 ? -74.177 -0.671 52.701 1.00 79.38 346 PHE A O 1
ATOM 2851 N N . PRO A 1 347 ? -76.207 -1.558 52.378 1.00 78.06 347 PRO A N 1
ATOM 2852 C CA . PRO A 1 347 ? -76.741 -0.411 51.637 1.00 78.06 347 PRO A CA 1
ATOM 2853 C C . PRO A 1 347 ? -76.769 0.903 52.441 1.00 78.06 347 PRO A C 1
ATOM 2855 O O . PRO A 1 347 ? -76.994 1.968 51.874 1.00 78.06 347 PRO A O 1
ATOM 2858 N N . LYS A 1 348 ? -76.544 0.847 53.763 1.00 69.62 348 LYS A N 1
ATOM 2859 C CA . LYS A 1 348 ? -76.443 2.025 54.643 1.00 69.62 348 LYS A CA 1
ATOM 2860 C C . LYS A 1 348 ? -75.034 2.638 54.688 1.00 69.62 348 LYS A C 1
ATOM 2862 O O . LYS A 1 348 ? -74.880 3.738 55.211 1.00 69.62 348 LYS A O 1
ATOM 2867 N N . VAL A 1 349 ? -74.019 1.957 54.150 1.00 75.50 349 VAL A N 1
ATOM 2868 C CA . VAL A 1 349 ? -72.626 2.425 54.127 1.00 75.50 349 VAL A CA 1
ATOM 2869 C C . VAL A 1 349 ? -72.347 3.104 52.785 1.00 75.50 349 VAL A C 1
ATOM 2871 O O . VAL A 1 349 ? -72.350 2.461 51.739 1.00 75.50 349 VAL A O 1
ATOM 2874 N N . SER A 1 350 ? -72.112 4.420 52.805 1.00 77.31 350 SER A N 1
ATOM 2875 C CA . SER A 1 350 ? -71.862 5.221 51.596 1.00 77.31 350 SER A CA 1
ATOM 2876 C C . SER A 1 350 ? -70.389 5.622 51.472 1.00 77.31 350 SER A C 1
ATOM 2878 O O . SER A 1 350 ? -69.855 6.305 52.355 1.00 77.31 350 SER A O 1
ATOM 2880 N N . VAL A 1 351 ? -69.745 5.218 50.369 1.00 81.00 351 VAL A N 1
ATOM 2881 C CA . VAL A 1 351 ? -68.328 5.487 50.052 1.00 81.00 351 VAL A CA 1
ATOM 2882 C C . VAL A 1 351 ? -68.198 6.063 48.627 1.00 81.00 351 VAL A C 1
ATOM 2884 O O . VAL A 1 351 ? -68.827 5.529 47.707 1.00 81.00 351 VAL A O 1
ATOM 2887 N N . PRO A 1 352 ? -67.393 7.125 48.408 1.00 79.56 352 PRO A N 1
ATOM 2888 C CA . PRO A 1 352 ? -67.155 7.722 47.087 1.00 79.56 352 PRO A CA 1
ATOM 2889 C C . PRO A 1 352 ? -66.607 6.729 46.045 1.00 79.56 352 PRO A C 1
ATOM 2891 O O . PRO A 1 352 ? -65.796 5.865 46.363 1.00 79.56 352 PRO A O 1
ATOM 2894 N N . SER A 1 353 ? -67.032 6.849 44.781 1.00 74.50 353 SER A N 1
ATOM 2895 C CA . SER A 1 353 ? -66.718 5.870 43.714 1.00 74.50 353 SER A CA 1
ATOM 2896 C C . SER A 1 353 ? -65.405 6.127 42.958 1.00 74.50 353 SER A C 1
ATOM 2898 O O . SER A 1 353 ? -64.997 5.296 42.155 1.00 74.50 353 SER A O 1
ATOM 2900 N N . ASN A 1 354 ? -64.737 7.253 43.206 1.00 78.81 354 ASN A N 1
ATOM 2901 C CA . ASN A 1 354 ? -63.521 7.700 42.513 1.00 78.81 354 ASN A CA 1
ATOM 2902 C C . ASN A 1 354 ? -62.207 7.235 43.177 1.00 78.81 354 ASN A C 1
ATOM 2904 O O . ASN A 1 354 ? -61.152 7.790 42.888 1.00 78.81 354 ASN A O 1
ATOM 2908 N N . LEU A 1 355 ? -62.273 6.252 44.077 1.00 81.31 355 LEU A N 1
ATOM 2909 C CA . LEU A 1 355 ? -61.138 5.754 44.861 1.00 81.31 355 LEU A CA 1
ATOM 2910 C C . LEU A 1 355 ? -60.575 4.451 44.272 1.00 81.31 355 LEU A C 1
ATOM 2912 O O . LEU A 1 355 ? -61.337 3.618 43.752 1.00 81.31 355 LEU A O 1
ATOM 2916 N N . SER A 1 356 ? -59.258 4.237 44.408 1.00 84.50 356 SER A N 1
ATOM 2917 C CA . SER A 1 356 ? -58.634 2.950 44.067 1.00 84.50 356 SER A CA 1
ATOM 2918 C C . SER A 1 356 ? -59.262 1.815 44.889 1.00 84.50 356 SER A C 1
ATOM 2920 O O . SER A 1 356 ? -59.900 2.051 45.917 1.00 84.50 356 SER A O 1
ATOM 2922 N N . TYR A 1 357 ? -59.158 0.559 44.438 1.00 84.50 357 TYR A N 1
ATOM 2923 C CA . TYR A 1 357 ? -59.838 -0.553 45.120 1.00 84.50 357 TYR A CA 1
ATOM 2924 C C . TYR A 1 357 ? -59.439 -0.688 46.599 1.00 84.50 357 TYR A C 1
ATOM 2926 O O . TYR A 1 357 ? -60.322 -0.839 47.441 1.00 84.50 357 TYR A O 1
ATOM 2934 N N . SER A 1 358 ? -58.147 -0.546 46.914 1.00 84.38 358 SER A N 1
ATOM 2935 C CA . SER A 1 358 ? -57.623 -0.603 48.287 1.00 84.38 358 SER A CA 1
ATOM 2936 C C . SER A 1 358 ? -58.159 0.530 49.166 1.00 84.38 358 SER A C 1
ATOM 2938 O O . SER A 1 358 ? -58.613 0.291 50.282 1.00 84.38 358 SER A O 1
ATOM 2940 N N . GLU A 1 359 ? -58.141 1.766 48.665 1.00 86.56 359 GLU A N 1
ATOM 2941 C CA . GLU A 1 359 ? -58.619 2.943 49.407 1.00 86.56 359 GLU A CA 1
ATOM 2942 C C . GLU A 1 359 ? -60.135 2.893 49.623 1.00 86.56 359 GLU A C 1
ATOM 2944 O O . GLU A 1 359 ? -60.636 3.238 50.693 1.00 86.56 359 GLU A O 1
ATOM 2949 N N . TRP A 1 360 ? -60.871 2.404 48.622 1.00 92.06 360 TRP A N 1
ATOM 2950 C CA . TRP A 1 360 ? -62.311 2.204 48.716 1.00 92.06 360 TRP A CA 1
ATOM 2951 C C . TRP A 1 360 ? -62.676 1.147 49.764 1.00 92.06 360 TRP A C 1
ATOM 2953 O O . TRP A 1 360 ? -63.590 1.372 50.555 1.00 92.06 360 TRP A O 1
ATOM 2963 N N . LEU A 1 361 ? -61.965 0.011 49.789 1.00 86.56 361 LEU A N 1
ATOM 2964 C CA . LEU A 1 361 ? -62.183 -1.058 50.771 1.00 86.56 361 LEU A CA 1
ATOM 2965 C C . LEU A 1 361 ? -61.911 -0.577 52.194 1.00 86.56 361 LEU A C 1
ATOM 2967 O O . LEU A 1 361 ? -62.700 -0.866 53.086 1.00 86.56 361 LEU A O 1
ATOM 2971 N N . HIS A 1 362 ? -60.834 0.182 52.395 1.00 83.81 362 HIS A N 1
ATOM 2972 C CA . HIS A 1 362 ? -60.470 0.706 53.707 1.00 83.81 362 HIS A CA 1
ATOM 2973 C C . HIS A 1 362 ? -61.512 1.703 54.246 1.00 83.81 362 HIS A C 1
ATOM 2975 O O . HIS A 1 362 ? -61.914 1.623 55.405 1.00 83.81 362 HIS A O 1
ATOM 2981 N N . GLU A 1 363 ? -62.015 2.620 53.412 1.00 83.62 363 GLU A N 1
ATOM 2982 C CA . GLU A 1 363 ? -63.093 3.540 53.813 1.00 83.62 363 GLU A CA 1
ATOM 2983 C C . GLU A 1 363 ? -64.434 2.822 54.023 1.00 83.62 363 GLU A C 1
ATOM 2985 O O . GLU A 1 363 ? -65.196 3.169 54.930 1.00 83.62 363 GLU A O 1
ATOM 2990 N N . PHE A 1 364 ? -64.711 1.783 53.232 1.00 85.69 364 PHE A N 1
ATOM 2991 C CA . PHE A 1 364 ? -65.864 0.913 53.448 1.00 85.69 364 PHE A CA 1
ATOM 2992 C C . PHE A 1 364 ? -65.765 0.178 54.789 1.00 85.69 364 PHE A C 1
ATOM 2994 O O . PHE A 1 364 ? -66.719 0.196 55.564 1.00 85.69 364 PHE A O 1
ATOM 3001 N N . GLU A 1 365 ? -64.607 -0.409 55.098 1.00 84.12 365 GLU A N 1
ATOM 3002 C CA . GLU A 1 365 ? -64.338 -1.098 56.361 1.00 84.12 365 GLU A CA 1
ATOM 3003 C C . GLU A 1 365 ? -64.458 -0.145 57.555 1.00 84.12 365 GLU A C 1
ATOM 3005 O O . GLU A 1 365 ? -65.114 -0.476 58.541 1.00 84.12 365 GLU A O 1
ATOM 3010 N N . LYS A 1 366 ? -63.889 1.061 57.462 1.00 82.94 366 LYS A N 1
ATOM 3011 C CA . LYS A 1 366 ? -63.983 2.094 58.501 1.00 82.94 366 LYS A CA 1
ATOM 3012 C C . LYS A 1 366 ? -65.435 2.467 58.802 1.00 82.94 366 LYS A C 1
ATOM 3014 O O . LYS A 1 366 ? -65.854 2.408 59.957 1.00 82.94 366 LYS A O 1
ATOM 3019 N N . LYS A 1 367 ? -66.234 2.760 57.773 1.00 79.38 367 LYS A N 1
ATOM 3020 C CA . LYS A 1 367 ? -67.657 3.094 57.947 1.00 79.38 367 LYS A CA 1
ATOM 3021 C C . LYS A 1 367 ? -68.514 1.904 58.378 1.00 79.38 367 LYS A C 1
ATOM 3023 O O . LYS A 1 367 ? -69.501 2.084 59.091 1.00 79.38 367 LYS A O 1
ATOM 3028 N N . ALA A 1 368 ? -68.148 0.687 57.978 1.00 74.06 368 ALA A N 1
ATOM 3029 C CA . ALA A 1 368 ? -68.789 -0.531 58.462 1.00 74.06 368 ALA A CA 1
ATOM 3030 C C . ALA A 1 368 ? -68.483 -0.770 59.952 1.00 74.06 368 ALA A C 1
ATOM 3032 O O . ALA A 1 368 ? -69.392 -1.095 60.712 1.00 74.06 368 ALA A O 1
ATOM 3033 N N . LYS A 1 369 ? -67.243 -0.533 60.403 1.00 74.12 369 LYS A N 1
ATOM 3034 C CA . LYS A 1 369 ? -66.842 -0.614 61.821 1.00 74.12 369 LYS A CA 1
ATOM 3035 C C . LYS A 1 369 ? -67.534 0.436 62.687 1.00 74.12 369 LYS A C 1
ATOM 3037 O O . LYS A 1 369 ? -67.981 0.107 63.782 1.00 74.12 369 LYS A O 1
ATOM 3042 N N . GLU A 1 370 ? -67.715 1.655 62.182 1.00 71.75 370 GLU A N 1
ATOM 3043 C CA . GLU A 1 370 ? -68.524 2.693 62.842 1.00 71.75 370 GLU A CA 1
ATOM 3044 C C . GLU A 1 370 ? -69.988 2.248 63.053 1.00 71.75 370 GLU A C 1
ATOM 3046 O O . GLU A 1 370 ? -70.614 2.647 64.033 1.00 71.75 370 GLU A O 1
ATOM 3051 N N . CYS A 1 371 ? -70.519 1.358 62.201 1.00 57.88 371 CYS A N 1
ATOM 3052 C CA . CYS A 1 371 ? -71.849 0.756 62.369 1.00 57.88 371 CYS A CA 1
ATOM 3053 C C . CYS A 1 371 ? -71.879 -0.430 63.355 1.00 57.88 371 CYS A C 1
ATOM 3055 O O . CYS A 1 371 ? -72.954 -0.785 63.838 1.00 57.88 371 CYS A O 1
ATOM 3057 N N . VAL A 1 372 ? -70.731 -1.056 63.638 1.00 56.53 372 VAL A N 1
ATOM 3058 C CA . VAL A 1 372 ? -70.603 -2.270 64.471 1.00 56.53 372 VAL A CA 1
ATOM 3059 C C . VAL A 1 372 ? -70.143 -1.955 65.903 1.00 56.53 372 VAL A C 1
ATOM 3061 O O . VAL A 1 372 ? -70.376 -2.754 66.806 1.00 56.53 372 VAL A O 1
ATOM 3064 N N . ALA A 1 373 ? -69.593 -0.764 66.167 1.00 45.91 373 ALA A N 1
ATOM 3065 C CA . ALA A 1 373 ? -69.087 -0.330 67.478 1.00 45.91 373 ALA A CA 1
ATOM 3066 C C . ALA A 1 373 ? -70.148 -0.148 68.602 1.00 45.91 373 ALA A C 1
ATOM 3068 O O . ALA A 1 373 ? -69.867 0.481 69.619 1.00 45.91 373 ALA A O 1
ATOM 3069 N N . ALA A 1 374 ? -71.3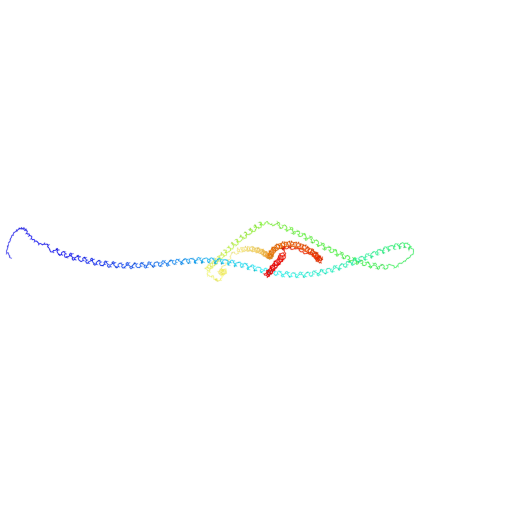55 -0.711 68.462 1.00 42.59 374 ALA A N 1
ATOM 3070 C CA . ALA A 1 374 ? -72.425 -0.688 69.465 1.00 42.59 374 ALA A CA 1
ATOM 3071 C C . ALA A 1 374 ? -72.554 -1.987 70.299 1.00 42.59 374 ALA A C 1
ATOM 3073 O O . ALA A 1 374 ? -73.567 -2.169 70.974 1.00 42.59 374 ALA A O 1
ATOM 3074 N N . ALA A 1 375 ? -71.567 -2.891 70.290 1.00 32.81 375 ALA A N 1
ATOM 3075 C CA . ALA A 1 375 ? -71.609 -4.123 71.087 1.00 32.81 375 ALA A CA 1
ATOM 3076 C C . ALA A 1 375 ? -70.290 -4.376 71.845 1.00 32.81 375 ALA A C 1
ATOM 3078 O O . ALA A 1 375 ? -69.229 -4.534 71.246 1.00 32.81 375 ALA A O 1
ATOM 3079 N N . SER A 1 376 ? -70.388 -4.389 73.178 1.00 37.31 376 SER A N 1
ATOM 3080 C CA . SER A 1 376 ? -69.302 -4.553 74.157 1.00 37.31 376 SER A CA 1
ATOM 3081 C C . SER A 1 376 ? -68.978 -6.019 74.498 1.00 37.31 376 SER A C 1
ATOM 3083 O O . SER A 1 376 ? -69.886 -6.837 74.557 1.00 37.31 376 SER A O 1
ATOM 3085 N N . GLY A 1 377 ? -67.725 -6.274 74.917 1.00 37.66 377 GLY A N 1
ATOM 3086 C CA . GLY A 1 377 ? -67.414 -6.764 76.279 1.00 37.66 377 GLY A CA 1
ATOM 3087 C C . GLY A 1 377 ? -67.155 -8.263 76.564 1.00 37.66 377 GLY A C 1
ATOM 3088 O O . GLY A 1 377 ? -68.094 -9.006 76.800 1.00 37.66 377 GLY A O 1
ATOM 3089 N N . SER A 1 378 ? -65.862 -8.603 76.715 1.00 53.22 378 SER A N 1
ATOM 3090 C CA . SER A 1 378 ? -65.160 -9.292 77.838 1.00 53.22 378 SER A CA 1
ATOM 3091 C C . SER A 1 378 ? -65.626 -10.643 78.443 1.00 53.22 378 SER A C 1
ATOM 3093 O O . SER A 1 378 ? -66.549 -10.673 79.244 1.00 53.22 378 SER A O 1
ATOM 3095 N N . GLU A 1 379 ? -64.803 -11.686 78.212 1.00 41.00 379 GLU A N 1
ATOM 3096 C CA . GLU A 1 379 ? -64.314 -12.772 79.125 1.00 41.00 379 GLU A CA 1
ATOM 3097 C C . GLU A 1 379 ? -63.124 -13.509 78.427 1.00 41.00 379 GLU A C 1
ATOM 3099 O O . GLU A 1 379 ? -62.249 -14.083 79.066 1.00 41.00 379 GLU A O 1
ATOM 3104 N N . GLU A 1 380 ? -63.001 -13.365 77.099 1.00 52.69 380 GLU A N 1
ATOM 3105 C CA . GLU A 1 380 ? -61.891 -13.816 76.228 1.00 52.69 380 GLU A CA 1
ATOM 3106 C C . GLU A 1 380 ? -60.520 -13.1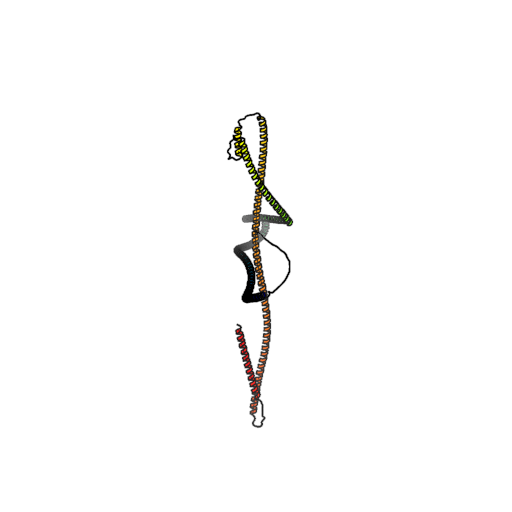50 76.503 1.00 52.69 380 GLU A C 1
ATOM 3108 O O . GLU A 1 380 ? -59.514 -13.526 75.910 1.00 52.69 380 GLU A O 1
ATOM 3113 N N . VAL A 1 381 ? -60.440 -12.172 77.409 1.00 55.03 381 VAL A N 1
ATOM 3114 C CA . VAL A 1 381 ? -59.287 -11.259 77.561 1.00 55.03 381 VAL A CA 1
ATOM 3115 C C . VAL A 1 381 ? -57.999 -11.962 78.013 1.00 55.03 381 VAL A C 1
ATOM 3117 O O . VAL A 1 381 ? -56.929 -11.621 77.522 1.00 55.03 381 VAL A O 1
ATOM 3120 N N . LYS A 1 382 ? -58.072 -12.972 78.890 1.00 61.28 382 LYS A N 1
ATOM 3121 C CA . LYS A 1 382 ? -56.872 -13.673 79.400 1.00 61.28 382 LYS A CA 1
ATOM 3122 C C . LYS A 1 382 ? -56.289 -14.685 78.410 1.00 61.28 382 LYS A C 1
ATOM 3124 O O . LYS A 1 382 ? -55.075 -14.835 78.314 1.00 61.28 382 LYS A O 1
ATOM 3129 N N . ASP A 1 383 ? -57.156 -15.363 77.663 1.00 65.88 383 ASP A N 1
ATOM 3130 C CA . ASP A 1 383 ? -56.754 -16.280 76.589 1.00 65.88 383 ASP A CA 1
ATOM 3131 C C . ASP A 1 383 ? -56.178 -15.486 75.401 1.00 65.88 383 ASP A C 1
ATOM 3133 O O . ASP A 1 383 ? -55.214 -15.901 74.756 1.00 65.88 383 ASP A O 1
ATOM 3137 N N . LEU A 1 384 ? -56.721 -14.285 75.165 1.00 74.44 384 LEU A N 1
ATOM 3138 C CA . LEU A 1 384 ? -56.174 -13.303 74.233 1.00 74.44 384 LEU A CA 1
ATOM 3139 C C . LEU A 1 384 ? -54.836 -12.718 74.711 1.00 74.44 384 LEU A C 1
ATOM 3141 O O . LEU A 1 384 ? -53.957 -12.545 73.878 1.00 74.44 384 LEU A O 1
ATOM 3145 N N . GLU A 1 385 ? -54.632 -12.467 76.008 1.00 71.62 385 GLU A N 1
ATOM 3146 C CA . GLU A 1 385 ? -53.338 -12.011 76.555 1.00 71.62 385 GLU A CA 1
ATOM 3147 C C . GLU A 1 385 ? -52.218 -13.047 76.364 1.00 71.62 385 GLU A C 1
ATOM 3149 O O . GLU A 1 385 ? -51.100 -12.682 75.999 1.00 71.62 385 GLU A O 1
ATOM 3154 N N . HIS A 1 386 ? -52.496 -14.342 76.558 1.00 78.12 386 HIS A N 1
ATOM 3155 C CA . HIS A 1 386 ? -51.512 -15.398 76.290 1.00 78.12 386 HIS A CA 1
ATOM 3156 C C . HIS A 1 386 ? -51.187 -15.508 74.796 1.00 78.12 386 HIS A C 1
ATOM 3158 O O . HIS A 1 386 ? -50.016 -15.508 74.418 1.00 78.12 386 HIS A O 1
ATOM 3164 N N . LYS A 1 387 ? -52.216 -15.534 73.937 1.00 87.00 387 LYS A N 1
ATOM 3165 C CA . LYS A 1 387 ? -52.038 -15.544 72.475 1.00 87.00 387 LYS A CA 1
ATOM 3166 C C . LYS A 1 387 ? -51.333 -14.288 71.964 1.00 87.00 387 LYS A C 1
ATOM 3168 O O . LYS A 1 387 ? -50.598 -14.372 70.987 1.00 87.00 387 LYS A O 1
ATOM 3173 N N . LEU A 1 388 ? -51.529 -13.143 72.618 1.00 82.56 388 LEU A N 1
ATOM 3174 C CA . LEU A 1 388 ? -50.815 -11.902 72.322 1.00 82.56 388 LEU A CA 1
ATOM 3175 C C . LEU A 1 388 ? -49.327 -12.045 72.645 1.00 82.56 388 LEU A C 1
ATOM 3177 O O . LEU A 1 388 ? -48.499 -11.681 71.822 1.00 82.56 388 LEU A O 1
ATOM 3181 N N . LYS A 1 389 ? -48.983 -12.643 73.790 1.00 88.75 389 LYS A N 1
ATOM 3182 C CA . LYS A 1 389 ? -47.585 -12.884 74.159 1.00 88.75 389 LYS A CA 1
ATOM 3183 C C . LYS A 1 389 ? -46.893 -13.877 73.218 1.00 88.75 389 LYS A C 1
ATOM 3185 O O . LYS A 1 389 ? -45.771 -13.623 72.795 1.00 88.75 389 LYS A O 1
ATOM 3190 N N . GLU A 1 390 ? -47.562 -14.968 72.844 1.00 87.44 390 GLU A N 1
ATOM 3191 C CA . GLU A 1 390 ? -47.050 -15.906 71.830 1.00 87.44 390 GLU A CA 1
ATOM 3192 C C . GLU A 1 390 ? -46.897 -15.233 70.455 1.00 87.44 390 GLU A C 1
ATOM 3194 O O . GLU A 1 390 ? -45.915 -15.470 69.749 1.00 87.44 390 GLU A O 1
ATOM 3199 N N . ALA A 1 391 ? -47.836 -14.361 70.073 1.00 88.12 391 ALA A N 1
ATOM 3200 C CA . ALA A 1 391 ? -47.745 -13.577 68.846 1.00 88.12 391 ALA A CA 1
ATOM 3201 C C . ALA A 1 391 ? -46.601 -12.550 68.892 1.00 88.12 391 ALA A C 1
ATOM 3203 O O . ALA A 1 391 ? -45.926 -12.375 67.881 1.00 88.12 391 ALA A O 1
ATOM 3204 N N . ASP A 1 392 ? -46.338 -11.924 70.042 1.00 87.44 392 ASP A N 1
ATOM 3205 C CA . ASP A 1 392 ? -45.212 -11.007 70.248 1.00 87.44 392 ASP A CA 1
ATOM 3206 C C . ASP A 1 392 ? -43.869 -11.747 70.170 1.00 87.44 392 ASP A C 1
ATOM 3208 O O . ASP A 1 392 ? -42.944 -11.297 69.491 1.00 87.44 392 ASP A O 1
ATOM 3212 N N . GLU A 1 393 ? -43.756 -12.922 70.795 1.00 92.50 393 GLU A N 1
ATOM 3213 C CA . GLU A 1 393 ? -42.568 -13.778 70.693 1.00 92.50 393 GLU A CA 1
ATOM 3214 C C . GLU A 1 393 ? -42.337 -14.219 69.235 1.00 92.50 393 GLU A C 1
ATOM 3216 O O . GLU A 1 393 ? -41.226 -14.097 68.711 1.00 92.50 393 GLU A O 1
ATOM 3221 N N . MET A 1 394 ? -43.392 -14.613 68.521 1.00 92.50 394 MET A N 1
ATOM 3222 C CA . MET A 1 394 ? -43.306 -14.954 67.099 1.00 92.50 394 MET A CA 1
ATOM 3223 C C . MET A 1 394 ? -42.979 -13.740 66.215 1.00 92.50 394 MET A C 1
ATOM 3225 O O . MET A 1 394 ? -42.191 -13.861 65.275 1.00 92.50 394 MET A O 1
ATOM 3229 N N . HIS A 1 395 ? -43.509 -12.557 66.536 1.00 92.81 395 HIS A N 1
ATOM 3230 C CA . HIS A 1 395 ? -43.173 -11.303 65.864 1.00 92.81 395 HIS A CA 1
ATOM 3231 C C . HIS A 1 395 ? -41.691 -10.962 66.051 1.00 92.81 395 HIS A C 1
ATOM 3233 O O . HIS A 1 395 ? -41.017 -10.615 65.084 1.00 92.81 395 HIS A O 1
ATOM 3239 N N . THR A 1 396 ? -41.144 -11.103 67.264 1.00 94.19 396 THR A N 1
ATOM 3240 C CA . THR A 1 396 ? -39.709 -10.863 67.502 1.00 94.19 396 THR A CA 1
ATOM 3241 C C . THR A 1 396 ? -38.812 -11.842 66.742 1.00 94.19 396 THR A C 1
ATOM 3243 O O . THR A 1 396 ? -37.785 -11.424 66.202 1.00 94.19 396 THR A O 1
ATOM 3246 N N . LEU A 1 397 ? -39.207 -13.115 66.621 1.00 94.50 397 LEU A N 1
ATOM 3247 C CA . LEU A 1 397 ? -38.473 -14.102 65.825 1.00 94.50 397 LEU A CA 1
ATOM 3248 C C . LEU A 1 397 ? -38.508 -13.769 64.325 1.00 94.50 397 LEU A C 1
ATOM 3250 O O . LEU A 1 397 ? -37.460 -13.757 63.679 1.00 94.50 397 LEU A O 1
ATOM 3254 N N . LEU A 1 398 ? -39.685 -13.436 63.785 1.00 96.12 398 LEU A N 1
ATOM 3255 C CA . LEU A 1 398 ? -39.839 -12.999 62.392 1.00 96.12 398 LEU A CA 1
ATOM 3256 C C . LEU A 1 398 ? -39.040 -11.723 62.106 1.00 96.12 398 LEU A C 1
ATOM 3258 O O . LEU A 1 398 ? -38.407 -11.617 61.056 1.00 96.12 398 LEU A O 1
ATOM 3262 N N . GLN A 1 399 ? -39.016 -10.778 63.048 1.00 94.94 399 GLN A N 1
ATOM 3263 C CA . GLN A 1 399 ? -38.211 -9.562 62.952 1.00 94.94 399 GLN A CA 1
ATOM 3264 C C . GLN A 1 399 ? -36.715 -9.900 62.840 1.00 94.94 399 GLN A C 1
ATOM 3266 O O . GLN A 1 399 ? -36.036 -9.376 61.959 1.00 94.94 399 GLN A O 1
ATOM 3271 N N . LEU A 1 400 ? -36.205 -10.803 63.687 1.00 96.50 400 LEU A N 1
ATOM 3272 C CA . LEU A 1 400 ? -34.817 -11.281 63.629 1.00 96.50 400 LEU A CA 1
ATOM 3273 C C . LEU A 1 400 ? -34.499 -11.972 62.297 1.00 96.50 400 LEU A C 1
ATOM 3275 O O . LEU A 1 400 ? -33.423 -11.758 61.734 1.00 96.50 400 LEU A O 1
ATOM 3279 N N . GLU A 1 401 ? -35.428 -12.769 61.766 1.00 94.81 401 GLU A N 1
ATOM 3280 C CA . GLU A 1 401 ? -35.258 -13.416 60.464 1.00 94.81 401 GLU A CA 1
ATOM 3281 C C . GLU A 1 401 ? -35.217 -12.387 59.323 1.00 94.81 401 GLU A C 1
ATOM 3283 O O . GLU A 1 401 ? -34.339 -12.452 58.461 1.00 94.81 401 GLU A O 1
ATOM 3288 N N . CYS A 1 402 ? -36.085 -11.371 59.364 1.00 96.88 402 CYS A N 1
ATOM 3289 C CA . CYS A 1 402 ? -36.074 -10.256 58.416 1.00 96.88 402 CYS A CA 1
ATOM 3290 C C . CYS A 1 402 ? -34.750 -9.482 58.450 1.00 96.88 402 CYS A C 1
ATOM 3292 O O . CYS A 1 402 ? -34.202 -9.168 57.394 1.00 96.88 402 CYS A O 1
ATOM 3294 N N . GLU A 1 403 ? -34.206 -9.197 59.636 1.00 97.00 403 GLU A N 1
ATOM 3295 C CA . GLU A 1 403 ? -32.901 -8.534 59.767 1.00 97.00 403 GLU A CA 1
ATOM 3296 C C . GLU A 1 403 ? -31.759 -9.402 59.216 1.00 97.00 403 GLU A C 1
ATOM 3298 O O . GLU A 1 403 ? -30.874 -8.898 58.518 1.00 97.00 403 GLU A O 1
ATOM 3303 N N . LYS A 1 404 ? -31.810 -10.725 59.420 1.00 97.81 404 LYS A N 1
ATOM 3304 C CA . LYS A 1 404 ? -30.853 -11.651 58.801 1.00 97.81 404 LYS A CA 1
ATOM 3305 C C . LYS A 1 404 ? -30.948 -11.626 57.271 1.00 97.81 404 LYS A C 1
ATOM 3307 O O . LYS A 1 404 ? -29.911 -11.535 56.613 1.00 97.81 404 LYS A O 1
ATOM 3312 N N . TYR A 1 405 ? -32.154 -11.661 56.694 1.00 98.12 405 TYR A N 1
ATOM 3313 C CA . TYR A 1 405 ? -32.333 -11.561 55.239 1.00 98.12 405 TYR A CA 1
ATOM 3314 C C . TYR A 1 405 ? -31.826 -10.227 54.686 1.00 98.12 405 TYR A C 1
ATOM 3316 O O . TYR A 1 405 ? -31.133 -10.226 53.671 1.00 98.12 405 TYR A O 1
ATOM 3324 N N . LYS A 1 406 ? -32.096 -9.103 55.366 1.00 98.12 406 LYS A N 1
ATOM 3325 C CA . LYS A 1 406 ? -31.545 -7.790 54.986 1.00 98.12 406 LYS A CA 1
ATOM 3326 C C . LYS A 1 406 ? -30.016 -7.802 54.962 1.00 98.12 406 LYS A C 1
ATOM 3328 O O . LYS A 1 406 ? -29.427 -7.303 54.008 1.00 98.12 406 LYS A O 1
ATOM 3333 N N . SER A 1 407 ? -29.376 -8.403 55.968 1.00 97.81 407 SER A N 1
ATOM 3334 C CA . SER A 1 407 ? -27.913 -8.514 56.024 1.00 97.81 407 SER A CA 1
ATOM 3335 C C . SER A 1 407 ? -27.348 -9.344 54.867 1.00 97.81 407 SER A C 1
ATOM 3337 O O . SER A 1 407 ? -26.387 -8.923 54.228 1.00 97.81 407 SER A O 1
ATOM 3339 N N . VAL A 1 408 ? -27.947 -10.504 54.570 1.00 98.38 408 VAL A N 1
ATOM 3340 C CA . VAL A 1 408 ? -27.508 -11.369 53.458 1.00 98.38 408 VAL A CA 1
ATOM 3341 C C . VAL A 1 408 ? -27.721 -10.683 52.106 1.00 98.38 408 VAL A C 1
ATOM 3343 O O . VAL A 1 408 ? -26.867 -10.783 51.226 1.00 98.38 408 VAL A O 1
ATOM 3346 N N . LEU A 1 409 ? -28.827 -9.953 51.933 1.00 97.25 409 LEU A N 1
ATOM 3347 C CA . LEU A 1 409 ? -29.079 -9.168 50.723 1.00 97.25 409 LEU A CA 1
ATOM 3348 C C . LEU A 1 409 ? -28.035 -8.063 50.540 1.00 97.25 409 LEU A C 1
ATOM 3350 O O . LEU A 1 409 ? -27.505 -7.932 49.442 1.00 97.25 409 LEU A O 1
ATOM 3354 N N . ALA A 1 410 ? -27.683 -7.333 51.602 1.00 96.81 410 ALA A N 1
ATOM 3355 C CA . ALA A 1 410 ? -26.644 -6.305 51.544 1.00 96.81 410 ALA A CA 1
ATOM 3356 C C . ALA A 1 410 ? -25.262 -6.891 51.193 1.00 96.81 410 ALA A C 1
ATOM 3358 O O . ALA A 1 410 ? -24.522 -6.312 50.396 1.00 96.81 410 ALA A O 1
ATOM 3359 N N . GLU A 1 411 ? -24.913 -8.061 51.739 1.00 97.31 411 GLU A N 1
ATOM 3360 C CA . GLU A 1 411 ? -23.672 -8.760 51.384 1.00 97.31 411 GLU A CA 1
ATOM 3361 C C . GLU A 1 411 ? -23.680 -9.224 49.920 1.00 97.31 411 GLU A C 1
ATOM 3363 O O . GLU A 1 411 ? -22.710 -9.004 49.189 1.00 97.31 411 GLU A O 1
ATOM 3368 N N . THR A 1 412 ? -24.797 -9.798 49.467 1.00 97.94 412 THR A N 1
ATOM 3369 C CA . THR A 1 412 ? -24.978 -10.253 48.081 1.00 97.94 412 THR A CA 1
ATOM 3370 C C . THR A 1 412 ? -24.900 -9.081 47.103 1.00 97.94 412 THR A C 1
ATOM 3372 O O . THR A 1 412 ? -24.196 -9.166 46.098 1.00 97.94 412 THR A O 1
ATOM 3375 N N . GLU A 1 413 ? -25.548 -7.957 47.416 1.00 97.06 413 GLU A N 1
ATOM 3376 C CA . GLU A 1 413 ? -25.456 -6.720 46.639 1.00 97.06 413 GLU A CA 1
ATOM 3377 C C . GLU A 1 413 ? -24.008 -6.211 46.584 1.00 97.06 413 GLU A C 1
ATOM 3379 O O . GLU A 1 413 ? -23.508 -5.868 45.512 1.00 97.06 413 GLU A O 1
ATOM 3384 N N . GLY A 1 414 ? -23.287 -6.248 47.708 1.00 98.19 414 GLY A N 1
ATOM 3385 C CA . GLY A 1 414 ? -21.872 -5.886 47.760 1.00 98.19 414 GLY A CA 1
ATOM 3386 C C . GLY A 1 414 ? -20.982 -6.763 46.869 1.00 98.19 414 GLY A C 1
ATOM 3387 O O . GLY A 1 414 ? -20.057 -6.252 46.227 1.00 98.19 414 GLY A O 1
ATOM 3388 N N . ILE A 1 415 ? -21.252 -8.070 46.796 1.00 98.25 415 ILE A N 1
ATOM 3389 C CA . ILE A 1 415 ? -20.550 -9.001 45.896 1.00 98.25 415 ILE A CA 1
ATOM 3390 C C . ILE A 1 415 ? -20.886 -8.689 44.434 1.00 98.25 415 ILE A C 1
ATOM 3392 O O . ILE A 1 415 ? -19.971 -8.566 43.618 1.00 98.25 415 ILE A O 1
ATOM 3396 N N . LEU A 1 416 ? -22.166 -8.496 44.108 1.00 98.31 416 LEU A N 1
ATOM 3397 C CA . LEU A 1 416 ? -22.610 -8.159 42.753 1.00 98.31 416 LEU A CA 1
ATOM 3398 C C . LEU A 1 416 ? -21.988 -6.849 42.261 1.00 98.31 416 LEU A C 1
ATOM 3400 O O . LEU A 1 416 ? -21.455 -6.809 41.157 1.00 98.31 416 LEU A O 1
ATOM 3404 N N . GLN A 1 417 ? -21.941 -5.810 43.098 1.00 98.19 417 GLN A N 1
ATOM 3405 C CA . GLN A 1 417 ? -21.288 -4.546 42.748 1.00 98.19 417 GLN A CA 1
ATOM 3406 C C . GLN A 1 417 ? -19.780 -4.709 42.499 1.00 98.19 417 GLN A C 1
ATOM 3408 O O . GLN A 1 417 ? -19.213 -4.026 41.644 1.00 98.19 417 GLN A O 1
ATOM 3413 N N . LYS A 1 418 ? -19.094 -5.590 43.245 1.00 98.19 418 LYS A N 1
ATOM 3414 C CA . LYS A 1 418 ? -17.673 -5.896 43.001 1.00 98.19 418 LYS A CA 1
ATOM 3415 C C . LYS A 1 418 ? -17.479 -6.627 41.676 1.00 98.19 418 LYS A C 1
ATOM 3417 O O . LYS A 1 418 ? -16.576 -6.259 40.930 1.00 98.19 418 LYS A O 1
ATOM 3422 N N . LEU A 1 419 ? -18.322 -7.618 41.385 1.00 98.19 419 LEU A N 1
ATOM 3423 C CA . LEU A 1 419 ? -18.295 -8.348 40.118 1.00 98.19 419 LEU A CA 1
ATOM 3424 C C . LEU A 1 419 ? -18.570 -7.415 38.939 1.00 98.19 419 LEU A C 1
ATOM 3426 O O . LEU A 1 419 ? -17.784 -7.398 37.999 1.00 98.19 419 LEU A O 1
ATOM 3430 N N . GLN A 1 420 ? -19.606 -6.579 39.029 1.00 97.81 420 GLN A N 1
ATOM 3431 C CA . GLN A 1 420 ? -19.932 -5.590 38.004 1.00 97.81 420 GLN A CA 1
ATOM 3432 C C . GLN A 1 420 ? -18.739 -4.667 37.721 1.00 97.81 420 GLN A C 1
ATOM 3434 O O . GLN A 1 420 ? -18.298 -4.571 36.579 1.00 97.81 420 GLN A O 1
ATOM 3439 N N . ARG A 1 421 ? -18.145 -4.066 38.762 1.00 97.75 421 ARG A N 1
ATOM 3440 C CA . ARG A 1 421 ? -16.951 -3.217 38.604 1.00 97.75 421 ARG A CA 1
ATOM 3441 C C . ARG A 1 421 ? -15.769 -3.969 37.988 1.00 97.75 421 ARG A C 1
ATOM 3443 O O . ARG A 1 421 ? -15.031 -3.389 37.200 1.00 97.75 421 ARG A O 1
ATOM 3450 N N . SER A 1 422 ? -15.571 -5.238 38.344 1.00 97.12 422 SER A N 1
ATOM 3451 C CA . SER A 1 422 ? -14.501 -6.065 37.774 1.00 97.12 422 SER A CA 1
ATOM 3452 C C . SER A 1 422 ? -14.716 -6.327 36.283 1.00 97.12 422 SER A C 1
ATOM 3454 O O . SER A 1 422 ? -13.756 -6.263 35.519 1.00 97.12 422 SER A O 1
ATOM 3456 N N . VAL A 1 423 ? -15.954 -6.607 35.869 1.00 97.19 423 VAL A N 1
ATOM 3457 C CA . VAL A 1 423 ? -16.308 -6.817 34.458 1.00 97.19 423 VAL A CA 1
ATOM 3458 C C . VAL A 1 423 ? -16.117 -5.526 33.668 1.00 97.19 423 VAL A C 1
ATOM 3460 O O . VAL A 1 423 ? -15.408 -5.538 32.670 1.00 97.19 423 VAL A O 1
ATOM 3463 N N . GLU A 1 424 ? -16.636 -4.397 34.157 1.00 97.75 424 GLU A N 1
ATOM 3464 C CA . GLU A 1 424 ? -16.473 -3.086 33.509 1.00 97.75 424 GLU A CA 1
ATOM 3465 C C . GLU A 1 424 ? -14.991 -2.699 33.349 1.00 97.75 424 GLU A C 1
ATOM 3467 O O . GLU A 1 424 ? -14.576 -2.156 32.322 1.00 97.75 424 GLU A O 1
ATOM 3472 N N . GLN A 1 425 ? -14.154 -2.985 34.351 1.00 97.06 425 GLN A N 1
ATOM 3473 C CA . GLN A 1 425 ? -12.710 -2.759 34.255 1.00 97.06 425 GLN A CA 1
ATOM 3474 C C . GLN A 1 425 ? -12.065 -3.634 33.182 1.00 97.06 425 GLN A C 1
ATOM 3476 O O . GLN A 1 425 ? -11.230 -3.147 32.420 1.00 97.06 425 GLN A O 1
ATOM 3481 N N . GLU A 1 426 ? -12.433 -4.909 33.119 1.00 94.56 426 GLU A N 1
ATOM 3482 C CA . GLU A 1 426 ? -11.865 -5.845 32.156 1.00 94.56 426 GLU A CA 1
ATOM 3483 C C . GLU A 1 426 ? -12.318 -5.518 30.726 1.00 94.56 426 GLU A C 1
ATOM 3485 O O . GLU A 1 426 ? -11.487 -5.451 29.823 1.00 94.56 426 GLU A O 1
ATOM 3490 N N . GLU A 1 427 ? -13.592 -5.175 30.522 1.00 95.19 427 GLU A N 1
ATOM 3491 C CA . GLU A 1 427 ? -14.108 -4.669 29.244 1.00 95.19 427 GLU A CA 1
ATOM 3492 C C . GLU A 1 427 ? -13.335 -3.437 28.761 1.00 95.19 427 GLU A C 1
ATOM 3494 O O . GLU A 1 427 ? -12.957 -3.352 27.591 1.00 95.19 427 GLU A O 1
ATOM 3499 N N . ASN A 1 428 ? -13.045 -2.490 29.658 1.00 96.94 428 ASN A N 1
ATOM 3500 C CA . ASN A 1 428 ? -12.264 -1.304 29.313 1.00 96.94 428 ASN A CA 1
ATOM 3501 C C . ASN A 1 428 ? -10.811 -1.644 28.953 1.00 96.94 428 ASN A C 1
ATOM 3503 O O . ASN A 1 428 ? -10.278 -1.075 27.999 1.00 96.94 428 ASN A O 1
ATOM 3507 N N . LYS A 1 429 ? -10.175 -2.597 29.648 1.00 98.19 429 LYS A N 1
ATOM 3508 C CA . LYS A 1 429 ? -8.829 -3.070 29.279 1.00 98.19 429 LYS A CA 1
ATOM 3509 C C . LYS A 1 429 ? -8.815 -3.712 27.895 1.00 98.19 429 LYS A C 1
ATOM 3511 O O . LYS A 1 429 ? -7.949 -3.384 27.085 1.00 98.19 429 LYS A O 1
ATOM 3516 N N . TRP A 1 430 ? -9.768 -4.600 27.605 1.00 97.81 430 TRP A N 1
ATOM 3517 C CA . TRP A 1 430 ? -9.852 -5.249 26.294 1.00 97.81 430 TRP A CA 1
ATOM 3518 C C . TRP A 1 430 ? -10.147 -4.248 25.185 1.00 97.81 430 TRP A C 1
ATOM 3520 O O . TRP A 1 430 ? -9.543 -4.342 24.121 1.00 97.81 430 TRP A O 1
ATOM 3530 N N . LYS A 1 431 ? -10.983 -3.240 25.450 1.00 97.94 431 LYS A N 1
ATOM 3531 C CA . LYS A 1 431 ? -11.239 -2.145 24.510 1.00 97.94 431 LYS A CA 1
ATOM 3532 C C . LYS A 1 431 ? -9.954 -1.397 24.139 1.00 97.94 431 LYS A C 1
ATOM 3534 O O . LYS A 1 431 ? -9.650 -1.281 22.957 1.00 97.94 431 LYS A O 1
ATOM 3539 N N . VAL A 1 432 ? -9.149 -0.989 25.127 1.00 97.25 432 VAL A N 1
ATOM 3540 C CA . VAL A 1 432 ? -7.850 -0.330 24.878 1.00 97.25 432 VAL A CA 1
ATOM 3541 C C . VAL A 1 432 ? -6.905 -1.237 24.086 1.00 97.25 432 VAL A C 1
ATOM 3543 O O . VAL A 1 432 ? -6.302 -0.799 23.109 1.00 97.25 432 VAL A O 1
ATOM 3546 N N . LYS A 1 433 ? -6.812 -2.519 24.454 1.00 96.75 433 LYS A N 1
ATOM 3547 C CA . LYS A 1 433 ? -5.927 -3.478 23.778 1.00 96.75 433 LYS A CA 1
ATOM 3548 C C . LYS A 1 433 ? -6.330 -3.728 22.321 1.00 96.75 433 LYS A C 1
ATOM 3550 O O . LYS A 1 433 ? -5.464 -3.884 21.458 1.00 96.75 433 LYS A O 1
ATOM 3555 N N . VAL A 1 434 ? -7.632 -3.756 22.038 1.00 96.25 434 VAL A N 1
ATOM 3556 C CA . VAL A 1 434 ? -8.166 -3.839 20.672 1.00 96.25 434 VAL A CA 1
ATOM 3557 C C . VAL A 1 434 ? -7.822 -2.573 19.890 1.00 96.25 434 VAL A C 1
ATOM 3559 O O . VAL A 1 434 ? -7.291 -2.685 18.787 1.00 96.25 434 VAL A O 1
ATOM 3562 N N . ASP A 1 435 ? -8.022 -1.389 20.472 1.00 96.44 435 ASP A N 1
ATOM 3563 C CA . ASP A 1 435 ? -7.695 -0.116 19.821 1.00 96.44 435 ASP A CA 1
ATOM 3564 C C . ASP A 1 435 ? -6.196 -0.002 19.483 1.00 96.44 435 ASP A C 1
ATOM 3566 O O . ASP A 1 435 ? -5.829 0.427 18.386 1.00 96.44 435 ASP A O 1
ATOM 3570 N N . GLU A 1 436 ? -5.309 -0.414 20.392 1.00 97.19 436 GLU A N 1
ATOM 3571 C CA . GLU A 1 436 ? -3.854 -0.452 20.175 1.00 97.19 436 GLU A CA 1
ATOM 3572 C C . GLU A 1 436 ? -3.447 -1.458 19.092 1.00 97.19 436 GLU A C 1
ATOM 3574 O O . GLU A 1 436 ? -2.660 -1.135 18.193 1.00 97.19 436 GLU A O 1
ATOM 3579 N N . SER A 1 437 ? -4.023 -2.662 19.127 1.00 91.94 437 SER A N 1
ATOM 3580 C CA . SER A 1 437 ? -3.789 -3.683 18.101 1.00 91.94 437 SER A CA 1
ATOM 3581 C C . SER A 1 437 ? -4.253 -3.186 16.731 1.00 91.94 437 SER A C 1
ATOM 3583 O O . SER A 1 437 ? -3.550 -3.339 15.734 1.00 91.94 437 SER A O 1
ATOM 3585 N N . GLN A 1 438 ? -5.398 -2.507 16.674 1.00 96.75 438 GLN A N 1
ATOM 3586 C CA . GLN A 1 438 ? -5.949 -1.968 15.438 1.00 96.75 438 GLN A CA 1
ATOM 3587 C C . GLN A 1 438 ? -5.135 -0.786 14.895 1.00 96.75 438 GLN A C 1
ATOM 3589 O O . GLN A 1 438 ? -4.984 -0.666 13.679 1.00 96.75 438 GLN A O 1
ATOM 3594 N N . LYS A 1 439 ? -4.552 0.058 15.759 1.00 97.50 439 LYS A N 1
ATOM 3595 C CA . LYS A 1 439 ? -3.564 1.075 15.347 1.00 97.50 439 LYS A CA 1
ATOM 3596 C C . LYS A 1 439 ? -2.313 0.433 14.748 1.00 97.50 439 LYS A C 1
ATOM 3598 O O . LYS A 1 439 ? -1.868 0.864 13.689 1.00 97.50 439 LYS A O 1
ATOM 3603 N N . THR A 1 440 ? -1.798 -0.619 15.382 1.00 97.00 440 THR A N 1
ATOM 3604 C CA . THR A 1 440 ? -0.613 -1.350 14.904 1.00 97.00 440 THR A CA 1
ATOM 3605 C C . THR A 1 440 ? -0.870 -1.995 13.543 1.00 97.00 440 THR A C 1
ATOM 3607 O O . THR A 1 440 ? -0.068 -1.841 12.627 1.00 97.00 440 THR A O 1
ATOM 3610 N N . ILE A 1 441 ? -2.029 -2.638 13.367 1.00 95.12 441 ILE A N 1
ATOM 3611 C CA . ILE A 1 441 ? -2.442 -3.216 12.080 1.00 95.12 441 ILE A CA 1
ATOM 3612 C C . ILE A 1 441 ? -2.533 -2.134 11.001 1.00 95.12 441 ILE A C 1
ATOM 3614 O O . ILE A 1 441 ? -2.001 -2.328 9.913 1.00 95.12 441 ILE A O 1
ATOM 3618 N N . LYS A 1 442 ? -3.145 -0.979 11.295 1.00 97.88 442 LYS A N 1
ATOM 3619 C CA . LYS A 1 442 ? -3.211 0.143 10.342 1.00 97.88 442 LYS A CA 1
ATOM 3620 C C . LYS A 1 442 ? -1.821 0.643 9.949 1.00 97.88 442 LYS A C 1
ATOM 3622 O O . LYS A 1 442 ? -1.574 0.890 8.775 1.00 97.88 442 LYS A O 1
ATOM 3627 N N . GLN A 1 443 ? -0.903 0.760 10.906 1.00 97.94 443 GLN A N 1
ATOM 3628 C CA . GLN A 1 443 ? 0.475 1.162 10.627 1.00 97.94 443 GLN A CA 1
ATOM 3629 C C . GLN A 1 443 ? 1.203 0.133 9.751 1.00 97.94 443 GLN A C 1
ATOM 3631 O O . GLN A 1 443 ? 1.861 0.506 8.781 1.00 97.94 443 GLN A O 1
ATOM 3636 N N . MET A 1 444 ? 1.042 -1.159 10.045 1.00 95.50 444 MET A N 1
ATOM 3637 C CA . MET A 1 444 ? 1.601 -2.232 9.221 1.00 95.50 444 MET A CA 1
ATOM 3638 C C . MET A 1 444 ? 1.014 -2.216 7.806 1.00 95.50 444 MET A C 1
ATOM 3640 O O . MET A 1 444 ? 1.770 -2.315 6.845 1.00 95.50 444 MET A O 1
ATOM 3644 N N . GLN A 1 445 ? -0.296 -2.009 7.654 1.00 97.88 445 GLN A N 1
ATOM 3645 C CA . GLN A 1 445 ? -0.956 -1.881 6.348 1.00 97.88 445 GLN A CA 1
ATOM 3646 C C . GLN A 1 445 ? -0.401 -0.715 5.521 1.00 97.88 445 GLN A C 1
ATOM 3648 O O . GLN A 1 445 ? -0.167 -0.875 4.324 1.00 97.88 445 GLN A O 1
ATOM 3653 N N . LEU A 1 446 ? -0.132 0.434 6.150 1.00 97.25 446 LEU A N 1
ATOM 3654 C CA . LEU A 1 446 ? 0.520 1.563 5.481 1.00 97.25 446 LEU A CA 1
ATOM 3655 C C . LEU A 1 446 ? 1.941 1.208 5.024 1.00 97.25 446 LEU A C 1
ATOM 3657 O O . LEU A 1 446 ? 2.280 1.443 3.867 1.00 97.25 446 LEU A O 1
ATOM 3661 N N . SER A 1 447 ? 2.749 0.578 5.888 1.00 97.75 447 SER A N 1
ATOM 3662 C CA . SER A 1 447 ? 4.100 0.134 5.503 1.00 97.75 447 SER A CA 1
ATOM 3663 C C . SER A 1 447 ? 4.084 -0.911 4.384 1.00 97.75 447 SER A C 1
ATOM 3665 O O . SER A 1 447 ? 4.934 -0.888 3.502 1.00 97.75 447 SER A O 1
ATOM 3667 N N . PHE A 1 448 ? 3.089 -1.799 4.388 1.00 94.50 448 PHE A N 1
ATOM 3668 C CA . PHE A 1 448 ? 2.916 -2.818 3.363 1.00 94.50 448 PHE A CA 1
ATOM 3669 C C . PHE A 1 448 ? 2.556 -2.188 2.018 1.00 94.50 448 PHE A C 1
ATOM 3671 O O . PHE A 1 448 ? 3.187 -2.506 1.019 1.00 94.50 448 PHE A O 1
ATOM 3678 N N . THR A 1 449 ? 1.637 -1.219 2.015 1.00 96.94 449 THR A N 1
ATOM 3679 C CA . THR A 1 449 ? 1.245 -0.489 0.798 1.00 96.94 449 THR A CA 1
ATOM 3680 C C . THR A 1 449 ? 2.440 0.262 0.196 1.00 96.94 449 THR A C 1
ATOM 3682 O O . THR A 1 449 ? 2.649 0.220 -1.012 1.00 96.94 449 THR A O 1
ATOM 3685 N N . SER A 1 450 ? 3.274 0.892 1.033 1.00 96.62 450 SER A N 1
ATOM 3686 C CA . SER A 1 450 ? 4.517 1.551 0.595 1.00 96.62 450 SER A CA 1
ATOM 3687 C C . SER A 1 450 ? 5.526 0.558 -0.004 1.00 96.62 450 SER A C 1
ATOM 3689 O O . SER A 1 450 ? 6.080 0.804 -1.075 1.00 96.62 450 SER A O 1
ATOM 3691 N N . LEU A 1 451 ? 5.726 -0.603 0.630 1.00 96.56 451 LEU A N 1
ATOM 3692 C CA . LEU A 1 451 ? 6.604 -1.651 0.097 1.00 96.56 451 LEU A CA 1
ATOM 3693 C C . LEU A 1 451 ? 6.077 -2.262 -1.211 1.00 96.56 451 LEU A C 1
ATOM 3695 O O . LEU A 1 451 ? 6.872 -2.596 -2.087 1.00 96.56 451 LEU A O 1
ATOM 3699 N N . GLU A 1 452 ? 4.761 -2.408 -1.368 1.00 96.88 452 GLU A N 1
ATOM 3700 C CA . GLU A 1 452 ? 4.152 -2.872 -2.620 1.00 96.88 452 GLU A CA 1
ATOM 3701 C C . GLU A 1 452 ? 4.382 -1.880 -3.767 1.00 96.88 452 GLU A C 1
ATOM 3703 O O . GLU A 1 452 ? 4.801 -2.288 -4.853 1.00 96.88 452 GLU A O 1
ATOM 3708 N N . GLN A 1 453 ? 4.195 -0.581 -3.514 1.00 97.50 453 GLN A N 1
ATOM 3709 C CA . GLN A 1 453 ? 4.479 0.486 -4.483 1.00 97.50 453 GLN A CA 1
ATOM 3710 C C . GLN A 1 453 ? 5.951 0.481 -4.915 1.00 97.50 453 GLN A C 1
ATOM 3712 O O . GLN A 1 453 ? 6.267 0.562 -6.107 1.00 97.50 453 GLN A O 1
ATOM 3717 N N . GLU A 1 454 ? 6.863 0.304 -3.959 1.00 97.44 454 GLU A N 1
ATOM 3718 C CA . GLU A 1 454 ? 8.299 0.214 -4.217 1.00 97.44 454 GLU A CA 1
ATOM 3719 C C . GLU A 1 454 ? 8.666 -1.027 -5.048 1.00 97.44 454 GLU A C 1
ATOM 3721 O O . GLU A 1 454 ? 9.454 -0.944 -5.994 1.00 97.44 454 GLU A O 1
ATOM 3726 N N . LEU A 1 455 ? 8.050 -2.180 -4.766 1.00 94.25 455 LEU A N 1
ATOM 3727 C CA . LEU A 1 455 ? 8.229 -3.387 -5.575 1.00 94.25 455 LEU A CA 1
ATOM 3728 C C . LEU A 1 455 ? 7.743 -3.193 -7.016 1.00 94.25 455 LEU A C 1
ATOM 3730 O O . LEU A 1 455 ? 8.410 -3.645 -7.952 1.00 94.25 455 LEU A O 1
ATOM 3734 N N . ASP A 1 456 ? 6.619 -2.509 -7.220 1.00 97.25 456 ASP A N 1
ATOM 3735 C CA . ASP A 1 456 ? 6.111 -2.213 -8.560 1.00 97.25 456 ASP A CA 1
ATOM 3736 C C . ASP A 1 456 ? 6.962 -1.171 -9.296 1.00 97.25 456 ASP A C 1
ATOM 3738 O O . ASP A 1 456 ? 7.177 -1.291 -10.509 1.00 97.25 456 ASP A O 1
ATOM 3742 N N . ARG A 1 457 ? 7.525 -0.185 -8.585 1.00 98.38 457 ARG A N 1
ATOM 3743 C CA . ARG A 1 457 ? 8.544 0.727 -9.130 1.00 98.38 457 ARG A CA 1
ATOM 3744 C C . ARG A 1 457 ? 9.769 -0.049 -9.614 1.00 98.38 457 ARG A C 1
ATOM 3746 O O . ARG A 1 457 ? 10.121 0.062 -10.788 1.00 98.38 457 ARG A O 1
ATOM 3753 N N . LEU A 1 458 ? 10.350 -0.896 -8.766 1.00 96.88 458 LEU A N 1
ATOM 3754 C CA . LEU A 1 458 ? 11.510 -1.721 -9.121 1.00 96.88 458 LEU A CA 1
ATOM 3755 C C . LEU A 1 458 ? 11.203 -2.687 -10.272 1.00 96.88 458 LEU A C 1
ATOM 3757 O O . LEU A 1 458 ? 12.044 -2.911 -11.143 1.00 96.88 458 LEU A O 1
ATOM 3761 N N . ARG A 1 459 ? 9.986 -3.237 -10.334 1.00 98.06 459 ARG A N 1
ATOM 3762 C CA . ARG A 1 459 ? 9.547 -4.095 -11.443 1.00 98.06 459 ARG A CA 1
ATOM 3763 C C . ARG A 1 459 ? 9.512 -3.336 -12.775 1.00 98.06 459 ARG A C 1
ATOM 3765 O O . ARG A 1 459 ? 9.905 -3.907 -13.795 1.00 98.06 459 ARG A O 1
ATOM 3772 N N . ARG A 1 460 ? 9.068 -2.072 -12.781 1.00 97.88 460 ARG A N 1
ATOM 3773 C CA . ARG A 1 460 ? 9.104 -1.199 -13.971 1.00 97.88 460 ARG A CA 1
ATOM 3774 C C . ARG A 1 460 ? 10.542 -0.907 -14.398 1.00 97.88 460 ARG A C 1
ATOM 3776 O O . ARG A 1 460 ? 10.891 -1.176 -15.542 1.00 97.88 460 ARG A O 1
ATOM 3783 N N . GLU A 1 461 ? 11.393 -0.491 -13.465 1.00 96.88 461 GLU A N 1
ATOM 3784 C CA . GLU A 1 461 ? 12.808 -0.197 -13.742 1.00 96.88 461 GLU A CA 1
ATOM 3785 C C . GLU A 1 461 ? 13.573 -1.414 -14.269 1.00 96.88 461 GLU A C 1
ATOM 3787 O O . GLU A 1 461 ? 14.388 -1.298 -15.185 1.00 96.88 461 GLU A O 1
ATOM 3792 N N . ASN A 1 462 ? 13.282 -2.607 -13.750 1.00 94.44 462 ASN A N 1
ATOM 3793 C CA . ASN A 1 462 ? 13.887 -3.841 -14.237 1.00 94.44 462 ASN A CA 1
ATOM 3794 C C . ASN A 1 462 ? 13.458 -4.147 -15.683 1.00 94.44 462 ASN A C 1
ATOM 3796 O O . ASN A 1 462 ? 14.277 -4.543 -16.510 1.00 94.44 462 ASN A O 1
ATOM 3800 N N . LYS A 1 463 ? 12.189 -3.891 -16.031 1.00 98.12 463 LYS A N 1
ATOM 3801 C CA . LYS A 1 463 ? 11.705 -4.026 -17.412 1.00 98.12 463 LYS A CA 1
ATOM 3802 C C . LYS A 1 463 ? 12.401 -3.047 -18.361 1.00 98.12 463 LYS A C 1
ATOM 3804 O O . LYS A 1 463 ? 12.757 -3.443 -19.469 1.00 98.12 463 LYS A O 1
ATOM 3809 N N . ASP A 1 464 ? 12.623 -1.812 -17.928 1.00 97.06 464 ASP A N 1
ATOM 3810 C CA . ASP A 1 464 ? 13.325 -0.800 -18.724 1.00 97.06 464 ASP A CA 1
ATOM 3811 C C . ASP A 1 464 ? 14.807 -1.147 -18.894 1.00 97.06 464 ASP A C 1
ATOM 3813 O O . ASP A 1 464 ? 15.335 -1.098 -20.005 1.00 97.06 464 ASP A O 1
ATOM 3817 N N . THR A 1 465 ? 15.456 -1.607 -17.823 1.00 96.44 465 THR A N 1
ATOM 3818 C CA . THR A 1 465 ? 16.844 -2.096 -17.851 1.00 96.44 465 THR A CA 1
ATOM 3819 C C . THR A 1 465 ? 16.999 -3.263 -18.823 1.00 96.44 465 THR A C 1
ATOM 3821 O O . THR A 1 465 ? 17.942 -3.322 -19.608 1.00 96.44 465 THR A O 1
ATOM 3824 N N . GLU A 1 466 ? 16.040 -4.181 -18.813 1.00 97.31 466 GLU A N 1
ATOM 3825 C CA . GLU A 1 466 ? 16.002 -5.326 -19.709 1.00 97.31 466 GLU A CA 1
ATOM 3826 C C . GLU A 1 466 ? 15.755 -4.914 -21.176 1.00 97.31 466 GLU A C 1
ATOM 3828 O O . GLU A 1 466 ? 16.314 -5.520 -22.089 1.00 97.31 466 GLU A O 1
ATOM 3833 N N . ASN A 1 467 ? 14.969 -3.863 -21.432 1.00 97.75 467 ASN A N 1
ATOM 3834 C CA . ASN A 1 467 ? 14.817 -3.301 -22.778 1.00 97.75 467 ASN A CA 1
ATOM 3835 C C . ASN A 1 467 ? 16.125 -2.672 -23.277 1.00 97.75 467 ASN A C 1
ATOM 3837 O O . ASN A 1 467 ? 16.560 -2.987 -24.384 1.00 97.75 467 ASN A O 1
ATOM 3841 N N . LEU A 1 468 ? 16.784 -1.863 -22.442 1.00 97.94 468 LEU A N 1
ATOM 3842 C CA . LEU A 1 468 ? 18.090 -1.273 -22.751 1.00 97.94 468 LEU A CA 1
ATOM 3843 C C . LEU A 1 468 ? 19.157 -2.347 -22.988 1.00 97.94 468 LEU A C 1
ATOM 3845 O O . LEU A 1 468 ? 20.005 -2.195 -23.864 1.00 97.94 468 LEU A O 1
ATOM 3849 N N . ARG A 1 469 ? 19.105 -3.465 -22.252 1.00 98.12 469 ARG A N 1
ATOM 3850 C CA . ARG A 1 469 ? 19.998 -4.610 -22.477 1.00 98.12 469 ARG A CA 1
ATOM 3851 C C . ARG A 1 469 ? 19.829 -5.193 -23.881 1.00 98.12 469 ARG A C 1
ATOM 3853 O O . ARG A 1 469 ? 20.832 -5.438 -24.544 1.00 98.12 469 ARG A O 1
ATOM 3860 N N . ARG A 1 470 ? 18.588 -5.376 -24.349 1.00 98.31 470 ARG A N 1
ATOM 3861 C CA . ARG A 1 470 ? 18.314 -5.871 -25.712 1.00 98.31 470 ARG A CA 1
ATOM 3862 C C . ARG A 1 470 ? 18.767 -4.887 -26.788 1.00 98.31 470 ARG A C 1
ATOM 3864 O O . ARG A 1 470 ? 19.310 -5.311 -27.801 1.00 98.31 470 ARG A O 1
ATOM 3871 N N . GLU A 1 471 ? 18.557 -3.590 -26.575 1.00 97.75 471 GLU A N 1
ATOM 3872 C CA . GLU A 1 471 ? 19.027 -2.550 -27.497 1.00 97.75 471 GLU A CA 1
ATOM 3873 C C . GLU A 1 471 ? 20.558 -2.526 -27.576 1.00 97.75 471 GLU A C 1
ATOM 3875 O O . GLU A 1 471 ? 21.117 -2.505 -28.671 1.00 97.75 471 GLU A O 1
ATOM 3880 N N . ARG A 1 472 ? 21.246 -2.633 -26.431 1.00 96.31 472 ARG A N 1
ATOM 3881 C CA . ARG A 1 472 ? 22.708 -2.753 -26.384 1.00 96.31 472 ARG A CA 1
ATOM 3882 C C . ARG A 1 472 ? 23.200 -3.973 -27.164 1.00 96.31 472 ARG A C 1
ATOM 3884 O O . ARG A 1 472 ? 24.113 -3.834 -27.965 1.00 96.31 472 ARG A O 1
ATOM 3891 N N . GLU A 1 473 ? 22.591 -5.141 -26.960 1.00 97.69 473 GLU A N 1
ATOM 3892 C CA . GLU A 1 473 ? 22.946 -6.372 -27.686 1.00 97.69 473 GLU A CA 1
ATOM 3893 C C . GLU A 1 473 ? 22.743 -6.225 -29.202 1.00 97.69 473 GLU A C 1
ATOM 3895 O O . GLU A 1 473 ? 23.564 -6.690 -29.993 1.00 97.69 473 GLU A O 1
ATOM 3900 N N . HIS A 1 474 ? 21.679 -5.538 -29.624 1.00 98.12 474 HIS A N 1
ATOM 3901 C CA . HIS A 1 474 ? 21.449 -5.242 -31.035 1.00 98.12 474 HIS A CA 1
ATOM 3902 C C . HIS A 1 474 ? 22.532 -4.321 -31.616 1.00 98.12 474 HIS A C 1
ATOM 3904 O O . HIS A 1 474 ? 23.097 -4.636 -32.664 1.00 98.12 474 HIS A O 1
ATOM 3910 N N . LEU A 1 475 ? 22.860 -3.229 -30.918 1.00 98.00 475 LEU A N 1
ATOM 3911 C CA . LEU A 1 475 ? 23.903 -2.286 -31.333 1.00 98.00 475 LEU A CA 1
ATOM 3912 C C . LEU A 1 475 ? 25.298 -2.928 -31.349 1.00 98.00 475 LEU A C 1
ATOM 3914 O O . LEU A 1 475 ? 26.092 -2.634 -32.239 1.00 98.00 475 LEU A O 1
ATOM 3918 N N . GLU A 1 476 ? 25.600 -3.823 -30.405 1.00 97.50 476 GLU A N 1
ATOM 3919 C CA . GLU A 1 476 ? 26.847 -4.600 -30.389 1.00 97.50 476 GLU A CA 1
ATOM 3920 C C . GLU A 1 476 ? 26.968 -5.487 -31.637 1.00 97.50 476 GLU A C 1
ATOM 3922 O O . GLU A 1 476 ? 28.017 -5.496 -32.282 1.00 97.50 476 GLU A O 1
ATOM 3927 N N . MET A 1 477 ? 25.888 -6.167 -32.031 1.00 97.62 477 MET A N 1
ATOM 3928 C CA . MET A 1 477 ? 25.863 -6.982 -33.250 1.00 97.62 477 MET A CA 1
ATOM 3929 C C . MET A 1 477 ? 26.030 -6.134 -34.522 1.00 97.62 477 MET A C 1
ATOM 3931 O O . MET A 1 477 ? 26.747 -6.533 -35.443 1.00 97.62 477 MET A O 1
ATOM 3935 N N . GLU A 1 478 ? 25.387 -4.964 -34.600 1.00 97.50 478 GLU A N 1
ATOM 3936 C CA . GLU A 1 478 ? 25.572 -4.049 -35.736 1.00 97.50 478 GLU A CA 1
ATOM 3937 C C . GLU A 1 478 ? 27.002 -3.509 -35.815 1.00 97.50 478 GLU A C 1
ATOM 3939 O O . GLU A 1 478 ? 27.574 -3.426 -36.906 1.00 97.50 478 GLU A O 1
ATOM 3944 N N . LEU A 1 479 ? 27.602 -3.193 -34.665 1.00 96.25 479 LEU A N 1
ATOM 3945 C CA . LEU A 1 479 ? 28.991 -2.763 -34.591 1.00 96.25 479 LEU A CA 1
ATOM 3946 C C . LEU A 1 479 ? 29.930 -3.867 -35.086 1.00 96.25 479 LEU A C 1
ATOM 3948 O O . LEU A 1 479 ? 30.758 -3.600 -35.954 1.00 96.25 479 LEU A O 1
ATOM 3952 N N . GLU A 1 480 ? 29.773 -5.104 -34.607 1.00 97.50 480 GLU A N 1
ATOM 3953 C CA . GLU A 1 480 ? 30.592 -6.246 -35.036 1.00 97.50 480 GLU A CA 1
ATOM 3954 C C . GLU A 1 480 ? 30.497 -6.475 -36.552 1.00 97.50 480 GLU A C 1
ATOM 3956 O O . GLU A 1 480 ? 31.513 -6.673 -37.229 1.00 97.50 480 GLU A O 1
ATOM 3961 N N . LYS A 1 481 ? 29.291 -6.352 -37.120 1.00 98.25 481 LYS A N 1
ATOM 3962 C CA . LYS A 1 481 ? 29.083 -6.413 -38.570 1.00 98.25 481 LYS A CA 1
ATOM 3963 C C . LYS A 1 481 ? 29.852 -5.307 -39.303 1.00 98.25 481 LYS A C 1
ATOM 3965 O O . LYS A 1 481 ? 30.573 -5.600 -40.259 1.00 98.25 481 LYS A O 1
ATOM 3970 N N . ALA A 1 482 ? 29.743 -4.058 -38.851 1.00 96.94 482 ALA A N 1
ATOM 3971 C CA . ALA A 1 482 ? 30.466 -2.935 -39.447 1.00 96.94 482 ALA A CA 1
ATOM 3972 C C . ALA A 1 482 ? 31.994 -3.108 -39.339 1.00 96.94 482 ALA A C 1
ATOM 3974 O O . ALA A 1 482 ? 32.737 -2.745 -40.254 1.00 96.94 482 ALA A O 1
ATOM 3975 N N . GLU A 1 483 ? 32.489 -3.700 -38.250 1.00 96.69 483 GLU A N 1
ATOM 3976 C CA . GLU A 1 483 ? 33.909 -4.017 -38.092 1.00 96.69 483 GLU A CA 1
ATOM 3977 C C . GLU A 1 483 ? 34.377 -5.123 -39.043 1.00 96.69 483 GLU A C 1
ATOM 3979 O O . GLU A 1 483 ? 35.476 -5.026 -39.604 1.00 96.69 483 GLU A O 1
ATOM 3984 N N . MET A 1 484 ? 33.545 -6.140 -39.278 1.00 97.88 484 MET A N 1
ATOM 3985 C CA . MET A 1 484 ? 33.819 -7.199 -40.250 1.00 97.88 484 MET A CA 1
ATOM 3986 C C . MET A 1 484 ? 33.885 -6.647 -41.682 1.00 97.88 484 MET A C 1
ATOM 3988 O O . MET A 1 484 ? 34.817 -6.960 -42.432 1.00 97.88 484 MET A O 1
ATOM 3992 N N . GLU A 1 485 ? 32.952 -5.766 -42.049 1.00 97.81 485 GLU A N 1
ATOM 3993 C CA . GLU A 1 485 ? 32.961 -5.058 -43.335 1.00 97.81 485 GLU A CA 1
ATOM 3994 C C . GLU A 1 485 ? 34.207 -4.168 -43.468 1.00 97.81 485 GLU A C 1
ATOM 3996 O O . GLU A 1 485 ? 34.939 -4.263 -44.456 1.00 97.81 485 GLU A O 1
ATOM 4001 N N . ARG A 1 486 ? 34.537 -3.378 -42.435 1.00 97.19 486 ARG A N 1
ATOM 4002 C CA . ARG A 1 486 ? 35.761 -2.555 -42.392 1.00 97.19 486 ARG A CA 1
ATOM 4003 C C . ARG A 1 486 ? 37.020 -3.397 -42.591 1.00 97.19 486 ARG A C 1
ATOM 4005 O O . ARG A 1 486 ? 37.912 -2.994 -43.336 1.00 97.19 486 ARG A O 1
ATOM 4012 N N . SER A 1 487 ? 37.112 -4.550 -41.928 1.00 97.25 487 SER A N 1
ATOM 4013 C CA . SER A 1 487 ? 38.239 -5.479 -42.072 1.00 97.25 487 SER A CA 1
ATOM 4014 C C . SER A 1 487 ? 38.389 -5.948 -43.522 1.00 97.25 487 SER A C 1
ATOM 4016 O O . SER A 1 487 ? 39.490 -5.910 -44.078 1.00 97.25 487 SER A O 1
ATOM 4018 N N . THR A 1 488 ? 37.268 -6.286 -44.163 1.00 98.00 488 THR A N 1
ATOM 4019 C CA . THR A 1 488 ? 37.219 -6.687 -45.574 1.00 98.00 488 THR A CA 1
ATOM 4020 C C . THR A 1 488 ? 37.736 -5.566 -46.478 1.00 98.00 488 THR A C 1
ATOM 4022 O O . THR A 1 488 ? 38.720 -5.770 -47.195 1.00 98.00 488 THR A O 1
ATOM 4025 N N . TYR A 1 489 ? 37.208 -4.344 -46.348 1.00 97.56 489 TYR A N 1
ATOM 4026 C CA . TYR A 1 489 ? 37.683 -3.190 -47.124 1.00 97.56 489 TYR A CA 1
ATOM 4027 C C . TYR A 1 489 ? 39.177 -2.904 -46.920 1.00 97.56 489 TYR A C 1
ATOM 4029 O O . TYR A 1 489 ? 39.896 -2.612 -47.875 1.00 97.56 489 TYR A O 1
ATOM 4037 N N . VAL A 1 490 ? 39.694 -3.029 -45.692 1.00 98.31 490 VAL A N 1
ATOM 4038 C CA . VAL A 1 490 ? 41.131 -2.853 -45.417 1.00 98.31 490 VAL A CA 1
ATOM 4039 C C . VAL A 1 490 ? 41.976 -3.891 -46.160 1.00 98.31 490 VAL A C 1
ATOM 4041 O O . VAL A 1 490 ? 43.057 -3.556 -46.657 1.00 98.31 490 VAL A O 1
ATOM 4044 N N . THR A 1 491 ? 41.517 -5.144 -46.248 1.00 97.00 491 THR A N 1
ATOM 4045 C CA . THR A 1 491 ? 42.230 -6.179 -47.012 1.00 97.00 491 THR A CA 1
ATOM 4046 C C . THR A 1 491 ? 42.214 -5.906 -48.514 1.00 97.00 491 THR A C 1
ATOM 4048 O O . THR A 1 491 ? 43.267 -5.999 -49.146 1.00 97.00 491 THR A O 1
ATOM 4051 N N . GLU A 1 492 ? 41.080 -5.475 -49.068 1.00 97.56 492 GLU A N 1
ATOM 4052 C CA . GLU A 1 492 ? 40.952 -5.109 -50.483 1.00 97.56 492 GLU A CA 1
ATOM 4053 C C . GLU A 1 492 ? 41.844 -3.916 -50.844 1.00 97.56 492 GLU A C 1
ATOM 4055 O O . GLU A 1 492 ? 42.628 -3.980 -51.791 1.00 97.56 492 GLU A O 1
ATOM 4060 N N . VAL A 1 493 ? 41.817 -2.851 -50.036 1.00 97.88 493 VAL A N 1
ATOM 4061 C CA . VAL A 1 493 ? 42.677 -1.671 -50.223 1.00 97.88 493 VAL A CA 1
ATOM 4062 C C . VAL A 1 493 ? 44.159 -2.048 -50.163 1.00 97.88 493 VAL A C 1
ATOM 4064 O O . VAL A 1 493 ? 44.971 -1.508 -50.919 1.00 97.88 493 VAL A O 1
ATOM 4067 N N . ARG A 1 494 ? 44.541 -2.989 -49.289 1.00 97.75 494 ARG A N 1
ATOM 4068 C CA . ARG A 1 494 ? 45.923 -3.482 -49.209 1.00 97.75 494 ARG A CA 1
ATOM 4069 C C . ARG A 1 494 ? 46.345 -4.188 -50.499 1.00 97.75 494 ARG A C 1
ATOM 4071 O O . ARG A 1 494 ? 47.461 -3.947 -50.963 1.00 97.75 494 ARG A O 1
ATOM 4078 N N . GLU A 1 495 ? 45.477 -5.017 -51.075 1.00 97.94 495 GLU A N 1
ATOM 4079 C CA . GLU A 1 495 ? 45.760 -5.717 -52.332 1.00 97.94 495 GLU A CA 1
ATOM 4080 C C . GLU A 1 495 ? 45.825 -4.742 -53.516 1.00 97.94 495 GLU A C 1
ATOM 4082 O O . GLU A 1 495 ? 46.788 -4.771 -54.283 1.00 97.94 495 GLU A O 1
ATOM 4087 N N . LEU A 1 496 ? 44.893 -3.787 -53.607 1.00 98.06 496 LEU A N 1
ATOM 4088 C CA . LEU A 1 496 ? 44.940 -2.726 -54.621 1.00 98.06 496 LEU A CA 1
ATOM 4089 C C . LEU A 1 496 ? 46.228 -1.900 -54.522 1.00 98.06 496 LEU A C 1
ATOM 4091 O O . LEU A 1 496 ? 46.876 -1.620 -55.531 1.00 98.06 496 LEU A O 1
ATOM 4095 N N . LYS A 1 497 ? 46.662 -1.556 -53.303 1.00 98.06 497 LYS A N 1
ATOM 4096 C CA . LYS A 1 497 ? 47.929 -0.847 -53.075 1.00 98.06 497 LYS A CA 1
ATOM 4097 C C . LYS A 1 497 ? 49.138 -1.663 -53.539 1.00 98.06 497 LYS A C 1
ATOM 4099 O O . LYS A 1 497 ? 50.091 -1.091 -54.069 1.00 98.06 497 LYS A O 1
ATOM 4104 N N . LYS A 1 498 ? 49.123 -2.984 -53.346 1.00 97.81 498 LYS A N 1
ATOM 4105 C CA . LYS A 1 498 ? 50.177 -3.881 -53.835 1.00 97.81 498 LYS A CA 1
ATOM 4106 C C . LYS A 1 498 ? 50.222 -3.883 -55.365 1.00 97.81 498 LYS A C 1
ATOM 4108 O O . LYS A 1 498 ? 51.285 -3.617 -55.923 1.00 97.81 498 LYS A O 1
ATOM 4113 N N . GLN A 1 499 ? 49.080 -4.072 -56.027 1.00 98.12 499 GLN A N 1
ATOM 4114 C CA . GLN A 1 499 ? 48.983 -4.038 -57.492 1.00 98.12 499 GLN A CA 1
ATOM 4115 C C . GLN A 1 499 ? 49.439 -2.692 -58.072 1.00 98.12 499 GLN A C 1
ATOM 4117 O O . GLN A 1 499 ? 50.173 -2.659 -59.059 1.00 98.12 499 GLN A O 1
ATOM 4122 N N . LEU A 1 500 ? 49.069 -1.580 -57.429 1.00 97.69 500 LEU A N 1
ATOM 4123 C CA . LEU A 1 500 ? 49.500 -0.237 -57.820 1.00 97.69 500 LEU A CA 1
ATOM 4124 C C . LEU A 1 500 ? 51.024 -0.058 -57.707 1.00 97.69 500 LEU A C 1
ATOM 4126 O O . LEU A 1 500 ? 51.658 0.525 -58.585 1.00 97.69 500 LEU A O 1
ATOM 4130 N N . ASN A 1 501 ? 51.643 -0.576 -56.645 1.00 97.25 501 ASN A N 1
ATOM 4131 C CA . ASN A 1 501 ? 53.099 -0.530 -56.501 1.00 97.25 501 ASN A CA 1
ATOM 4132 C C . ASN A 1 501 ? 53.810 -1.385 -57.562 1.00 97.25 501 ASN A C 1
ATOM 4134 O O . ASN A 1 501 ? 54.845 -0.971 -58.087 1.00 97.25 501 ASN A O 1
ATOM 4138 N N . GLU A 1 502 ? 53.260 -2.553 -57.901 1.00 97.88 502 GLU A N 1
ATOM 4139 C CA . GLU A 1 502 ? 53.793 -3.421 -58.957 1.00 97.88 502 GLU A CA 1
ATOM 4140 C C . GLU A 1 502 ? 53.718 -2.755 -60.338 1.00 97.88 502 GLU A C 1
ATOM 4142 O O . GLU A 1 502 ? 54.698 -2.781 -61.089 1.00 97.88 502 GLU A O 1
ATOM 4147 N N . THR A 1 503 ? 52.595 -2.115 -60.681 1.00 97.44 503 THR A N 1
ATOM 4148 C CA . THR A 1 503 ? 52.464 -1.369 -61.944 1.00 97.44 503 THR A CA 1
ATOM 4149 C C . THR A 1 503 ? 53.368 -0.143 -61.978 1.00 97.44 503 THR A C 1
ATOM 4151 O O . THR A 1 503 ? 54.025 0.086 -62.994 1.00 97.44 503 THR A O 1
ATOM 4154 N N . HIS A 1 504 ? 53.503 0.599 -60.874 1.00 96.94 504 HIS A N 1
ATOM 4155 C CA . HIS A 1 504 ? 54.476 1.692 -60.782 1.00 96.94 504 HIS A CA 1
ATOM 4156 C C . HIS A 1 504 ? 55.923 1.217 -60.967 1.00 96.94 504 HIS A C 1
ATOM 4158 O O . HIS A 1 504 ? 56.704 1.899 -61.635 1.00 96.94 504 HIS A O 1
ATOM 4164 N N . ALA A 1 505 ? 56.296 0.061 -60.408 1.00 97.62 505 ALA A N 1
ATOM 4165 C CA . ALA A 1 505 ? 57.628 -0.509 -60.591 1.00 97.62 505 ALA A CA 1
ATOM 4166 C C . ALA A 1 505 ? 57.890 -0.874 -62.061 1.00 97.62 505 ALA A C 1
ATOM 4168 O O . ALA A 1 505 ? 58.920 -0.472 -62.601 1.00 97.62 505 ALA A O 1
ATOM 4169 N N . LYS A 1 506 ? 56.934 -1.543 -62.725 1.00 97.50 506 LYS A N 1
ATOM 4170 C CA . LYS A 1 506 ? 57.004 -1.862 -64.165 1.00 97.50 506 LYS A CA 1
ATOM 4171 C C . LYS A 1 506 ? 57.089 -0.604 -65.030 1.00 97.50 506 LYS A C 1
ATOM 4173 O O . LYS A 1 506 ? 57.895 -0.527 -65.950 1.00 97.50 506 LYS A O 1
ATOM 4178 N N . LEU A 1 507 ? 56.301 0.422 -64.716 1.00 97.25 507 LEU A N 1
ATOM 4179 C CA . LEU A 1 507 ? 56.353 1.686 -65.450 1.00 97.25 507 LEU A CA 1
ATOM 4180 C C . LEU A 1 507 ? 57.720 2.369 -65.299 1.00 97.25 507 LEU A C 1
ATOM 4182 O O . LEU A 1 507 ? 58.231 2.948 -66.254 1.00 97.25 507 LEU A O 1
ATOM 4186 N N . ARG A 1 508 ? 58.339 2.284 -64.114 1.00 97.88 508 ARG A N 1
ATOM 4187 C CA . ARG A 1 508 ? 59.686 2.816 -63.879 1.00 97.88 508 ARG A CA 1
ATOM 4188 C C . ARG A 1 508 ? 60.745 2.067 -64.696 1.00 97.88 508 ARG A C 1
ATOM 4190 O O . ARG A 1 508 ? 61.632 2.724 -65.238 1.00 97.88 508 ARG A O 1
ATOM 4197 N N . THR A 1 509 ? 60.671 0.736 -64.789 1.00 97.00 509 THR A N 1
ATOM 4198 C CA . THR A 1 509 ? 61.618 -0.048 -65.603 1.00 97.00 509 THR A CA 1
ATOM 4199 C C . THR A 1 509 ? 61.473 0.285 -67.083 1.00 97.00 509 THR A C 1
ATOM 4201 O O . THR A 1 509 ? 62.463 0.651 -67.707 1.00 97.00 509 THR A O 1
ATOM 4204 N N . GLU A 1 510 ? 60.244 0.306 -67.604 1.00 95.94 510 GLU A N 1
ATOM 4205 C CA . GLU A 1 510 ? 59.941 0.730 -68.981 1.00 95.94 510 GLU A CA 1
ATOM 4206 C C . GLU A 1 510 ? 60.450 2.147 -69.272 1.00 95.94 510 GLU A C 1
ATOM 4208 O O . GLU A 1 510 ? 61.050 2.414 -70.311 1.00 95.94 510 GLU A O 1
ATOM 4213 N N . GLN A 1 511 ? 60.267 3.083 -68.336 1.00 95.81 511 GLN A N 1
ATOM 4214 C CA . GLN A 1 511 ? 60.769 4.446 -68.494 1.00 95.81 511 GLN A CA 1
ATOM 4215 C C . GLN A 1 511 ? 62.304 4.495 -68.546 1.00 95.81 511 GLN A C 1
ATOM 4217 O O . GLN A 1 511 ? 62.865 5.251 -69.342 1.00 95.81 511 GLN A O 1
ATOM 4222 N N . SER A 1 512 ? 62.989 3.690 -67.731 1.00 96.56 512 SER A N 1
ATOM 4223 C CA . SER A 1 512 ? 64.450 3.576 -67.762 1.00 96.56 512 SER A CA 1
ATOM 4224 C C . SER A 1 512 ? 64.945 2.960 -69.075 1.00 96.56 512 SER A C 1
ATOM 4226 O O . SER A 1 512 ? 65.928 3.439 -69.644 1.00 96.56 512 SER A O 1
ATOM 4228 N N . GLU A 1 513 ? 64.249 1.950 -69.596 1.00 96.69 513 GLU A N 1
ATOM 4229 C CA . GLU A 1 513 ? 64.555 1.338 -70.890 1.00 96.69 513 GLU A CA 1
ATOM 4230 C C . GLU A 1 513 ? 64.336 2.316 -72.046 1.00 96.69 513 GLU A C 1
ATOM 4232 O O . GLU A 1 513 ? 65.224 2.471 -72.884 1.00 96.69 513 GLU A O 1
ATOM 4237 N N . ARG A 1 514 ? 63.227 3.069 -72.052 1.00 93.94 514 ARG A N 1
ATOM 4238 C CA . ARG A 1 514 ? 62.993 4.144 -73.033 1.00 93.94 514 ARG A CA 1
ATOM 4239 C C . ARG A 1 514 ? 64.094 5.196 -73.007 1.00 93.94 514 ARG A C 1
ATOM 4241 O O . ARG A 1 514 ? 64.538 5.624 -74.068 1.00 93.94 514 ARG A O 1
ATOM 4248 N N . GLN A 1 515 ? 64.562 5.598 -71.823 1.00 95.56 515 GLN A N 1
ATOM 4249 C CA . GLN A 1 515 ? 65.696 6.521 -71.698 1.00 95.56 515 GLN A CA 1
ATOM 4250 C C . GLN A 1 515 ? 66.980 5.932 -72.296 1.00 95.56 515 GLN A C 1
ATOM 4252 O O . GLN A 1 515 ? 67.709 6.639 -72.992 1.00 95.56 515 GLN A O 1
ATOM 4257 N N . LYS A 1 516 ? 67.241 4.637 -72.076 1.00 96.38 516 LYS A N 1
ATOM 4258 C CA . LYS A 1 516 ? 68.389 3.938 -72.667 1.00 96.38 516 LYS A CA 1
ATOM 4259 C C . LYS A 1 516 ? 68.291 3.881 -74.194 1.00 96.38 516 LYS A C 1
ATOM 4261 O O . LYS A 1 516 ? 69.240 4.279 -74.865 1.00 96.38 516 LYS A O 1
ATOM 4266 N N . VAL A 1 517 ? 67.143 3.466 -74.736 1.00 95.81 517 VAL A N 1
ATOM 4267 C CA . VAL A 1 517 ? 66.890 3.402 -76.186 1.00 95.81 517 VAL A CA 1
ATOM 4268 C C . VAL A 1 517 ? 67.001 4.784 -76.825 1.00 95.81 517 VAL A C 1
ATOM 4270 O O . VAL A 1 517 ? 67.648 4.918 -77.858 1.00 95.81 517 VAL A O 1
ATOM 4273 N N . ALA A 1 518 ? 66.443 5.828 -76.205 1.00 94.50 518 ALA A N 1
ATOM 4274 C CA . ALA A 1 518 ? 66.593 7.202 -76.682 1.00 94.50 518 ALA A CA 1
ATOM 4275 C C . ALA A 1 518 ? 68.071 7.637 -76.723 1.00 94.50 518 ALA A C 1
ATOM 4277 O O . ALA A 1 518 ? 68.505 8.276 -77.682 1.00 94.50 518 ALA A O 1
ATOM 4278 N N . GLY A 1 519 ? 68.862 7.250 -75.716 1.00 95.38 519 GLY A N 1
ATOM 4279 C CA . GLY A 1 519 ? 70.306 7.481 -75.695 1.00 95.38 519 GLY A CA 1
ATOM 4280 C C . GLY A 1 519 ? 71.056 6.726 -76.798 1.00 95.38 519 GLY A C 1
ATOM 4281 O O . GLY A 1 519 ? 71.920 7.303 -77.458 1.00 95.38 519 GLY A O 1
ATOM 4282 N N . ASP A 1 520 ? 70.726 5.456 -77.028 1.00 95.50 520 ASP A N 1
ATOM 4283 C CA . ASP A 1 520 ? 71.346 4.642 -78.079 1.00 95.50 520 ASP A CA 1
ATOM 4284 C C . ASP A 1 520 ? 70.952 5.121 -79.486 1.00 95.50 520 ASP A C 1
ATOM 4286 O O . ASP A 1 520 ? 71.810 5.199 -80.367 1.00 95.50 520 ASP A O 1
ATOM 4290 N N . LEU A 1 521 ? 69.704 5.558 -79.680 1.00 94.62 521 LEU A N 1
ATOM 4291 C CA . LEU A 1 521 ? 69.247 6.209 -80.909 1.00 94.62 521 LEU A CA 1
ATOM 4292 C C . LEU A 1 521 ? 70.040 7.490 -81.192 1.00 94.62 521 LEU A C 1
ATOM 4294 O O . LEU A 1 521 ? 70.470 7.703 -82.322 1.00 94.62 521 LEU A O 1
ATOM 4298 N N . HIS A 1 522 ? 70.291 8.323 -80.176 1.00 94.06 522 HIS A N 1
ATOM 4299 C CA . HIS A 1 522 ? 71.101 9.530 -80.347 1.00 94.06 522 HIS A CA 1
ATOM 4300 C C . HIS A 1 522 ? 72.534 9.205 -80.798 1.00 94.06 522 HIS A C 1
ATOM 4302 O O . HIS A 1 522 ? 73.059 9.855 -81.701 1.00 94.06 522 HIS A O 1
ATOM 4308 N N . LYS A 1 523 ? 73.157 8.159 -80.235 1.00 95.62 523 LYS A N 1
ATOM 4309 C CA . LYS A 1 523 ? 74.483 7.685 -80.678 1.00 95.62 523 LYS A CA 1
ATOM 4310 C C . LYS A 1 523 ? 74.457 7.149 -82.114 1.00 95.62 523 LYS A C 1
ATOM 4312 O O . LYS A 1 523 ? 75.391 7.398 -82.878 1.00 95.62 523 LYS A O 1
ATOM 4317 N N . ALA A 1 524 ? 73.409 6.412 -82.485 1.00 92.62 524 ALA A N 1
ATOM 4318 C CA . ALA A 1 524 ? 73.232 5.911 -83.846 1.00 92.62 524 ALA A CA 1
ATOM 4319 C C . ALA A 1 524 ? 73.069 7.067 -84.844 1.00 92.62 524 ALA A C 1
ATOM 4321 O O . ALA A 1 524 ? 73.725 7.057 -85.882 1.00 92.62 524 ALA A O 1
ATOM 4322 N N . GLN A 1 525 ? 72.290 8.097 -84.494 1.00 89.88 525 GLN A N 1
ATOM 4323 C CA . GLN A 1 525 ? 72.132 9.309 -85.300 1.00 89.88 525 GLN A CA 1
ATOM 4324 C C . GLN A 1 525 ? 73.473 10.029 -85.503 1.00 89.88 525 GLN A C 1
ATOM 4326 O O . GLN A 1 525 ? 73.846 10.304 -86.637 1.00 89.88 525 GLN A O 1
ATOM 4331 N N . GLN A 1 526 ? 74.255 10.236 -84.436 1.00 93.75 526 GLN A N 1
ATOM 4332 C CA . GLN A 1 526 ? 75.604 10.814 -84.546 1.00 93.75 526 GLN A CA 1
ATOM 4333 C C . GLN A 1 526 ? 76.524 9.984 -85.460 1.00 93.75 526 GLN A C 1
ATOM 4335 O O . GLN A 1 526 ? 77.311 10.532 -86.233 1.00 93.75 526 GLN A O 1
ATOM 4340 N N . SER A 1 527 ? 76.430 8.653 -85.381 1.00 92.81 527 SER A N 1
ATOM 4341 C CA . SER A 1 527 ? 77.205 7.744 -86.233 1.00 92.81 527 SER A CA 1
ATOM 4342 C C . SER A 1 527 ? 76.768 7.827 -87.699 1.00 92.81 527 SER A C 1
ATOM 4344 O O . SER A 1 527 ? 77.616 7.824 -88.590 1.00 92.81 527 SER A O 1
ATOM 4346 N N . LEU A 1 528 ? 75.461 7.932 -87.955 1.00 90.19 528 LEU A N 1
ATOM 4347 C CA . LEU A 1 528 ? 74.892 8.107 -89.289 1.00 90.19 528 LEU A CA 1
ATOM 4348 C C . LEU A 1 528 ? 75.328 9.438 -89.908 1.00 90.19 528 LEU A C 1
ATOM 4350 O O . LEU A 1 528 ? 75.807 9.434 -91.039 1.00 90.19 528 LEU A O 1
ATOM 4354 N N . ASP A 1 529 ? 75.240 10.543 -89.167 1.00 89.75 529 ASP A N 1
ATOM 4355 C CA . ASP A 1 529 ? 75.678 11.868 -89.623 1.00 89.75 529 ASP A CA 1
ATOM 4356 C C . ASP A 1 529 ? 77.180 11.858 -89.977 1.00 89.75 529 ASP A C 1
ATOM 4358 O O . ASP A 1 529 ? 77.604 12.423 -90.989 1.00 89.75 529 ASP A O 1
ATOM 4362 N N . LEU A 1 530 ? 77.999 11.143 -89.191 1.00 91.81 530 LEU A N 1
ATOM 4363 C CA . LEU A 1 530 ? 79.422 10.940 -89.478 1.00 91.81 530 LEU A CA 1
ATOM 4364 C C . LEU A 1 530 ? 79.647 10.140 -90.772 1.00 91.81 530 LEU A C 1
ATOM 4366 O O . LEU A 1 530 ? 80.538 10.478 -91.556 1.00 91.81 530 LEU A O 1
ATOM 4370 N N . ILE A 1 531 ? 78.870 9.079 -91.004 1.00 87.06 531 ILE A N 1
ATOM 4371 C CA . ILE A 1 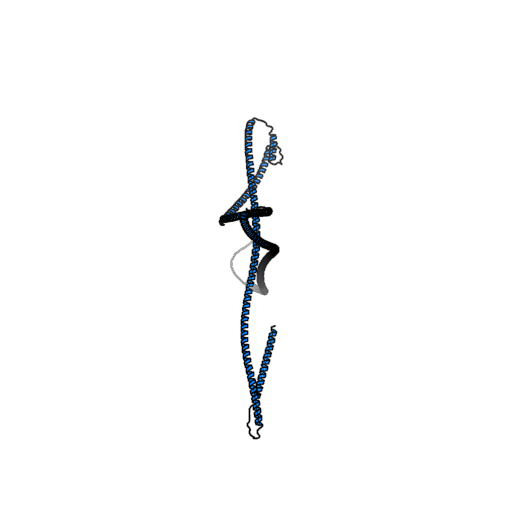531 ? 78.929 8.286 -92.241 1.00 87.06 531 ILE A CA 1
ATOM 4372 C C . ILE A 1 531 ? 78.481 9.134 -93.437 1.00 87.06 531 ILE A C 1
ATOM 4374 O O . ILE A 1 531 ? 79.195 9.179 -94.437 1.00 87.06 531 ILE A O 1
ATOM 4378 N N . GLN A 1 532 ? 77.361 9.852 -93.329 1.00 83.06 532 GLN A N 1
ATOM 4379 C CA . GLN A 1 532 ? 76.869 10.757 -94.370 1.00 83.06 532 GLN A CA 1
ATOM 4380 C C . GLN A 1 532 ? 77.907 11.835 -94.709 1.00 83.06 532 GLN A C 1
ATOM 4382 O O . GLN A 1 532 ? 78.198 12.055 -95.883 1.00 83.06 532 GLN A O 1
ATOM 4387 N N . SER A 1 533 ? 78.552 12.435 -93.702 1.00 82.38 533 SER A N 1
ATOM 4388 C CA . SER A 1 533 ? 79.655 13.383 -93.904 1.00 82.38 533 SER A CA 1
ATOM 4389 C C . SER A 1 533 ? 80.836 12.757 -94.661 1.00 82.38 533 SER A C 1
ATOM 4391 O O . SER A 1 533 ? 81.372 13.372 -95.585 1.00 82.38 533 SER A O 1
ATOM 4393 N N . LYS A 1 534 ? 81.221 11.514 -94.331 1.00 83.56 534 LYS A N 1
ATOM 4394 C CA . LYS A 1 534 ? 82.275 10.776 -95.051 1.00 83.56 534 LYS A CA 1
ATOM 4395 C C . LYS A 1 534 ? 81.888 10.447 -96.497 1.00 83.56 534 LYS A C 1
ATOM 4397 O O . LYS A 1 534 ? 82.748 10.549 -97.365 1.00 83.56 534 LYS A O 1
ATOM 4402 N N . ILE A 1 535 ? 80.628 10.096 -96.765 1.00 77.19 535 ILE A N 1
ATOM 4403 C CA . ILE A 1 535 ? 80.119 9.839 -98.125 1.00 77.19 535 ILE A CA 1
ATOM 4404 C C . ILE A 1 535 ? 80.158 11.118 -98.966 1.00 77.19 535 ILE A C 1
ATOM 4406 O O . ILE A 1 535 ? 80.680 11.085 -100.074 1.00 77.19 535 ILE A O 1
ATOM 4410 N N . VAL A 1 536 ? 79.689 12.255 -98.436 1.00 74.69 536 VAL A N 1
ATOM 4411 C CA . VAL A 1 536 ? 79.766 13.560 -99.128 1.00 74.69 536 VAL A CA 1
ATOM 4412 C C . VAL A 1 536 ? 81.218 13.924 -99.454 1.00 74.69 536 VAL A C 1
ATOM 4414 O O . VAL A 1 536 ? 81.501 14.450 -100.527 1.00 74.69 536 VAL A O 1
ATOM 4417 N N . LYS A 1 537 ? 82.155 13.592 -98.561 1.00 72.75 537 LYS A N 1
ATOM 4418 C CA . LYS A 1 537 ? 83.589 13.818 -98.771 1.00 72.75 537 LYS A CA 1
ATOM 4419 C C . LYS A 1 537 ? 84.185 12.899 -99.847 1.00 72.75 537 LYS A C 1
ATOM 4421 O O . LYS A 1 537 ? 84.973 13.367 -100.654 1.00 72.75 537 LYS A O 1
ATOM 4426 N N . ALA A 1 538 ? 83.772 11.630 -99.896 1.00 62.75 538 ALA A N 1
ATOM 4427 C CA . ALA A 1 538 ? 84.181 10.678 -100.933 1.00 62.75 538 ALA A CA 1
ATOM 4428 C C . ALA A 1 538 ? 83.564 10.995 -102.311 1.00 62.75 538 ALA A C 1
ATOM 4430 O O . ALA A 1 538 ? 84.223 10.818 -103.329 1.00 62.75 538 ALA A O 1
ATOM 4431 N N . ALA A 1 539 ? 82.334 11.519 -102.349 1.00 54.59 539 ALA A N 1
ATOM 4432 C CA . ALA A 1 539 ? 81.674 11.977 -103.573 1.00 54.59 539 ALA A CA 1
ATOM 4433 C C . ALA A 1 539 ? 82.269 13.288 -104.135 1.00 54.59 539 ALA A C 1
ATOM 4435 O O . ALA A 1 539 ? 82.086 13.584 -105.312 1.00 54.59 539 ALA A O 1
ATOM 4436 N N . GLY A 1 540 ? 82.991 14.066 -103.318 1.00 52.47 540 GLY A N 1
ATOM 4437 C CA . GLY A 1 540 ? 83.707 15.273 -103.748 1.00 52.47 540 GLY A CA 1
ATOM 4438 C C . GLY A 1 540 ? 85.051 15.018 -104.446 1.00 52.47 540 GLY A C 1
ATOM 4439 O O . GLY A 1 540 ? 85.559 15.928 -105.094 1.00 52.47 540 GLY A O 1
ATOM 4440 N N . ASP A 1 541 ? 85.599 13.799 -104.361 1.00 45.69 541 ASP A N 1
ATOM 4441 C CA . ASP A 1 541 ? 86.965 13.453 -104.796 1.00 45.69 541 ASP A CA 1
ATOM 4442 C C . ASP A 1 541 ? 87.016 12.505 -106.022 1.00 45.69 541 ASP A C 1
ATOM 4444 O O . ASP A 1 541 ? 87.982 11.765 -106.205 1.00 45.69 541 ASP A O 1
ATOM 4448 N N . THR A 1 542 ? 86.012 12.478 -106.912 1.00 36.97 542 THR A N 1
ATOM 4449 C CA . THR A 1 542 ? 86.078 11.636 -108.132 1.00 36.97 542 THR A CA 1
ATOM 4450 C C . THR A 1 542 ? 85.543 12.336 -109.382 1.00 36.97 542 THR A C 1
ATOM 4452 O O . THR A 1 542 ? 84.341 12.447 -109.605 1.00 36.97 542 THR A O 1
ATOM 4455 N N . THR A 1 543 ? 86.463 12.778 -110.242 1.00 37.88 543 THR A N 1
ATOM 4456 C CA . THR A 1 543 ? 86.208 13.098 -111.648 1.00 37.88 543 THR A CA 1
ATOM 4457 C C . THR A 1 543 ? 86.180 11.809 -112.485 1.00 37.88 543 THR A C 1
ATOM 4459 O O . THR A 1 543 ? 87.166 11.083 -112.542 1.00 37.88 543 THR A O 1
ATOM 4462 N N . VAL A 1 544 ? 85.065 11.613 -113.203 1.00 39.75 544 VAL A N 1
ATOM 4463 C CA . VAL A 1 544 ? 84.845 10.711 -114.360 1.00 39.75 544 VAL A CA 1
ATOM 4464 C C . VAL A 1 544 ? 84.742 9.200 -114.059 1.00 39.75 544 VAL A C 1
ATOM 4466 O O . VAL A 1 544 ? 85.737 8.546 -113.774 1.00 39.75 544 VAL A O 1
ATOM 4469 N N . ILE A 1 545 ? 83.539 8.624 -114.208 1.00 39.16 545 ILE A N 1
ATOM 4470 C CA . ILE A 1 545 ? 83.133 7.731 -115.322 1.00 39.16 545 ILE A CA 1
ATOM 4471 C C . ILE A 1 545 ? 81.612 7.474 -115.250 1.00 39.16 545 ILE A C 1
ATOM 4473 O O . ILE A 1 545 ? 81.035 7.282 -114.183 1.00 39.16 545 ILE A O 1
ATOM 4477 N N . GLU A 1 546 ? 81.005 7.517 -116.435 1.00 34.50 546 GLU A N 1
ATOM 4478 C CA . GLU A 1 546 ? 79.603 7.297 -116.790 1.00 34.50 546 GLU A CA 1
ATOM 4479 C C . GLU A 1 546 ? 79.131 5.827 -116.720 1.00 34.50 546 GLU A C 1
ATOM 4481 O O . GLU A 1 546 ? 79.928 4.898 -116.850 1.00 34.50 546 GLU A O 1
ATOM 4486 N N . ASN A 1 547 ? 77.792 5.690 -116.726 1.00 29.91 547 ASN A N 1
ATOM 4487 C CA . ASN A 1 547 ? 76.948 4.536 -117.105 1.00 29.91 547 ASN A CA 1
ATOM 4488 C C . ASN A 1 547 ? 76.734 3.477 -115.992 1.00 29.91 547 ASN A C 1
ATOM 4490 O O . ASN A 1 547 ? 77.678 3.049 -115.346 1.00 29.91 547 ASN A O 1
ATOM 4494 N N . SER A 1 548 ? 75.535 2.951 -115.698 1.00 34.41 548 SER A N 1
ATOM 4495 C CA . SER A 1 548 ? 74.272 2.852 -116.454 1.00 34.41 548 SER A CA 1
ATOM 4496 C C . SER A 1 548 ? 73.099 2.509 -115.507 1.00 34.41 548 SER A C 1
ATOM 4498 O O . SER A 1 548 ? 73.322 2.017 -114.404 1.00 34.41 548 SER A O 1
ATOM 4500 N N . ASP A 1 549 ? 71.876 2.715 -116.003 1.00 41.31 549 ASP A N 1
ATOM 4501 C CA . ASP A 1 549 ? 70.551 2.293 -115.510 1.00 41.31 549 ASP A CA 1
ATOM 4502 C C . ASP A 1 549 ? 70.426 0.952 -114.750 1.00 41.31 549 ASP A C 1
ATOM 4504 O O . ASP A 1 549 ? 70.887 -0.076 -115.236 1.00 41.31 549 ASP A O 1
ATOM 4508 N N . VAL A 1 550 ? 69.640 0.982 -113.657 1.00 39.50 550 VAL A N 1
ATOM 4509 C CA . VAL A 1 550 ? 68.590 0.027 -113.195 1.00 39.50 550 VAL A CA 1
ATOM 4510 C C . VAL A 1 550 ? 67.727 0.850 -112.209 1.00 39.50 550 VAL A C 1
ATOM 4512 O O . VAL A 1 550 ? 68.234 1.313 -111.195 1.00 39.50 550 VAL A O 1
ATOM 4515 N N . SER A 1 551 ? 66.552 1.366 -112.579 1.00 34.91 551 SER A N 1
ATOM 4516 C CA . SER A 1 551 ? 65.220 0.734 -112.657 1.00 34.91 551 SER A CA 1
ATOM 4517 C C . SER A 1 551 ? 64.644 0.150 -111.354 1.00 34.91 551 SER A C 1
ATOM 4519 O O . SER A 1 551 ? 65.057 -0.904 -110.893 1.00 34.91 551 SER A O 1
ATOM 4521 N N . GLN A 1 552 ? 63.583 0.847 -110.920 1.00 37.22 552 GLN A N 1
ATOM 4522 C CA . GLN A 1 552 ? 62.356 0.421 -110.231 1.00 37.22 552 GLN A CA 1
ATOM 4523 C C . GLN A 1 552 ? 62.361 0.012 -108.749 1.00 37.22 552 GLN A C 1
ATOM 4525 O O . GLN A 1 552 ? 63.000 -0.951 -108.353 1.00 37.22 552 GLN A O 1
ATOM 4530 N N . GLU A 1 553 ? 61.437 0.693 -108.040 1.00 36.00 553 GLU A N 1
ATOM 4531 C CA . GLU A 1 553 ? 60.552 0.168 -106.980 1.00 36.00 553 GLU A CA 1
ATOM 4532 C C . GLU A 1 553 ? 61.259 -0.160 -105.648 1.00 36.00 553 GLU A C 1
ATOM 4534 O O . GLU A 1 553 ? 62.189 -0.941 -105.596 1.00 36.00 553 GLU A O 1
ATOM 4539 N N . THR A 1 554 ? 60.951 0.405 -104.480 1.00 42.47 554 THR A N 1
ATOM 4540 C CA . THR A 1 554 ? 59.701 0.894 -103.883 1.00 42.47 554 THR A CA 1
ATOM 4541 C C . THR A 1 554 ? 60.097 1.582 -102.570 1.00 42.47 554 THR A C 1
ATOM 4543 O O . THR A 1 554 ? 60.434 0.889 -101.622 1.00 42.47 554 THR A O 1
ATOM 4546 N N . GLU A 1 555 ? 60.041 2.910 -102.454 1.00 37.78 555 GLU A N 1
ATOM 4547 C CA . GLU A 1 555 ? 60.135 3.582 -101.135 1.00 37.78 555 GLU A CA 1
ATOM 4548 C C . GLU A 1 555 ? 59.186 4.789 -101.008 1.00 37.78 555 GLU A C 1
ATOM 4550 O O . GLU A 1 555 ? 59.298 5.603 -100.093 1.00 37.78 555 GLU A O 1
ATOM 4555 N N . SER A 1 556 ? 58.180 4.891 -101.886 1.00 41.38 556 SER A N 1
ATOM 4556 C CA . SER A 1 556 ? 57.026 5.771 -101.651 1.00 41.38 556 SER A CA 1
ATOM 4557 C C . SER A 1 556 ? 55.907 5.080 -100.864 1.00 41.38 556 SER A C 1
ATOM 4559 O O . SER A 1 556 ? 55.072 5.765 -100.290 1.00 41.38 556 SER A O 1
ATOM 4561 N N . SER A 1 557 ? 55.910 3.743 -100.746 1.00 46.56 557 SER A N 1
ATOM 4562 C CA . SER A 1 557 ? 54.853 3.026 -100.020 1.00 46.56 557 SER A CA 1
ATOM 4563 C C . SER A 1 557 ? 55.073 2.991 -98.505 1.00 46.56 557 SER A C 1
ATOM 4565 O O . SER A 1 557 ? 54.092 3.103 -97.786 1.00 46.56 557 SER A O 1
ATOM 4567 N N . GLU A 1 558 ? 56.299 2.881 -97.975 1.00 49.78 558 GLU A N 1
ATOM 4568 C CA . GLU A 1 558 ? 56.525 2.728 -96.518 1.00 49.78 558 GLU A CA 1
ATOM 4569 C C . GLU A 1 558 ? 56.499 4.044 -95.733 1.00 49.78 558 GLU A C 1
ATOM 4571 O O . GLU A 1 558 ? 55.989 4.082 -94.616 1.00 49.78 558 GLU A O 1
ATOM 4576 N N . LYS A 1 559 ? 56.961 5.161 -96.308 1.00 49.41 559 LYS A N 1
ATOM 4577 C CA . LYS A 1 559 ? 56.832 6.482 -95.661 1.00 49.41 559 LYS A CA 1
ATOM 4578 C C . LYS A 1 559 ? 55.397 7.004 -95.689 1.00 49.41 559 LYS A C 1
ATOM 4580 O O . LYS A 1 559 ? 54.962 7.649 -94.733 1.00 49.41 559 LYS A O 1
ATOM 4585 N N . GLU A 1 560 ? 54.646 6.696 -96.744 1.00 52.03 560 GLU A N 1
ATOM 4586 C CA . GLU A 1 560 ? 53.231 7.054 -96.835 1.00 52.03 560 GLU A CA 1
ATOM 4587 C C . GLU A 1 560 ? 52.361 6.084 -96.012 1.00 52.03 560 GLU A C 1
ATOM 4589 O O . GLU A 1 560 ? 51.527 6.550 -95.248 1.00 52.03 560 GLU A O 1
ATOM 4594 N N . THR A 1 561 ? 52.627 4.767 -95.988 1.00 53.97 561 THR A N 1
ATOM 4595 C CA . THR A 1 561 ? 51.916 3.844 -95.067 1.00 53.97 561 THR A CA 1
ATOM 4596 C C . THR A 1 561 ? 52.295 4.025 -93.601 1.00 53.97 561 THR A C 1
ATOM 4598 O O . THR A 1 561 ? 51.405 3.926 -92.761 1.00 53.97 561 THR A O 1
ATOM 4601 N N . MET A 1 562 ? 53.545 4.350 -93.245 1.00 55.00 562 MET A N 1
ATOM 4602 C CA . MET A 1 562 ? 53.879 4.681 -91.854 1.00 55.00 562 MET A CA 1
ATOM 4603 C C . MET A 1 562 ? 53.295 6.024 -91.431 1.00 55.00 562 MET A C 1
ATOM 4605 O O . MET A 1 562 ? 52.813 6.116 -90.311 1.00 55.00 562 MET A O 1
ATOM 4609 N N . SER A 1 563 ? 53.265 7.050 -92.290 1.00 59.00 563 SER A N 1
ATOM 4610 C CA . SER A 1 563 ? 52.607 8.318 -91.934 1.00 59.00 563 SER A CA 1
ATOM 4611 C C . SER A 1 563 ? 51.081 8.196 -91.897 1.00 59.00 563 SER A C 1
ATOM 4613 O O . SER A 1 563 ? 50.461 8.762 -91.000 1.00 59.00 563 SER A O 1
ATOM 4615 N N . VAL A 1 564 ? 50.463 7.397 -92.774 1.00 66.62 564 VAL A N 1
ATOM 4616 C CA . VAL A 1 564 ? 49.026 7.077 -92.724 1.00 66.62 564 VAL A CA 1
ATOM 4617 C C . VAL A 1 564 ? 48.691 6.216 -91.501 1.00 66.62 564 VAL A C 1
ATOM 4619 O O . VAL A 1 564 ? 47.713 6.512 -90.822 1.00 66.62 564 VAL A O 1
ATOM 4622 N N . SER A 1 565 ? 49.521 5.227 -91.153 1.00 67.75 565 SER A N 1
ATOM 4623 C CA . SER A 1 565 ? 49.385 4.400 -89.941 1.00 67.75 565 SER A CA 1
ATOM 4624 C C . SER A 1 565 ? 49.558 5.225 -88.667 1.00 67.75 565 SER A C 1
ATOM 4626 O O . SER A 1 565 ? 48.747 5.125 -87.746 1.00 67.75 565 SER A O 1
ATOM 4628 N N . LEU A 1 566 ? 50.555 6.114 -88.619 1.00 71.25 566 LEU A N 1
ATOM 4629 C CA . LEU A 1 566 ? 50.767 7.001 -87.478 1.00 71.25 566 LEU A CA 1
ATOM 4630 C C . LEU A 1 566 ? 49.611 7.996 -87.344 1.00 71.25 566 LEU A C 1
ATOM 4632 O O . LEU A 1 566 ? 49.097 8.176 -86.247 1.00 71.25 566 LEU A O 1
ATOM 4636 N N . ASN A 1 567 ? 49.139 8.580 -88.449 1.00 74.94 567 ASN A N 1
ATOM 4637 C CA . ASN A 1 567 ? 47.982 9.475 -88.441 1.00 74.94 567 ASN A CA 1
ATOM 4638 C C . ASN A 1 567 ? 46.688 8.736 -88.058 1.00 74.94 567 ASN A C 1
ATOM 4640 O O . ASN A 1 567 ? 45.893 9.278 -87.291 1.00 74.94 567 ASN A O 1
ATOM 4644 N N . GLN A 1 568 ? 46.486 7.488 -88.495 1.00 78.88 568 GLN A N 1
ATOM 4645 C CA . GLN A 1 568 ? 45.382 6.639 -88.027 1.00 78.88 568 GLN A CA 1
ATOM 4646 C C . GLN A 1 568 ? 45.497 6.334 -86.533 1.00 78.88 568 GLN A C 1
ATOM 4648 O O . GLN A 1 568 ? 44.505 6.445 -85.819 1.00 78.88 568 GLN A O 1
ATOM 4653 N N . THR A 1 569 ? 46.696 6.023 -86.042 1.00 79.56 569 THR A N 1
ATOM 4654 C CA . THR A 1 569 ? 46.941 5.742 -84.620 1.00 79.56 569 THR A CA 1
ATOM 4655 C C . THR A 1 569 ? 46.713 6.991 -83.765 1.00 79.56 569 THR A C 1
ATOM 4657 O O . THR A 1 569 ? 46.078 6.925 -82.716 1.00 79.56 569 THR A O 1
ATOM 4660 N N . VAL A 1 570 ? 47.152 8.160 -84.239 1.00 81.06 570 VAL A N 1
ATOM 4661 C CA . VAL A 1 570 ? 46.896 9.459 -83.598 1.00 81.06 570 VAL A CA 1
ATOM 4662 C C . VAL A 1 570 ? 45.400 9.779 -83.595 1.00 81.06 570 VAL A C 1
ATOM 4664 O O . VAL A 1 570 ? 44.880 10.223 -82.573 1.00 81.06 570 VAL A O 1
ATOM 4667 N N . THR A 1 571 ? 44.684 9.481 -84.681 1.00 81.12 571 THR A N 1
ATOM 4668 C CA . THR A 1 571 ? 43.227 9.680 -84.758 1.00 81.12 571 THR A CA 1
ATOM 4669 C C . THR A 1 571 ? 42.481 8.738 -83.806 1.00 81.12 571 THR A C 1
ATOM 4671 O O . THR A 1 571 ? 41.559 9.166 -83.114 1.00 81.12 571 THR A O 1
ATOM 4674 N N . GLN A 1 572 ? 42.904 7.473 -83.699 1.00 82.81 572 GLN A N 1
ATOM 4675 C CA . GLN A 1 572 ? 42.342 6.505 -82.749 1.00 82.81 572 GLN A CA 1
ATOM 4676 C C . GLN A 1 572 ? 42.604 6.913 -81.295 1.00 82.81 572 GLN A C 1
ATOM 4678 O O . GLN A 1 572 ? 41.703 6.834 -80.461 1.00 82.81 572 GLN A O 1
ATOM 4683 N N . LEU A 1 573 ? 43.805 7.413 -80.988 1.00 83.31 573 LEU A N 1
ATOM 4684 C CA . LEU A 1 573 ? 44.127 7.947 -79.664 1.00 83.31 573 LEU A CA 1
ATOM 4685 C C . LEU A 1 573 ? 43.314 9.209 -79.344 1.00 83.31 573 LEU A C 1
ATOM 4687 O O . LEU A 1 573 ? 42.842 9.345 -78.218 1.00 83.31 573 LEU A O 1
ATOM 4691 N N . GLN A 1 574 ? 43.081 10.096 -80.317 1.00 83.31 574 GLN A N 1
ATOM 4692 C CA . GLN A 1 574 ? 42.189 11.248 -80.142 1.00 83.31 574 GLN A CA 1
ATOM 4693 C C . GLN A 1 574 ? 40.736 10.826 -79.893 1.00 83.31 574 GLN A C 1
ATOM 4695 O O . GLN A 1 574 ? 40.093 11.387 -79.007 1.00 83.31 574 GLN A O 1
ATOM 4700 N N . GLN A 1 575 ? 40.229 9.816 -80.606 1.00 85.25 575 GLN A N 1
ATOM 4701 C CA . GLN A 1 575 ? 38.879 9.286 -80.385 1.00 85.25 575 GLN A CA 1
ATOM 4702 C C . GLN A 1 575 ? 38.736 8.613 -79.015 1.00 85.25 575 GLN A C 1
ATOM 4704 O O . GLN A 1 575 ? 37.749 8.858 -78.322 1.00 85.25 575 GLN A O 1
ATOM 4709 N N . LEU A 1 576 ? 39.725 7.822 -78.584 1.00 85.62 576 LEU A N 1
ATOM 4710 C CA . LEU A 1 576 ? 39.731 7.213 -77.250 1.00 85.62 576 LEU A CA 1
ATOM 4711 C C . LEU A 1 576 ? 39.812 8.270 -76.147 1.00 85.62 576 LEU A C 1
ATOM 4713 O O . LEU A 1 576 ? 39.073 8.187 -75.170 1.00 85.62 576 LEU A O 1
ATOM 4717 N N . LEU A 1 577 ? 40.642 9.301 -76.318 1.00 83.38 577 LEU A N 1
ATOM 4718 C CA . LEU A 1 577 ? 40.731 10.408 -75.367 1.00 83.38 577 LEU A CA 1
ATOM 4719 C C . LEU A 1 577 ? 39.407 11.183 -75.280 1.00 83.38 577 LEU A C 1
ATOM 4721 O O . LEU A 1 577 ? 38.977 11.562 -74.191 1.00 83.38 577 LEU A O 1
ATOM 4725 N N . GLN A 1 578 ? 38.730 11.388 -76.412 1.00 85.12 578 GLN A N 1
ATOM 4726 C CA . GLN A 1 578 ? 37.424 12.042 -76.449 1.00 85.12 578 GLN A CA 1
ATOM 4727 C C . GLN A 1 578 ? 36.333 11.179 -75.795 1.00 85.12 578 GLN A C 1
ATOM 4729 O O . GLN A 1 578 ? 35.511 11.710 -75.049 1.00 85.12 578 GLN A O 1
ATOM 4734 N N . ALA A 1 579 ? 36.358 9.859 -76.001 1.00 84.88 579 ALA A N 1
ATOM 4735 C CA . ALA A 1 579 ? 35.442 8.916 -75.360 1.00 84.88 579 ALA A CA 1
ATOM 4736 C C . ALA A 1 579 ? 35.650 8.842 -73.837 1.00 84.88 579 ALA A C 1
ATOM 4738 O O . ALA A 1 579 ? 34.680 8.903 -73.082 1.00 84.88 579 ALA A O 1
ATOM 4739 N N . VAL A 1 580 ? 36.906 8.792 -73.378 1.00 83.88 580 VAL A N 1
ATOM 4740 C CA . VAL A 1 580 ? 37.255 8.810 -71.947 1.00 83.88 580 VAL A CA 1
ATOM 4741 C C . VAL A 1 580 ? 36.836 10.131 -71.301 1.00 83.88 580 VAL A C 1
ATOM 4743 O O . VAL A 1 580 ? 36.230 10.119 -70.233 1.00 83.88 580 VAL A O 1
ATOM 4746 N N . ASN A 1 581 ? 37.061 11.270 -71.965 1.00 78.31 581 ASN A N 1
ATOM 4747 C CA . ASN A 1 581 ? 36.585 12.564 -71.470 1.00 78.31 581 ASN A CA 1
ATOM 4748 C C . ASN A 1 581 ? 35.052 12.627 -71.386 1.00 78.31 581 ASN A C 1
ATOM 4750 O O . ASN A 1 581 ? 34.518 13.155 -70.412 1.00 78.31 581 ASN A O 1
ATOM 4754 N N . GLN A 1 582 ? 34.323 12.060 -72.352 1.00 83.06 582 GLN A N 1
ATOM 4755 C CA . GLN A 1 582 ? 32.860 11.968 -72.274 1.00 83.06 582 GLN A CA 1
ATOM 4756 C C . GLN A 1 582 ? 32.392 11.059 -71.130 1.00 83.06 582 GLN A C 1
ATOM 4758 O O . GLN A 1 582 ? 31.425 11.404 -70.455 1.00 83.06 582 GLN A O 1
ATOM 4763 N N . GLN A 1 583 ? 33.072 9.937 -70.875 1.00 78.81 583 GLN A N 1
ATOM 4764 C CA . GLN A 1 583 ? 32.780 9.077 -69.723 1.00 78.81 583 GLN A CA 1
ATOM 4765 C C . GLN A 1 583 ? 33.018 9.801 -68.398 1.00 78.81 583 GLN A C 1
ATOM 4767 O O . GLN A 1 583 ? 32.118 9.814 -67.571 1.00 78.81 583 GLN A O 1
ATOM 4772 N N . LEU A 1 584 ? 34.152 10.487 -68.238 1.00 75.06 584 LEU A N 1
ATOM 4773 C CA . LEU A 1 584 ? 34.456 11.299 -67.051 1.00 75.06 584 LEU A CA 1
ATOM 4774 C C . LEU A 1 584 ? 33.441 12.428 -66.825 1.00 75.06 584 LEU A C 1
ATOM 4776 O O . LEU A 1 584 ? 33.122 12.757 -65.684 1.00 75.06 584 LEU A O 1
ATOM 4780 N N . THR A 1 585 ? 32.922 13.023 -67.902 1.00 75.69 585 THR A N 1
ATOM 4781 C CA . THR A 1 585 ? 31.894 14.072 -67.805 1.00 75.69 585 THR A CA 1
ATOM 4782 C C . THR A 1 585 ? 30.556 13.481 -67.357 1.00 75.69 585 THR A C 1
ATOM 4784 O O . THR A 1 585 ? 29.938 14.010 -66.440 1.00 75.69 585 THR A O 1
ATOM 4787 N N . LYS A 1 586 ? 30.158 12.332 -67.919 1.00 78.06 586 LYS A N 1
ATOM 4788 C CA . LYS A 1 586 ? 28.953 11.601 -67.493 1.00 78.06 586 LYS A CA 1
ATOM 4789 C C . LYS A 1 586 ? 29.054 11.088 -66.061 1.00 78.06 586 LYS A C 1
ATOM 4791 O O . LYS A 1 586 ? 28.067 11.108 -65.340 1.00 78.06 586 LYS A O 1
ATOM 4796 N N . GLU A 1 587 ? 30.233 10.639 -65.642 1.00 71.69 587 GLU A N 1
ATOM 4797 C CA . GLU A 1 587 ? 30.471 10.185 -64.274 1.00 71.69 587 GLU A CA 1
ATOM 4798 C C . GLU A 1 587 ? 30.350 11.362 -63.293 1.00 71.69 587 GLU A C 1
ATOM 4800 O O . GLU A 1 587 ? 29.645 11.255 -62.295 1.00 71.69 587 GLU A O 1
ATOM 4805 N N . LYS A 1 588 ? 30.916 12.533 -63.629 1.00 70.31 588 LYS A N 1
ATOM 4806 C CA . LYS A 1 588 ? 30.713 13.775 -62.860 1.00 70.31 588 LYS A CA 1
ATOM 4807 C C . LYS A 1 588 ? 29.245 14.194 -62.755 1.00 70.31 588 LYS A C 1
ATOM 4809 O O . LYS A 1 588 ? 28.818 14.583 -61.672 1.00 70.31 588 LYS A O 1
ATOM 4814 N N . GLU A 1 589 ? 28.486 14.119 -63.845 1.00 71.00 589 GLU A N 1
ATOM 4815 C CA . GLU A 1 589 ? 27.046 14.413 -63.836 1.00 71.00 589 GLU A CA 1
ATOM 4816 C C . GLU A 1 589 ? 26.272 13.393 -62.987 1.00 71.00 589 GLU A C 1
ATOM 4818 O O . GLU A 1 589 ? 25.367 13.771 -62.249 1.00 71.00 589 GLU A O 1
ATOM 4823 N N . HIS A 1 590 ? 26.665 12.116 -63.010 1.00 64.38 590 HIS A N 1
ATOM 4824 C CA . HIS A 1 590 ? 26.032 11.075 -62.200 1.00 64.38 590 HIS A CA 1
ATOM 4825 C C . HIS A 1 590 ? 26.260 11.278 -60.692 1.00 64.38 590 HIS A C 1
ATOM 4827 O O . HIS A 1 590 ? 25.353 11.006 -59.905 1.00 64.38 590 HIS A O 1
ATOM 4833 N N . TYR A 1 591 ? 27.425 11.795 -60.285 1.00 60.47 591 TYR A N 1
ATOM 4834 C CA . TYR A 1 591 ? 27.697 12.143 -58.885 1.00 60.47 591 TYR A CA 1
ATOM 4835 C C . TYR A 1 591 ? 26.989 13.431 -58.426 1.00 60.47 591 TYR A C 1
ATOM 4837 O O . TYR A 1 591 ? 26.708 13.556 -57.241 1.00 60.47 591 TYR A O 1
ATOM 4845 N N . GLN A 1 592 ? 26.640 14.354 -59.330 1.00 56.66 592 GLN A N 1
ATOM 4846 C CA . GLN A 1 592 ? 25.870 15.566 -58.991 1.00 56.66 592 GLN A CA 1
ATOM 4847 C C . GLN A 1 592 ? 24.356 15.335 -58.838 1.00 56.66 592 GLN A C 1
ATOM 4849 O O . GLN A 1 592 ? 23.663 16.218 -58.350 1.00 56.66 592 GLN A O 1
ATOM 4854 N N . VAL A 1 593 ? 23.834 14.177 -59.252 1.00 55.06 593 VAL A N 1
ATOM 4855 C CA . VAL A 1 593 ? 22.404 13.813 -59.132 1.00 55.06 593 VAL A CA 1
ATOM 4856 C C . VAL A 1 593 ? 22.121 12.985 -57.858 1.00 55.06 593 VAL A C 1
ATOM 4858 O O . VAL A 1 593 ? 20.975 12.638 -57.585 1.00 55.06 593 VAL A O 1
ATOM 4861 N N . LEU A 1 594 ? 23.158 12.656 -57.078 1.00 49.84 594 LEU A N 1
ATOM 4862 C CA . LEU A 1 594 ? 23.091 11.837 -55.856 1.00 49.84 594 LEU A CA 1
ATOM 4863 C C . LEU A 1 594 ? 23.319 12.626 -54.546 1.00 49.84 594 LEU A C 1
ATOM 4865 O O . LEU A 1 594 ? 23.292 12.018 -53.477 1.00 49.84 594 LEU A O 1
ATOM 4869 N N . GLU A 1 595 ? 23.495 13.949 -54.629 1.00 41.75 595 GLU A N 1
ATOM 4870 C CA . GLU A 1 595 ? 23.238 14.919 -53.542 1.00 41.75 595 GLU A CA 1
ATOM 4871 C C . GLU A 1 595 ? 21.854 15.547 -53.741 1.00 41.75 595 GLU A C 1
ATOM 4873 O O . GLU A 1 595 ? 21.180 15.809 -52.718 1.00 41.75 595 GLU A O 1
#

=== Feature glossary ===
The record interleaves many kinds of information about one protein. Here is each kind framed as the question it answers.

Q: What does the local fold look like, residue by residue?
A: A 3Di character summarizes, for each residue, the relative orientation of the Cα frame of its nearest spatial neighbor. Because it encodes fold topology rather than chemistry, 3Di alignments detect remote structural similarity that sequence alignment misses.

Q: Which residues are in helices, strands, or loops?
A: Secondary structure is the local, repeating backbone conformation. DSSP classifies it into eight states by reading the hydrogen-bond network: three helix types (H, G, I), two β types (E, B), two non-regular types (T, S), and unstructured coil (-).

Q: How big and how compact is the whole molecule?
A: Three whole-structure scalars: the radius of gyration (RMS distance of Cα from centroid, in Å), the count of Cα–Cα contacts (pairs closer than 8 Å and separated by more than four residues in sequence — i.e. tertiary, not local, contacts), and the bounding-box dimensions. Together they distinguish compact globular folds from extended fibres or disordered chains.

Q: How confident is the AlphaFold model at each residue?
A: For AlphaFold models, the B-factor field carries pLDDT — the model's own estimate of local accuracy on a 0–100 scale. Regions with pLDDT<50 should be treated as essentially unmodeled; they often correspond to intrinsically disordered segments.

Q: What family and function is it annotated with?
A: Functional annotations link the protein to curated databases. InterPro entries identify conserved domains and families by matching the sequence against member-database signatures (Pfam, PROSITE, CDD, …). Gene Ontology (GO) terms describe molecular function, biological process, and cellular component in a controlled vocabulary. CATH places the structure in a hierarchical fold classification (Class/Architecture/Topology/Homologous-superfamily). The organism is the source species.

Q: What known structures does this most resemble?
A: Nearest PDB neighbors are the top structural matches found by Foldseek when searching this structure against the entire Protein Data Bank. Each hit reports a TM-score (0 to 1; >0.5 almost always implies the same fold) and an E-value. These are *structural* homologs — they may share no detectable sequence similarity.

Q: Which residues are buried vs exposed?
A: Solvent-accessible surface area (SASA) is the area in Å² traced out by the centre of a 1.4 Å probe sphere (a water molecule) rolled over the protein's van der Waals surface (Shrake–Rupley / Lee–Richards construction). Buried residues have near-zero SASA; fully exposed residues can exceed 200 Å². The total SASA scales roughly with the number of surface residues.

Q: What are the backbone torsion angles?
A: φ (phi) and ψ (psi) are the two rotatable backbone dihedrals per residue: φ is the C(i-1)–N–Cα–C torsion, ψ is the N–Cα–C–N(i+1) torsion, both in degrees on (−180°, 180°]. α-helical residues cluster near (−60°, −45°); β-strand residues near (−120°, +130°). A Ramachandran plot is simply a scatter of (φ, ψ) for every residue.

Q: Are the domains correctly placed relative to each other?
A: Predicted aligned error is AlphaFold's pairwise confidence. Unlike pLDDT (per-residue), PAE is per-residue-pair and captures whether two parts of the structure are correctly placed relative to each other. Units are ångströms of expected positional error.

Q: What if only a Cα trace is available?
A: P-SEA three-state annotation labels each residue as helix, strand, or coil based purely on the geometry of the Cα trace. It serves as a fallback when the full backbone (and thus DSSP) is unavailable.

Q: What is the amino-acid chain?
A: This is the polypeptide sequence — one letter per residue, N-terminus first. Length ranges from a few dozen residues for small domains to over a thousand for large multi-domain proteins.

Q: What do the rendered images show?
A: The six renders are orthographic views along the three Cartesian axes in both directions. Representation (cartoon, sticks, or surface) and color scheme (sequence-rainbow or by-chain) vary across proteins so the training set covers all the common visualization conventions.

Q: What do the diagnostic plots show?
A: Plot images: a contact map (which residues are close in 3D, as an N×N binary image), a Ramachandran scatter (backbone torsion angles, revealing secondary-structure composition at a glance), and — for AlphaFold structures — a PAE heatmap (pairwise prediction confidence).

Q: How mobile is each atom in the crystal?
A: B-factor (Debye–Waller factor) reflects atomic displacement in the crystal lattice. It is an experimental observable (units Å²), not a prediction; low values mean the atom is pinned down, high values mean it moves or is heterogeneous across the crystal.

Q: Where is each backbone atom in 3D?
A: The mmCIF table is the protein's shape written out atom by atom. For each backbone N, Cα, C, and carbonyl O, it records an (x, y, z) coordinate triple in Å plus the residue type, chain letter, and residue number.